Protein AF-A0AAW0YHQ9-F1 (afdb_monomer_lite)

Radius of gyration: 57.28 Å; chains: 1; bounding box: 150×60×197 Å

Organism: Cherax quadricarinatus (NCBI:txid27406)

Secondary structure (DSSP, 8-state):
--HHHHHHHHHHHHHHHHTTS------------------------PPPPPPPPTT-----S-S------S-SSS------------------S-GGG-----PPPGGG-----HHHHHHHHHHHHHHHHHHHHHHHHHH-HHHHHHHHHHHHHHHHHHHHHHHHHHHHHHHHHHHHHHHHHHHHHHHHHHHHHHHHHHHHHHHHHHHHHHHHGGG------HHHHHHHHHHHHHHHHHHHHHHHHHHHHHHHHHHHHHHHHHHHHHHHHHHHHHHHHHHHHHHHHHHHHHHHHHHHHHHHHHHHHHHHHHHHHHHHHHHHHHHHHHHHHHHHHHHHHHHHHHHHHHHHHHHHHHHHHHHHHHHHHHHHHHHHHS---------

Foldseek 3Di:
DVVVVVVVVVVVVVVVVPVPDDDDDDDDDDDDDDDDDDDDDDDDDDDDDDDDDPDDDDPDPDDPPPPPPDDPDDDDDDDDPPPPPDDDPPDDPDCPPDPPDPDPDPVRPDPQDPVRVVVVVVVVVVVVVVVVVVVVCVVPVVNVVVVVVVVVVVVVVVVVVVVVVVVVVVVVVVVVVVVVVVVVVVVVVVVVVVVVVVVVVVVVVVVVVVVVVVPDDDDDDVVVVVVVVVVVVVVVVVVVVVVVVVVVVVVVVVVVVVVVVVVVVVVVVVVVVVVVVVVVVVVVVVVVVVVVVVVVVVVVVVVVVVVVVVVVVVVVVVVVVVVVVVVVVVVVVVVVVVVVVVVVVVVVVVVVVVVVVVVVVVVVVVVVVVVVVDDDDDDDDDD

Structure (mmCIF, N/CA/C/O backbone):
data_AF-A0AAW0YHQ9-F1
#
_entry.id   AF-A0AAW0YHQ9-F1
#
loop_
_atom_site.group_PDB
_atom_site.id
_atom_site.type_symbol
_atom_site.label_atom_id
_atom_site.label_alt_id
_atom_site.label_comp_id
_atom_site.label_asym_id
_atom_site.label_entity_id
_atom_site.label_seq_id
_atom_site.pdbx_PDB_ins_code
_atom_site.Cartn_x
_atom_site.Cartn_y
_atom_site.Cartn_z
_atom_site.occupancy
_atom_site.B_iso_or_equiv
_atom_site.auth_seq_id
_atom_site.auth_comp_id
_atom_site.auth_asym_id
_atom_site.auth_atom_id
_atom_site.pdbx_PDB_model_num
ATOM 1 N N . SER A 1 1 ? 13.897 2.916 37.969 1.00 49.91 1 SER A N 1
ATOM 2 C CA . SER A 1 1 ? 14.987 2.341 37.162 1.00 49.91 1 SER A CA 1
ATOM 3 C C . SER A 1 1 ? 15.101 3.168 35.895 1.00 49.91 1 SER A C 1
ATOM 5 O O . SER A 1 1 ? 14.157 3.191 35.118 1.00 49.91 1 SER A O 1
ATOM 7 N N . PHE A 1 2 ? 16.191 3.925 35.755 1.00 44.53 2 PHE A N 1
ATOM 8 C CA . PHE A 1 2 ? 16.458 4.796 34.598 1.00 44.53 2 PHE A CA 1
ATOM 9 C C . PHE A 1 2 ? 16.907 3.987 33.361 1.00 44.53 2 PHE A C 1
ATOM 11 O O . PHE A 1 2 ? 16.878 4.473 32.238 1.00 44.53 2 PHE A O 1
ATOM 18 N N . GLU A 1 3 ? 17.253 2.717 33.573 1.00 50.56 3 GLU A N 1
ATOM 19 C CA . GLU A 1 3 ? 17.784 1.783 32.576 1.00 50.56 3 GLU A CA 1
ATOM 20 C C . GLU A 1 3 ? 16.686 1.196 31.669 1.00 50.56 3 GLU A C 1
ATOM 22 O O . GLU A 1 3 ? 16.917 0.927 30.496 1.00 50.56 3 GLU A O 1
ATOM 27 N N . ALA A 1 4 ? 15.445 1.103 32.162 1.00 52.09 4 ALA A N 1
ATOM 28 C CA . ALA A 1 4 ? 14.297 0.634 31.376 1.00 52.09 4 ALA A CA 1
ATOM 29 C C . ALA A 1 4 ? 13.762 1.678 30.369 1.00 52.09 4 ALA A C 1
ATOM 31 O O . ALA A 1 4 ? 12.959 1.342 29.499 1.00 52.09 4 ALA A O 1
ATOM 32 N N . GLY A 1 5 ? 14.182 2.944 30.491 1.00 49.62 5 GLY A N 1
ATOM 33 C CA . GLY A 1 5 ? 13.773 4.032 29.597 1.00 49.62 5 GLY A CA 1
ATOM 34 C C . GLY A 1 5 ? 14.612 4.138 28.321 1.00 49.62 5 GLY A C 1
ATOM 35 O O . GLY A 1 5 ? 14.091 4.568 27.298 1.00 49.62 5 GLY A O 1
ATOM 36 N N . LEU A 1 6 ? 15.878 3.706 28.357 1.00 51.66 6 LEU A N 1
ATOM 37 C CA . LEU A 1 6 ? 16.803 3.784 27.218 1.00 51.66 6 LEU A CA 1
ATOM 38 C C . LEU A 1 6 ? 16.528 2.698 26.165 1.00 51.66 6 LEU A C 1
ATOM 40 O O . LEU A 1 6 ? 16.447 3.010 24.980 1.00 51.66 6 LEU A O 1
ATOM 44 N N . TYR A 1 7 ? 16.216 1.472 26.594 1.00 49.38 7 TYR A N 1
ATOM 45 C CA . TYR A 1 7 ? 15.870 0.369 25.683 1.00 49.38 7 TYR A CA 1
ATOM 46 C C . TYR A 1 7 ? 14.581 0.598 24.876 1.00 49.38 7 TYR A C 1
ATOM 48 O O . TYR A 1 7 ? 14.402 0.016 23.810 1.00 49.38 7 TYR A O 1
ATOM 56 N N . ARG A 1 8 ? 13.671 1.459 25.351 1.00 51.75 8 ARG A N 1
ATOM 57 C CA . ARG A 1 8 ? 12.420 1.769 24.637 1.00 51.75 8 ARG A CA 1
ATOM 58 C C . ARG A 1 8 ? 12.613 2.809 23.527 1.00 51.75 8 ARG A C 1
ATOM 60 O O . ARG A 1 8 ? 11.781 2.892 22.632 1.00 51.75 8 ARG A O 1
ATOM 67 N N . VAL A 1 9 ? 13.687 3.598 23.584 1.00 53.53 9 VAL A N 1
ATOM 68 C CA . VAL A 1 9 ? 13.978 4.633 22.581 1.00 53.53 9 VAL A CA 1
ATOM 69 C C . VAL A 1 9 ? 14.836 4.074 21.443 1.00 53.53 9 VAL A C 1
ATOM 71 O O . VAL A 1 9 ? 14.620 4.460 20.299 1.00 53.53 9 VAL A O 1
ATOM 74 N N . GLU A 1 10 ? 15.723 3.110 21.715 1.00 54.78 10 GLU A N 1
ATOM 75 C CA . GLU A 1 10 ? 16.492 2.422 20.663 1.00 54.78 10 GLU A CA 1
ATOM 76 C C . GLU A 1 10 ? 15.602 1.546 19.763 1.00 54.78 10 GLU A C 1
ATOM 78 O O . GLU A 1 10 ? 15.719 1.628 18.542 1.00 54.78 10 GLU A O 1
ATOM 83 N N . GLY A 1 11 ? 14.613 0.833 20.321 1.00 52.78 11 GLY A N 1
ATOM 84 C CA . GLY A 1 11 ? 13.683 0.018 19.518 1.00 52.78 11 GLY A CA 1
ATOM 85 C C . GLY A 1 11 ? 12.805 0.820 18.544 1.00 52.78 11 GLY A C 1
ATOM 86 O O . GLY A 1 11 ? 12.454 0.332 17.477 1.00 52.78 11 GLY A O 1
ATOM 87 N N . LEU A 1 12 ? 12.498 2.086 18.853 1.00 50.72 12 LEU A N 1
ATOM 88 C CA . LEU A 1 12 ? 11.687 2.947 17.976 1.00 50.72 12 LEU A CA 1
ATOM 89 C C . LEU A 1 12 ? 12.493 3.612 16.847 1.00 50.72 12 LEU A C 1
ATOM 91 O O . LEU A 1 12 ? 11.905 4.177 15.921 1.00 50.72 12 LEU A O 1
ATOM 95 N N . LEU A 1 13 ? 13.826 3.574 16.920 1.00 47.91 13 LEU A N 1
ATOM 96 C CA . LEU A 1 13 ? 14.719 4.106 15.888 1.00 47.91 13 LEU A CA 1
ATOM 97 C C . LEU A 1 13 ? 15.140 3.035 14.870 1.00 47.91 13 LEU A C 1
ATOM 99 O O . LEU A 1 13 ? 15.397 3.384 13.718 1.00 47.91 13 LEU A O 1
ATOM 103 N N . GLU A 1 14 ? 15.137 1.753 15.244 1.00 50.72 14 GLU A N 1
ATOM 104 C CA . GLU A 1 14 ? 15.424 0.643 14.322 1.00 50.72 14 GLU A CA 1
ATOM 105 C C . GLU A 1 14 ? 14.228 0.306 13.408 1.00 50.72 14 GLU A C 1
ATOM 107 O O . GLU A 1 14 ? 14.418 0.094 12.207 1.00 50.72 14 GLU A O 1
ATOM 112 N N . ASP A 1 15 ? 12.989 0.408 13.905 1.00 46.53 15 ASP A N 1
ATOM 113 C CA . ASP A 1 15 ? 11.773 0.132 13.116 1.00 46.53 15 ASP A CA 1
ATOM 114 C C . ASP A 1 15 ? 11.540 1.127 11.961 1.00 46.53 15 ASP A C 1
ATOM 116 O O . ASP A 1 15 ? 10.892 0.803 10.963 1.00 46.53 15 ASP A O 1
ATOM 120 N N . LYS A 1 16 ? 12.116 2.335 12.033 1.00 45.81 16 LYS A N 1
ATOM 121 C CA . LYS A 1 16 ? 12.017 3.327 10.947 1.00 45.81 16 LYS A CA 1
ATOM 122 C C . LYS A 1 16 ? 12.956 3.062 9.770 1.00 45.81 16 LYS A C 1
ATOM 124 O O . LYS A 1 16 ? 12.694 3.575 8.684 1.00 45.81 16 LYS A O 1
ATOM 129 N N . ASN A 1 17 ? 14.006 2.258 9.943 1.00 41.09 17 ASN A N 1
ATOM 130 C CA . ASN A 1 17 ? 14.978 1.995 8.876 1.00 41.09 17 ASN A CA 1
ATOM 131 C C . ASN A 1 17 ? 14.622 0.781 8.004 1.00 41.09 17 ASN A C 1
ATOM 133 O O . ASN A 1 17 ? 15.124 0.674 6.885 1.00 41.09 17 ASN A O 1
ATOM 137 N N . HIS A 1 18 ? 13.715 -0.092 8.453 1.00 41.56 18 HIS A N 1
ATOM 138 C CA . HIS A 1 18 ? 13.293 -1.273 7.689 1.00 41.56 18 HIS A CA 1
ATOM 139 C C . HIS A 1 18 ? 12.049 -1.057 6.809 1.00 41.56 18 HIS A C 1
ATOM 141 O O . HIS A 1 18 ? 11.798 -1.855 5.907 1.00 41.56 18 HIS A O 1
ATOM 147 N N . ALA A 1 19 ? 11.311 0.044 6.985 1.00 40.44 19 ALA A N 1
ATOM 148 C CA . ALA A 1 19 ? 10.105 0.332 6.199 1.00 40.44 19 ALA A CA 1
ATOM 149 C C . ALA A 1 19 ? 10.375 0.856 4.768 1.00 40.44 19 ALA A C 1
ATOM 151 O O . ALA A 1 19 ? 9.453 0.920 3.958 1.00 40.44 19 ALA A O 1
ATOM 152 N N . SER A 1 20 ? 11.622 1.199 4.422 1.00 37.66 20 SER A N 1
ATOM 153 C CA . SER A 1 20 ? 11.960 1.818 3.124 1.00 37.66 20 SER A CA 1
ATOM 154 C C . SER A 1 20 ? 12.412 0.837 2.034 1.00 37.66 20 SER A C 1
ATOM 156 O O . SER A 1 20 ? 12.807 1.269 0.954 1.00 37.66 20 SER A O 1
ATOM 158 N N . ALA A 1 21 ? 12.370 -0.476 2.273 1.00 40.75 21 ALA A N 1
ATOM 159 C CA . ALA A 1 21 ? 12.918 -1.457 1.335 1.00 40.75 21 ALA A CA 1
ATOM 160 C C . ALA A 1 21 ? 12.021 -2.688 1.168 1.00 40.75 21 ALA A C 1
ATOM 162 O O . ALA A 1 21 ? 12.443 -3.797 1.469 1.00 40.75 21 ALA A O 1
ATOM 163 N N . SER A 1 22 ? 10.786 -2.514 0.686 1.00 34.09 22 SER A N 1
ATOM 164 C CA . SER A 1 22 ? 10.015 -3.591 0.039 1.00 34.09 22 SER A CA 1
ATOM 165 C C . SER A 1 22 ? 8.739 -3.057 -0.606 1.00 34.09 22 SER A C 1
ATOM 167 O O . SER A 1 22 ? 7.712 -2.916 0.048 1.00 34.09 22 SER A O 1
ATOM 169 N N . SER A 1 23 ? 8.782 -2.789 -1.911 1.00 33.38 23 SER A N 1
ATOM 170 C CA . SER A 1 23 ? 7.701 -3.184 -2.829 1.00 33.38 23 SER A CA 1
ATOM 171 C C . SER A 1 23 ? 8.048 -2.801 -4.268 1.00 33.38 23 SER A C 1
ATOM 173 O O . SER A 1 23 ? 7.899 -1.669 -4.720 1.00 33.38 23 SER A O 1
ATOM 175 N N . HI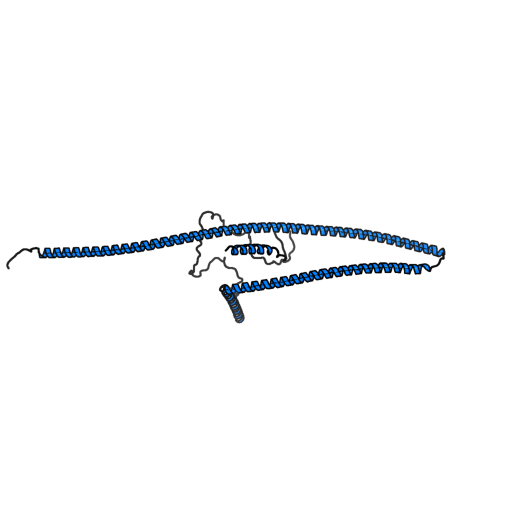S A 1 24 ? 8.495 -3.801 -5.020 1.00 33.66 24 HIS A N 1
ATOM 176 C CA . HIS A 1 24 ? 8.316 -3.854 -6.463 1.00 33.66 24 HIS A CA 1
ATOM 177 C C . HIS A 1 24 ? 7.698 -5.209 -6.816 1.00 33.66 24 HIS A C 1
ATOM 179 O O . HIS A 1 24 ? 8.011 -6.220 -6.193 1.00 33.66 24 HIS A O 1
ATOM 185 N N . LEU A 1 25 ? 6.857 -5.177 -7.853 1.00 31.20 25 LEU A N 1
ATOM 186 C CA . LEU A 1 25 ? 6.185 -6.271 -8.564 1.00 31.20 25 LEU A CA 1
ATOM 187 C C . LEU A 1 25 ? 4.916 -6.875 -7.938 1.00 31.20 25 LEU A C 1
ATOM 189 O O . LEU A 1 25 ? 4.969 -7.828 -7.166 1.00 31.20 25 LEU A O 1
ATOM 193 N N . ARG A 1 26 ? 3.767 -6.504 -8.528 1.00 31.25 26 ARG A N 1
ATOM 194 C CA . ARG A 1 26 ? 3.011 -7.454 -9.369 1.00 31.25 26 ARG A CA 1
ATOM 195 C C . ARG A 1 26 ? 2.046 -6.738 -10.323 1.00 31.25 26 ARG A C 1
ATOM 197 O O . ARG A 1 26 ? 1.032 -6.194 -9.908 1.00 31.25 26 ARG A O 1
ATOM 204 N N . GLN A 1 27 ? 2.350 -6.789 -11.619 1.00 33.03 27 GLN A N 1
ATOM 205 C CA . GLN A 1 27 ? 1.385 -6.548 -12.694 1.00 33.03 27 GLN A CA 1
ATOM 206 C C . GLN A 1 27 ? 0.426 -7.741 -12.811 1.00 33.03 27 GLN A C 1
ATOM 208 O O . GLN A 1 27 ? 0.877 -8.889 -12.798 1.00 33.03 27 GLN A O 1
ATOM 213 N N . LYS A 1 28 ? -0.868 -7.466 -13.015 1.00 31.62 28 LYS A N 1
ATOM 214 C CA . LYS A 1 28 ? -1.764 -8.250 -13.884 1.00 31.62 28 LYS A CA 1
ATOM 215 C C . LYS A 1 28 ? -3.012 -7.427 -14.260 1.00 31.62 28 LYS A C 1
ATOM 217 O O . LYS A 1 28 ? -3.862 -7.174 -13.422 1.00 31.62 28 LYS A O 1
ATOM 222 N N . THR A 1 29 ? -3.040 -7.022 -15.534 1.00 28.31 29 THR A N 1
ATOM 223 C CA . THR A 1 29 ? -4.176 -7.046 -16.489 1.00 28.31 29 THR A CA 1
ATOM 224 C C . THR A 1 29 ? -5.542 -6.442 -16.088 1.00 28.31 29 THR A C 1
ATOM 226 O O . THR A 1 29 ? -6.294 -7.096 -15.380 1.00 28.31 29 THR A O 1
ATOM 229 N N . SER A 1 30 ? -5.837 -5.237 -16.626 1.00 32.66 30 SER A N 1
ATOM 230 C CA . SER A 1 30 ? -6.997 -4.780 -17.467 1.00 32.66 30 SER A CA 1
ATOM 231 C C . SER A 1 30 ? -8.420 -5.382 -17.289 1.00 32.66 30 SER A C 1
ATOM 233 O O . SER A 1 30 ? -8.478 -6.557 -16.952 1.00 32.66 30 SER A O 1
ATOM 235 N N . PRO A 1 31 ? -9.560 -4.751 -17.715 1.00 36.06 31 PRO A N 1
ATOM 236 C CA . PRO A 1 31 ? -9.782 -3.446 -18.374 1.00 36.06 31 PRO A CA 1
ATOM 237 C C . PRO A 1 31 ? -11.002 -2.589 -17.887 1.00 36.06 31 PRO A C 1
ATOM 239 O O . PRO A 1 31 ? -11.853 -2.977 -17.100 1.00 36.06 31 PRO A O 1
ATOM 242 N N . THR A 1 32 ? -11.035 -1.398 -18.477 1.00 33.03 32 THR A N 1
ATOM 243 C CA . THR A 1 32 ? -11.902 -0.203 -18.544 1.00 33.03 32 THR A CA 1
ATOM 244 C C . THR A 1 32 ? -13.448 -0.321 -18.699 1.00 33.03 32 THR A C 1
ATOM 246 O O . THR A 1 32 ? -13.929 -0.960 -19.629 1.00 33.03 32 THR A O 1
ATOM 249 N N . SER A 1 33 ? -14.168 0.509 -17.910 1.00 36.41 33 SER A N 1
ATOM 250 C CA . SER A 1 33 ? -15.313 1.417 -18.237 1.00 36.41 33 SER A CA 1
ATOM 251 C C . SER A 1 33 ? -16.679 0.889 -18.721 1.00 36.41 33 SER A C 1
ATOM 253 O O . SER A 1 33 ? -16.755 0.015 -19.584 1.00 36.41 33 SER A O 1
ATOM 255 N N . LYS A 1 34 ? -17.763 1.581 -18.303 1.00 32.97 34 LYS A N 1
ATOM 256 C CA . LYS A 1 34 ? -18.678 2.275 -19.245 1.00 32.97 34 LYS A CA 1
ATOM 257 C C . LYS A 1 34 ? -19.687 3.229 -18.586 1.00 32.97 34 LYS A C 1
ATOM 259 O O . LYS A 1 34 ? -20.598 2.803 -17.891 1.00 32.97 34 LYS A O 1
ATOM 264 N N . GLN A 1 35 ? -19.604 4.502 -18.971 1.00 27.61 35 GLN A N 1
ATOM 265 C CA . GLN A 1 35 ? -20.773 5.318 -19.318 1.00 27.61 35 GLN A CA 1
ATOM 266 C C . GLN A 1 35 ? -20.954 5.267 -20.842 1.00 27.61 35 GLN A C 1
ATOM 268 O O . GLN A 1 35 ? -19.966 5.340 -21.570 1.00 27.61 35 GLN A O 1
ATOM 273 N N . LEU A 1 36 ? -22.197 5.162 -21.322 1.00 38.47 36 LEU A N 1
ATOM 274 C CA . LEU A 1 36 ? -22.644 5.545 -22.674 1.00 38.47 36 LEU A CA 1
ATOM 275 C C . LEU A 1 36 ? -24.183 5.498 -22.700 1.00 38.47 36 LEU A C 1
ATOM 277 O O . LEU A 1 36 ? -24.757 4.656 -22.008 1.00 38.47 36 LEU A O 1
ATOM 281 N N . PRO A 1 37 ? -24.866 6.353 -23.487 1.00 41.81 37 PRO A N 1
ATOM 282 C CA . PRO A 1 37 ? -25.124 5.923 -24.864 1.00 41.81 37 PRO A CA 1
ATOM 283 C C . PRO A 1 37 ? -25.233 7.045 -25.915 1.00 41.81 37 PRO A C 1
ATOM 285 O O . PRO A 1 37 ? -25.754 8.128 -25.670 1.00 41.81 37 PRO A O 1
ATOM 288 N N . SER A 1 38 ? -24.871 6.711 -27.153 1.00 29.38 38 SER A N 1
ATOM 289 C CA . SER A 1 38 ? -25.620 7.124 -28.344 1.00 29.38 38 SER A CA 1
ATOM 290 C C . SER A 1 38 ? -25.442 6.055 -29.431 1.00 29.38 38 SER A C 1
ATOM 292 O O . SER A 1 38 ? -24.422 5.368 -29.488 1.00 29.38 38 SER A O 1
ATOM 294 N N . GLY A 1 39 ? -26.516 5.801 -30.183 1.00 31.28 39 GLY A N 1
ATOM 295 C CA . GLY A 1 39 ? -26.687 4.606 -31.011 1.00 31.28 39 GLY A CA 1
ATOM 296 C C . GLY A 1 39 ? -25.932 4.615 -32.340 1.00 31.28 39 GLY A C 1
ATOM 297 O O . GLY A 1 39 ? -25.417 5.645 -32.753 1.00 31.28 39 GLY A O 1
ATOM 298 N N . HIS A 1 40 ? -25.877 3.442 -32.977 1.00 29.77 40 HIS A N 1
ATOM 299 C CA . HIS A 1 40 ? -26.246 3.118 -34.369 1.00 29.77 40 HIS A CA 1
ATOM 300 C C . HIS A 1 40 ? -26.029 1.597 -34.572 1.00 29.77 40 HIS A C 1
ATOM 302 O O . HIS A 1 40 ? -25.157 0.991 -33.953 1.00 29.77 40 HIS A O 1
ATOM 308 N N . ALA A 1 41 ? -26.891 0.961 -35.366 1.00 33.69 41 ALA A N 1
ATOM 309 C CA . ALA A 1 41 ? -27.044 -0.492 -35.481 1.00 33.69 41 ALA A CA 1
ATOM 310 C C . ALA A 1 41 ? -26.074 -1.157 -36.482 1.00 33.69 41 ALA A C 1
ATOM 312 O O . ALA A 1 41 ? -25.896 -0.622 -37.571 1.00 33.69 41 ALA A O 1
ATOM 313 N N . ALA A 1 42 ? -25.545 -2.351 -36.152 1.00 29.55 42 ALA A N 1
ATOM 314 C CA . ALA A 1 42 ? -25.625 -3.597 -36.949 1.00 29.55 42 ALA A CA 1
ATOM 315 C C . ALA A 1 42 ? -24.597 -4.681 -36.524 1.00 29.55 42 ALA A C 1
ATOM 317 O O . ALA A 1 42 ? -23.464 -4.374 -36.172 1.00 29.55 42 ALA A O 1
ATOM 318 N N . ALA A 1 43 ? -25.022 -5.945 -36.692 1.00 31.28 43 ALA A N 1
ATOM 319 C CA . ALA A 1 43 ? -24.292 -7.228 -36.707 1.00 31.28 43 ALA A CA 1
ATOM 320 C C . ALA A 1 43 ? -24.057 -7.984 -35.372 1.00 31.28 43 ALA A C 1
ATOM 322 O O . ALA A 1 43 ? -23.310 -7.572 -34.490 1.00 31.28 43 ALA A O 1
ATOM 323 N N . LEU A 1 44 ? -24.715 -9.152 -35.277 1.00 44.16 44 LEU A N 1
ATOM 324 C CA . LEU A 1 44 ? -24.699 -10.120 -34.176 1.00 44.16 44 LEU A CA 1
ATOM 325 C C . LEU A 1 44 ? -23.456 -11.030 -34.196 1.00 44.16 44 LEU A C 1
ATOM 327 O O . LEU A 1 44 ? -23.216 -11.709 -35.189 1.00 44.16 44 LEU A O 1
ATOM 331 N N . MET A 1 45 ? -22.776 -11.140 -33.050 1.00 31.69 45 MET A N 1
ATOM 332 C CA . MET A 1 45 ? -21.962 -12.292 -32.621 1.00 31.69 45 MET A CA 1
ATOM 333 C C . MET A 1 45 ? -22.099 -12.450 -31.088 1.00 31.69 45 MET A C 1
ATOM 335 O O . MET A 1 45 ? -22.265 -11.440 -30.393 1.00 31.69 45 MET A O 1
ATOM 339 N N . PRO A 1 46 ? -22.074 -13.679 -30.535 1.00 39.16 46 PRO A N 1
ATOM 340 C CA . PRO A 1 46 ? -22.414 -13.939 -29.137 1.00 39.16 46 PRO A CA 1
ATOM 341 C C . PRO A 1 46 ? -21.296 -13.471 -28.191 1.00 39.16 46 PRO A C 1
ATOM 343 O O . PRO A 1 46 ? -20.142 -13.869 -28.327 1.00 39.16 46 PRO A O 1
ATOM 346 N N . LYS A 1 47 ? -21.639 -12.617 -27.218 1.00 34.06 47 LYS A N 1
ATOM 347 C CA . LYS A 1 47 ? -20.722 -12.157 -26.163 1.00 34.06 47 LYS A CA 1
ATOM 348 C C . LYS A 1 47 ? -20.704 -13.150 -25.001 1.00 34.06 47 LYS A C 1
ATOM 350 O O . LYS A 1 47 ? -21.730 -13.361 -24.359 1.00 34.06 47 LYS A O 1
ATOM 355 N N . TYR A 1 48 ? -19.528 -13.691 -24.700 1.00 37.47 48 TYR A N 1
ATOM 356 C CA . TYR A 1 48 ? -19.234 -14.316 -23.411 1.00 37.47 48 TYR A CA 1
ATOM 357 C C . TYR A 1 48 ? -19.225 -13.237 -22.311 1.00 37.47 48 TYR A C 1
ATOM 359 O O . TYR A 1 48 ? -18.782 -12.113 -22.555 1.00 37.47 48 TYR A O 1
ATOM 367 N N . LYS A 1 49 ? -19.770 -13.556 -21.128 1.00 39.94 49 LYS A N 1
ATOM 368 C CA . LYS A 1 49 ? -19.768 -12.689 -19.937 1.00 39.94 49 LYS A CA 1
ATOM 369 C C . LYS A 1 49 ? -18.680 -13.166 -18.971 1.00 39.94 49 LYS A C 1
ATOM 371 O O . LYS A 1 49 ? -18.690 -14.339 -18.606 1.00 39.94 49 LYS A O 1
ATOM 376 N N . ASP A 1 50 ? -17.799 -12.262 -18.548 1.00 38.75 50 ASP A N 1
ATOM 377 C CA . ASP A 1 50 ? -16.855 -12.497 -17.449 1.00 38.75 50 ASP A CA 1
ATOM 378 C 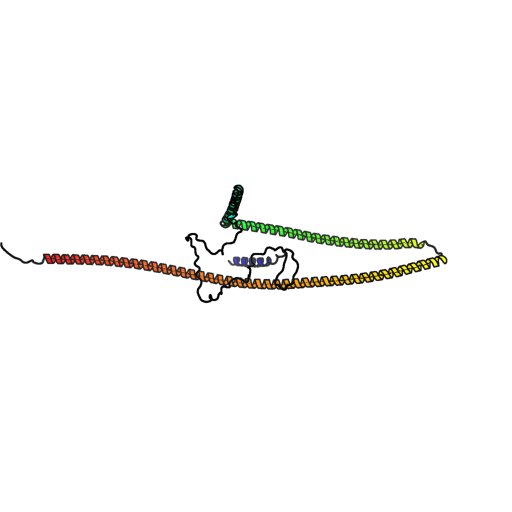C . ASP A 1 50 ? -17.563 -12.413 -16.086 1.00 38.75 50 ASP A C 1
ATOM 380 O O . ASP A 1 50 ? -18.532 -11.669 -15.911 1.00 38.75 50 ASP A O 1
ATOM 384 N N . ALA A 1 51 ? -17.094 -13.211 -15.124 1.00 42.84 51 ALA A N 1
ATOM 385 C CA . ALA A 1 51 ? -17.644 -13.316 -13.775 1.00 42.84 51 ALA A CA 1
ATOM 386 C C . ALA A 1 51 ? -17.301 -12.075 -12.925 1.00 42.84 51 ALA A C 1
ATOM 388 O O . ALA A 1 51 ? -16.132 -11.814 -12.649 1.00 42.84 51 ALA A O 1
ATOM 389 N N . GLY A 1 52 ? -18.324 -11.323 -12.508 1.00 40.06 52 GLY A N 1
ATOM 390 C CA . GLY A 1 52 ? -18.199 -10.144 -11.645 1.00 40.06 52 GLY A CA 1
ATOM 391 C C . GLY A 1 52 ? -18.132 -10.482 -10.150 1.00 40.06 52 GLY A C 1
ATOM 392 O O . GLY A 1 52 ? -18.723 -11.455 -9.684 1.00 40.06 52 GLY A O 1
ATOM 393 N N . THR A 1 53 ? -17.400 -9.658 -9.401 1.00 35.34 53 THR A N 1
ATOM 394 C CA . THR A 1 53 ? -17.268 -9.681 -7.936 1.00 35.34 53 THR A CA 1
ATOM 395 C C . THR A 1 53 ? -18.499 -9.093 -7.228 1.00 35.34 53 THR A C 1
ATOM 397 O O . THR A 1 53 ? -19.162 -8.196 -7.740 1.00 35.34 53 THR A O 1
ATOM 400 N N . LEU A 1 54 ? -18.791 -9.623 -6.037 1.00 37.47 54 LEU A N 1
ATOM 401 C CA . LEU A 1 54 ? -19.999 -9.454 -5.211 1.00 37.47 54 LEU A CA 1
ATOM 402 C C . LEU A 1 54 ? -20.219 -8.030 -4.636 1.00 37.47 54 LEU A C 1
ATOM 404 O O . LEU A 1 54 ? -20.237 -7.872 -3.419 1.00 37.47 54 LEU A O 1
ATOM 408 N N . THR A 1 55 ? -20.403 -6.998 -5.467 1.00 42.47 55 THR A N 1
ATOM 409 C CA . THR A 1 55 ? -20.831 -5.655 -4.994 1.00 42.47 55 THR A CA 1
ATOM 410 C C . THR A 1 55 ? -21.735 -4.853 -5.943 1.00 42.47 55 THR A C 1
ATOM 412 O O . THR A 1 55 ? -22.143 -3.756 -5.574 1.00 42.47 55 THR A O 1
ATOM 415 N N . ASP A 1 56 ? -22.134 -5.374 -7.106 1.00 38.31 56 ASP A N 1
ATOM 416 C CA . ASP A 1 56 ? -23.081 -4.668 -7.988 1.00 38.31 56 ASP A CA 1
ATOM 417 C C . ASP A 1 56 ? -24.536 -5.004 -7.624 1.00 38.31 56 ASP A C 1
ATOM 419 O O . ASP A 1 56 ? -25.172 -5.891 -8.198 1.00 38.31 56 ASP A O 1
ATOM 423 N N . VAL A 1 57 ? -25.075 -4.291 -6.631 1.00 44.38 57 VAL A N 1
ATOM 424 C CA . VAL A 1 57 ? -26.517 -4.277 -6.354 1.00 44.38 57 VAL A CA 1
ATOM 425 C C . VAL A 1 57 ? -27.203 -3.487 -7.467 1.00 44.38 57 VAL A C 1
ATOM 427 O O . VAL A 1 57 ? -26.880 -2.331 -7.725 1.00 44.38 57 VAL A O 1
ATOM 430 N N . CYS A 1 58 ? -28.138 -4.141 -8.149 1.00 37.56 58 CYS A N 1
ATOM 431 C CA . CYS A 1 58 ? -28.889 -3.603 -9.274 1.00 37.56 58 CYS A CA 1
ATOM 432 C C . CYS A 1 58 ? -29.676 -2.340 -8.879 1.00 37.56 58 CYS A C 1
ATOM 434 O O . CYS A 1 58 ? -30.689 -2.437 -8.190 1.00 37.56 58 CYS A O 1
ATOM 436 N N . THR A 1 59 ? -29.280 -1.170 -9.382 1.00 42.41 59 THR A N 1
ATOM 437 C CA . THR A 1 59 ? -30.154 0.007 -9.515 1.00 42.41 59 THR A CA 1
ATOM 438 C C . THR A 1 59 ? -31.141 -0.245 -10.655 1.00 42.41 59 THR A C 1
ATOM 440 O O . THR A 1 59 ? -30.969 0.211 -11.781 1.00 42.41 59 THR A O 1
ATOM 443 N N . GLY A 1 60 ? -32.147 -1.078 -10.392 1.00 38.50 60 GLY A N 1
ATOM 444 C CA . GLY A 1 60 ? -33.328 -1.177 -11.242 1.00 38.50 60 GLY A CA 1
ATOM 445 C C . GLY A 1 60 ? -34.342 -0.123 -10.811 1.00 38.50 60 GLY A C 1
ATOM 446 O O . GLY A 1 60 ? -34.751 -0.133 -9.654 1.00 38.50 60 GLY A O 1
ATOM 447 N N . ASP A 1 61 ? -34.759 0.740 -11.740 1.00 39.34 61 ASP A N 1
ATOM 448 C CA . ASP A 1 61 ? -35.708 1.862 -11.576 1.00 39.34 61 ASP A CA 1
ATOM 449 C C . ASP A 1 61 ? -37.154 1.443 -11.206 1.00 39.34 61 ASP A C 1
ATOM 451 O O . ASP A 1 61 ? -38.125 2.070 -11.622 1.00 39.34 61 ASP A O 1
ATOM 455 N N . ASN A 1 62 ? -37.346 0.343 -10.473 1.00 43.00 62 ASN A N 1
ATOM 456 C CA . ASN A 1 62 ? -38.672 -0.168 -10.133 1.00 43.00 62 ASN A CA 1
ATOM 457 C C . ASN A 1 62 ? -38.706 -0.818 -8.744 1.00 43.00 62 ASN A C 1
ATOM 459 O O . ASN A 1 62 ? -39.086 -1.979 -8.586 1.00 43.00 62 ASN A O 1
ATOM 463 N N . VAL A 1 63 ? -38.284 -0.064 -7.731 1.00 42.62 63 VAL A N 1
ATOM 464 C CA . VAL A 1 63 ? -38.560 -0.369 -6.323 1.00 42.62 63 VAL A CA 1
ATOM 465 C C . VAL A 1 63 ? -39.524 0.702 -5.828 1.00 42.62 63 VAL A C 1
ATOM 467 O O . VAL A 1 63 ? -39.285 1.884 -6.049 1.00 42.62 63 VAL A O 1
ATOM 470 N N . ALA A 1 64 ? -40.633 0.300 -5.204 1.00 41.12 64 ALA A N 1
ATOM 471 C CA . ALA A 1 64 ? -41.566 1.239 -4.593 1.00 41.12 64 ALA A CA 1
ATOM 472 C C . ALA A 1 64 ? -40.823 2.054 -3.525 1.00 41.12 64 ALA A C 1
ATOM 474 O O . ALA A 1 64 ? -40.448 1.520 -2.481 1.00 41.12 64 ALA A O 1
ATOM 475 N N . GLU A 1 65 ? -40.574 3.330 -3.809 1.00 39.25 65 GLU A N 1
ATOM 476 C CA . GLU A 1 65 ? -40.005 4.270 -2.851 1.00 39.25 65 GLU A CA 1
ATOM 477 C C . GLU A 1 65 ? -40.995 4.421 -1.691 1.00 39.25 65 GLU A C 1
ATOM 479 O O . GLU A 1 65 ? -42.032 5.073 -1.806 1.00 39.25 65 GLU A O 1
ATOM 484 N N . VAL A 1 66 ? -40.711 3.766 -0.565 1.00 42.56 66 VAL A N 1
ATOM 485 C CA . VAL A 1 66 ? -41.405 4.055 0.689 1.00 42.56 66 VAL A CA 1
ATOM 486 C C . VAL A 1 66 ? -40.849 5.385 1.181 1.00 42.56 66 VAL A C 1
ATOM 488 O O . VAL A 1 66 ? -39.689 5.469 1.584 1.00 42.56 66 VAL A O 1
ATOM 491 N N . GLU A 1 67 ? -41.666 6.433 1.099 1.00 38.31 67 GLU A N 1
ATOM 492 C CA . GLU A 1 67 ? -41.352 7.771 1.592 1.00 38.31 67 GLU A CA 1
ATOM 493 C C . GLU A 1 67 ? -40.833 7.697 3.040 1.00 38.31 67 GLU A C 1
ATOM 495 O O . GLU A 1 67 ? -41.584 7.451 3.983 1.00 38.31 67 GLU A O 1
ATOM 500 N N . LEU A 1 68 ? -39.536 7.957 3.242 1.00 42.66 68 LEU A N 1
ATOM 501 C CA . LEU A 1 68 ? -38.911 8.132 4.562 1.00 42.66 68 LEU A CA 1
ATOM 502 C C . LEU A 1 68 ? -39.299 9.484 5.197 1.00 42.66 68 LEU A C 1
ATOM 504 O O . LEU A 1 68 ? -38.503 10.127 5.882 1.00 42.66 68 LEU A O 1
ATOM 508 N N . ILE A 1 69 ? -40.525 9.953 4.975 1.00 38.03 69 ILE A N 1
ATOM 509 C CA . ILE A 1 69 ? -41.052 11.160 5.602 1.00 38.03 69 ILE A CA 1
ATOM 510 C C . ILE A 1 69 ? -41.751 10.722 6.887 1.00 38.03 69 ILE A C 1
ATOM 512 O O . ILE A 1 69 ? -42.960 10.543 6.885 1.00 38.03 69 ILE A O 1
ATOM 516 N N . SER A 1 70 ? -40.982 10.487 7.960 1.00 44.97 70 SER A N 1
ATOM 517 C CA . SER A 1 70 ? -41.396 10.688 9.371 1.00 44.97 70 SER A CA 1
ATOM 518 C C . SER A 1 70 ? -40.454 9.998 10.382 1.00 44.97 70 SER A C 1
ATOM 520 O O . SER A 1 70 ? -40.909 9.261 11.255 1.00 44.97 70 SER A O 1
ATOM 522 N N . LEU A 1 71 ? -39.136 10.224 10.321 1.00 44.19 71 LEU A N 1
ATOM 523 C CA . LEU A 1 71 ? -38.209 9.752 11.375 1.00 44.19 71 LEU A CA 1
ATOM 524 C C . LEU A 1 71 ? -37.303 10.858 11.946 1.00 44.19 71 LEU A C 1
ATOM 526 O O . LEU A 1 71 ? -36.212 10.590 12.435 1.00 44.19 71 LEU A O 1
ATOM 530 N N . VAL A 1 72 ? -37.772 12.113 11.928 1.00 43.91 72 VAL A N 1
ATOM 531 C CA . VAL A 1 72 ? -37.091 13.260 12.574 1.00 43.91 72 VAL A CA 1
ATOM 532 C C . VAL A 1 72 ? -37.740 13.647 13.920 1.00 43.91 72 VAL A C 1
ATOM 534 O O . VAL A 1 72 ? -37.323 14.604 14.560 1.00 43.91 72 VAL A O 1
ATOM 537 N N . GLN A 1 73 ? -38.715 12.884 14.427 1.00 43.81 73 GLN A N 1
ATOM 538 C CA . GLN A 1 73 ? -39.260 13.081 15.778 1.00 43.81 73 GLN A CA 1
ATOM 539 C C . GLN A 1 73 ? -39.120 11.813 16.632 1.00 43.81 73 GLN A C 1
ATOM 541 O O . GLN A 1 73 ? -39.820 10.829 16.438 1.00 43.81 73 GLN A O 1
ATOM 546 N N . GLU A 1 74 ? -38.160 11.877 17.559 1.00 49.50 74 GLU A N 1
ATOM 547 C CA . GLU A 1 74 ? -38.166 11.298 18.910 1.00 49.50 74 GLU A CA 1
ATOM 548 C C . GLU A 1 74 ? -38.793 9.903 19.130 1.00 49.50 74 GLU A C 1
ATOM 550 O O . GLU A 1 74 ? -39.941 9.783 19.544 1.00 49.50 74 GLU A O 1
ATOM 555 N N . GLN A 1 75 ? -37.978 8.848 19.023 1.00 42.28 75 GLN A N 1
ATOM 556 C CA . GLN A 1 75 ? -37.774 7.832 20.077 1.00 42.28 75 GLN A CA 1
ATOM 557 C C . GLN A 1 75 ? -36.762 6.788 19.594 1.00 42.28 75 GLN A C 1
ATOM 559 O O . GLN A 1 75 ? -36.884 6.240 18.503 1.00 42.28 75 GLN A O 1
ATOM 564 N N . ILE A 1 76 ? -35.745 6.510 20.413 1.00 44.22 76 ILE A N 1
ATOM 565 C CA . ILE A 1 76 ? -34.761 5.452 20.147 1.00 44.22 76 ILE A CA 1
ATOM 566 C C . ILE A 1 76 ? -35.522 4.117 20.044 1.00 44.22 76 ILE A C 1
ATOM 568 O O . ILE A 1 76 ? -36.212 3.758 21.006 1.00 44.22 76 ILE A O 1
ATOM 572 N N . PRO A 1 77 ? -35.421 3.359 18.935 1.00 44.41 77 PRO A N 1
ATOM 573 C CA . PRO A 1 77 ? -36.089 2.070 18.840 1.00 44.41 77 PRO A CA 1
ATOM 574 C C . PRO A 1 77 ? -35.478 1.110 19.867 1.00 44.41 77 PRO A C 1
ATOM 576 O O . PRO A 1 77 ? -34.294 0.774 19.817 1.00 44.41 77 PRO A O 1
ATOM 579 N N . ARG A 1 78 ? -36.292 0.672 20.836 1.00 43.44 78 ARG A N 1
ATOM 580 C CA . ARG A 1 78 ? -35.934 -0.401 21.772 1.00 43.44 78 ARG A CA 1
ATOM 581 C C . ARG A 1 78 ? -35.973 -1.719 21.007 1.00 43.44 78 ARG A C 1
ATOM 583 O O . ARG A 1 78 ? -37.035 -2.317 20.854 1.00 43.44 78 ARG A O 1
ATOM 590 N N . TYR A 1 79 ? -34.823 -2.175 20.531 1.00 43.22 79 TYR A N 1
ATOM 591 C CA . TYR A 1 79 ? -34.696 -3.526 20.001 1.00 43.22 79 TYR A CA 1
ATOM 592 C C . TYR A 1 79 ? -34.841 -4.524 21.153 1.00 43.22 79 TYR A C 1
ATOM 594 O O . TYR A 1 79 ? -33.992 -4.601 22.039 1.00 43.22 79 TYR A O 1
ATOM 602 N N . ILE A 1 80 ? -35.938 -5.276 21.158 1.00 47.44 80 ILE A N 1
ATOM 603 C CA . ILE A 1 80 ? -36.067 -6.479 21.978 1.00 47.44 80 ILE A CA 1
ATOM 604 C C . ILE A 1 80 ? -35.568 -7.626 21.106 1.00 47.44 80 ILE A C 1
ATOM 606 O O . ILE A 1 80 ? -36.178 -7.949 20.088 1.00 47.44 80 ILE A O 1
ATOM 610 N N . LEU A 1 81 ? -34.442 -8.220 21.497 1.00 42.09 81 LEU A N 1
ATOM 611 C CA . LEU A 1 81 ? -33.975 -9.489 20.947 1.00 42.09 81 LEU A CA 1
ATOM 612 C C . LEU A 1 81 ? -35.077 -10.525 21.205 1.00 42.09 81 LEU A C 1
ATOM 614 O O . LEU A 1 81 ? -35.287 -10.933 22.347 1.00 42.09 81 LEU A O 1
ATOM 618 N N . ARG A 1 82 ? -35.820 -10.919 20.165 1.00 45.50 82 ARG A N 1
ATOM 619 C CA . ARG A 1 82 ? -36.770 -12.032 20.258 1.00 45.50 82 ARG A CA 1
ATOM 620 C C . ARG A 1 82 ? -35.984 -13.335 20.311 1.00 45.50 82 ARG A C 1
ATOM 622 O O . ARG A 1 82 ? -35.828 -14.024 19.311 1.00 45.50 82 ARG A O 1
ATOM 629 N N . ALA A 1 83 ? -35.476 -13.662 21.489 1.00 42.03 83 ALA A N 1
ATOM 630 C CA . ALA A 1 83 ? -35.177 -15.039 21.835 1.00 42.03 83 ALA A CA 1
ATOM 631 C C . ALA A 1 83 ? -36.500 -15.726 22.214 1.00 42.03 83 ALA A C 1
ATOM 633 O O . ALA A 1 83 ? -36.744 -16.014 23.382 1.00 42.03 83 ALA A O 1
ATOM 634 N N . ASP A 1 84 ? -37.381 -15.935 21.232 1.00 39.91 84 ASP A N 1
ATOM 635 C CA . ASP A 1 84 ? -38.503 -16.860 21.388 1.00 39.91 84 ASP A CA 1
ATOM 636 C C . ASP A 1 84 ? -37.936 -18.275 21.244 1.00 39.91 84 ASP A C 1
ATOM 638 O O . ASP A 1 84 ? -37.721 -18.774 20.144 1.00 39.91 84 ASP A O 1
ATOM 642 N N . THR A 1 85 ? -37.637 -18.922 22.368 1.00 50.25 85 THR A N 1
ATOM 643 C CA . THR A 1 85 ? -37.252 -20.342 22.401 1.00 50.25 85 THR A CA 1
ATOM 644 C C . THR A 1 85 ? -38.464 -21.278 22.464 1.00 50.25 85 THR A C 1
ATOM 646 O O . THR A 1 85 ? -38.279 -22.488 22.585 1.00 50.25 85 THR A O 1
ATOM 649 N N . VAL A 1 86 ? -39.700 -20.754 22.410 1.00 45.03 86 VAL A N 1
ATOM 650 C CA . VAL A 1 86 ? -40.921 -21.531 22.712 1.00 45.03 86 VAL A CA 1
ATOM 651 C C . VAL A 1 86 ? -42.148 -21.144 21.863 1.00 45.03 86 VAL A C 1
ATOM 653 O O . VAL A 1 86 ? -43.274 -21.187 22.351 1.00 45.03 86 VAL A O 1
ATOM 656 N N . THR A 1 87 ? -41.990 -20.793 20.587 1.00 44.03 87 THR A N 1
ATOM 657 C CA . THR A 1 87 ? -43.142 -20.737 19.667 1.00 44.03 87 THR A CA 1
ATOM 658 C C . THR A 1 87 ? -43.076 -21.892 18.678 1.00 44.03 87 THR A C 1
ATOM 660 O O . THR A 1 87 ? -42.088 -22.094 17.974 1.00 44.03 87 THR A O 1
ATOM 663 N N . GLU A 1 88 ? -44.128 -22.712 18.705 1.00 44.31 88 GLU A N 1
ATOM 664 C CA . GLU A 1 88 ? -44.371 -23.794 17.760 1.00 44.31 88 GLU A CA 1
ATOM 665 C C . GLU A 1 88 ? -44.148 -23.296 16.331 1.00 44.31 88 GLU A C 1
ATOM 667 O O . GLU A 1 88 ? -44.611 -22.223 15.945 1.00 44.31 88 GLU A O 1
ATOM 672 N N . PHE A 1 89 ? -43.397 -24.102 15.587 1.00 39.62 89 PHE A N 1
ATOM 673 C CA . PHE A 1 89 ? -42.898 -23.904 14.233 1.00 39.62 89 PHE A CA 1
ATOM 674 C C . PHE A 1 89 ? -44.028 -23.591 13.231 1.00 39.62 89 PHE A C 1
ATOM 676 O O . PHE A 1 89 ? -44.436 -24.434 12.440 1.00 39.62 89 PHE A O 1
ATOM 683 N N . SER A 1 90 ? -44.546 -22.368 13.257 1.00 49.91 90 SER A N 1
ATOM 684 C CA . SER A 1 90 ? -45.230 -21.747 12.127 1.00 49.91 90 SER A CA 1
ATOM 685 C C . SER A 1 90 ? -44.267 -20.698 11.595 1.00 49.91 90 SER A C 1
ATOM 687 O O . SER A 1 90 ? -43.964 -19.703 12.250 1.00 49.91 90 SER A O 1
ATOM 689 N N . GLY A 1 91 ? -43.633 -21.063 10.483 1.00 44.19 91 GLY A N 1
ATOM 690 C CA . GLY A 1 91 ? -42.486 -20.372 9.923 1.00 44.19 91 GLY A CA 1
ATOM 691 C C . GLY A 1 91 ? -42.743 -18.896 9.639 1.00 44.19 91 GLY A C 1
ATOM 692 O O . GLY A 1 91 ? -43.863 -18.443 9.434 1.00 44.19 91 GLY A O 1
ATOM 693 N N . TYR A 1 92 ? -41.643 -18.160 9.625 1.00 47.16 92 TYR A N 1
ATOM 694 C CA . TYR A 1 92 ? -41.550 -16.795 9.139 1.00 47.16 92 TYR A CA 1
ATOM 695 C C . TYR A 1 92 ? -42.036 -16.730 7.677 1.00 47.16 92 TYR A C 1
ATOM 697 O O . TYR A 1 92 ? -41.413 -17.330 6.804 1.00 47.16 92 TYR A O 1
ATOM 705 N N . ASP A 1 93 ? -43.140 -16.024 7.417 1.00 51.97 93 ASP A N 1
ATOM 706 C CA . ASP A 1 93 ? -43.798 -15.963 6.094 1.00 51.97 93 ASP A CA 1
ATOM 707 C C . ASP A 1 93 ? -43.006 -15.181 5.028 1.00 51.97 93 ASP A C 1
ATOM 709 O O . ASP A 1 93 ? -43.317 -15.251 3.838 1.00 51.97 93 ASP A O 1
ATOM 713 N N . ASN A 1 94 ? -41.976 -14.430 5.426 1.00 55.69 94 ASN A N 1
ATOM 714 C CA . ASN A 1 94 ? -41.215 -13.595 4.501 1.00 55.69 94 ASN A CA 1
ATOM 715 C C . ASN A 1 94 ? -39.978 -14.342 3.990 1.00 55.69 94 ASN A C 1
ATOM 717 O O . ASN A 1 94 ? -39.085 -14.712 4.755 1.00 55.69 94 ASN A O 1
ATOM 721 N N . ALA A 1 95 ? -39.903 -14.526 2.672 1.00 51.62 95 ALA A N 1
ATOM 722 C CA . ALA A 1 95 ? -38.845 -15.261 1.974 1.00 51.62 95 ALA A CA 1
ATOM 723 C C . ALA A 1 95 ? -37.480 -14.532 1.924 1.00 51.62 95 ALA A C 1
ATOM 725 O O . ALA A 1 95 ? -36.596 -14.918 1.163 1.00 51.62 95 ALA A O 1
ATOM 726 N N . ASP A 1 96 ? -37.283 -13.498 2.741 1.00 56.72 96 ASP A N 1
ATOM 727 C CA . ASP A 1 96 ? -36.157 -12.563 2.632 1.00 56.72 96 ASP A CA 1
ATOM 728 C C . ASP A 1 96 ? -34.827 -13.147 3.142 1.00 56.72 96 ASP A C 1
ATOM 730 O O . ASP A 1 96 ? -33.753 -12.670 2.782 1.00 56.72 96 ASP A O 1
ATOM 734 N N . TRP A 1 97 ? -34.878 -14.207 3.958 1.00 50.28 97 TRP A N 1
ATOM 735 C CA . TRP A 1 97 ? -33.689 -14.893 4.490 1.00 50.28 97 TRP A CA 1
ATOM 736 C C . TRP A 1 97 ? -33.346 -16.199 3.746 1.00 50.28 97 TRP A C 1
ATOM 738 O O . TRP A 1 97 ? -32.357 -16.870 4.046 1.00 50.28 97 TRP A O 1
ATOM 748 N N . GLY A 1 98 ? -34.149 -16.582 2.751 1.00 45.94 98 GLY A N 1
ATOM 749 C CA . GLY A 1 98 ? -33.909 -17.771 1.943 1.00 45.94 98 GLY A CA 1
ATOM 750 C C . GLY A 1 98 ? -32.911 -17.487 0.828 1.00 45.94 98 GLY A C 1
ATOM 751 O O . GLY A 1 98 ? -33.308 -17.151 -0.284 1.00 45.94 98 GLY A O 1
ATOM 752 N N . VAL A 1 99 ? -31.612 -17.668 1.081 1.00 42.94 99 VAL A N 1
ATOM 753 C CA . VAL A 1 99 ? -30.661 -17.861 -0.025 1.00 42.94 99 VAL A CA 1
ATOM 754 C C . VAL A 1 99 ? -31.171 -19.056 -0.826 1.00 42.94 99 VAL A C 1
ATOM 756 O O . VAL A 1 99 ? -31.232 -20.170 -0.303 1.00 42.94 99 VAL A O 1
ATOM 759 N N . SER A 1 100 ? -31.562 -18.834 -2.082 1.00 44.84 100 SER A N 1
ATOM 760 C CA . SER A 1 100 ? -31.885 -19.909 -3.016 1.00 44.84 100 SER A CA 1
ATOM 761 C C . SER A 1 100 ? -30.594 -20.650 -3.352 1.00 44.84 100 SER A C 1
ATOM 763 O O . SER A 1 100 ? -29.930 -20.415 -4.359 1.00 44.84 100 SER A O 1
ATOM 765 N N . PHE A 1 101 ? -30.199 -21.556 -2.460 1.00 44.06 101 PHE A N 1
ATOM 766 C CA . PHE A 1 101 ? -29.286 -22.622 -2.826 1.00 44.06 101 PHE A CA 1
ATOM 767 C C . PHE A 1 101 ? -29.889 -23.330 -4.047 1.00 44.06 101 PHE A C 1
ATOM 769 O O . PHE A 1 101 ? -31.112 -23.493 -4.095 1.00 44.06 101 PHE A O 1
ATOM 776 N N . PRO A 1 102 ? -29.089 -23.782 -5.027 1.00 50.00 102 PRO A N 1
ATOM 777 C CA . PRO A 1 102 ? -29.558 -24.750 -6.007 1.00 50.00 102 PRO A CA 1
ATOM 778 C C . PRO A 1 102 ? -29.765 -26.088 -5.280 1.00 50.00 102 PRO A C 1
ATOM 780 O O . PRO A 1 102 ? -28.995 -27.032 -5.427 1.00 50.00 102 PRO A O 1
ATOM 783 N N . ALA A 1 103 ? -30.762 -26.132 -4.402 1.00 53.97 103 ALA A N 1
ATOM 784 C CA . ALA A 1 103 ? -31.319 -27.348 -3.868 1.00 53.97 103 ALA A CA 1
ATOM 785 C C . ALA A 1 103 ? -32.221 -27.904 -4.967 1.00 53.97 103 ALA A C 1
ATOM 787 O O . ALA A 1 103 ? -33.067 -27.187 -5.510 1.00 53.97 103 ALA A O 1
ATOM 788 N N . LEU A 1 104 ? -31.994 -29.167 -5.322 1.00 53.06 104 LEU A N 1
ATOM 789 C CA . LEU A 1 104 ? -32.926 -29.927 -6.146 1.00 53.06 104 LEU A CA 1
ATOM 790 C C . LEU A 1 104 ? -34.318 -29.772 -5.525 1.00 53.06 104 LEU A C 1
ATOM 792 O O . LEU A 1 104 ? -34.466 -29.882 -4.305 1.00 53.06 104 LEU A O 1
ATOM 796 N N . LYS A 1 105 ? -35.324 -29.469 -6.347 1.00 58.53 105 LYS A N 1
ATOM 797 C CA . LYS A 1 105 ? -36.715 -29.488 -5.881 1.00 58.53 105 LYS A CA 1
ATOM 798 C C . LYS A 1 105 ? -36.982 -30.887 -5.319 1.00 58.53 105 LYS A C 1
ATOM 800 O O . LYS A 1 105 ? -36.466 -31.852 -5.873 1.00 58.53 105 LYS A O 1
ATOM 805 N N . GLU A 1 106 ? -37.766 -31.021 -4.248 1.00 58.38 106 GLU A N 1
ATOM 806 C CA . GLU A 1 106 ? -38.056 -32.337 -3.635 1.00 58.38 106 GLU A CA 1
ATOM 807 C C . GLU A 1 106 ? -38.584 -33.370 -4.650 1.00 58.38 106 GLU A C 1
ATOM 809 O O . GLU A 1 106 ? -38.385 -34.568 -4.475 1.00 58.38 106 GLU A O 1
ATOM 814 N N . GLU A 1 107 ? -39.177 -32.907 -5.753 1.00 55.41 107 GLU A N 1
ATOM 815 C CA . GLU A 1 107 ? -39.655 -33.730 -6.870 1.00 55.41 107 GLU A CA 1
ATOM 816 C C . GLU A 1 107 ? -38.537 -34.298 -7.780 1.00 55.41 107 GLU A C 1
ATOM 818 O O . GLU A 1 107 ? -38.789 -35.230 -8.538 1.00 55.41 107 GLU A O 1
ATOM 823 N N . GLU A 1 108 ? -37.304 -33.786 -7.696 1.00 55.56 108 GLU A N 1
ATOM 824 C CA . GLU A 1 108 ? -36.117 -34.202 -8.473 1.00 55.56 108 GLU A CA 1
ATOM 825 C C . GLU A 1 108 ? -35.068 -34.944 -7.617 1.00 55.56 108 GLU A C 1
ATOM 827 O O . GLU A 1 108 ? -33.992 -35.301 -8.103 1.00 55.56 108 GLU A O 1
ATOM 832 N N . ALA A 1 109 ? -35.357 -35.181 -6.334 1.00 58.34 109 ALA A N 1
ATOM 833 C CA . ALA A 1 109 ? -34.481 -35.926 -5.437 1.00 58.34 109 ALA A CA 1
ATOM 834 C C . ALA A 1 109 ? -34.583 -37.435 -5.719 1.00 58.34 109 ALA A C 1
ATOM 836 O O . ALA A 1 109 ? -35.270 -38.179 -5.016 1.00 58.34 109 ALA A O 1
ATOM 837 N N . GLU A 1 110 ? -33.901 -37.906 -6.764 1.00 66.69 110 GLU A N 1
ATOM 838 C CA . GLU A 1 110 ? -33.678 -39.340 -6.952 1.00 66.69 110 GLU A CA 1
ATOM 839 C C . GLU A 1 110 ? -33.017 -39.930 -5.697 1.00 66.69 110 GLU A C 1
ATOM 841 O O . GLU A 1 110 ? -32.077 -39.363 -5.131 1.00 66.69 110 GLU A O 1
ATOM 846 N N . ALA A 1 111 ? -33.527 -41.077 -5.238 1.00 71.12 111 ALA A N 1
ATOM 847 C CA . ALA A 1 111 ? -32.973 -41.768 -4.085 1.00 71.12 111 ALA A CA 1
ATOM 848 C C . ALA A 1 111 ? -31.505 -42.127 -4.363 1.00 71.12 111 ALA A C 1
ATOM 850 O O . ALA A 1 111 ? -31.214 -42.915 -5.264 1.00 71.12 111 ALA A O 1
ATOM 851 N N . LEU A 1 112 ? -30.591 -41.538 -3.582 1.00 71.31 112 LEU A N 1
ATOM 852 C CA . LEU A 1 112 ? -29.157 -41.823 -3.645 1.00 71.31 112 LEU A CA 1
ATOM 853 C C . LEU A 1 112 ? -28.934 -43.337 -3.598 1.00 71.31 112 LEU A C 1
ATOM 855 O O . LEU A 1 112 ? -29.489 -44.028 -2.737 1.00 71.31 112 LEU A O 1
ATOM 859 N N . SER A 1 113 ? -28.105 -43.854 -4.507 1.00 81.00 113 SER A N 1
ATOM 860 C CA . SER A 1 113 ? -27.707 -45.259 -4.443 1.00 81.00 113 SER A CA 1
ATOM 861 C C . SER A 1 113 ? -27.002 -45.530 -3.102 1.00 81.00 113 SER A C 1
ATOM 863 O O . SER A 1 113 ? -26.398 -44.615 -2.534 1.00 81.00 113 SER A O 1
ATOM 865 N N . PRO A 1 114 ? -27.035 -46.762 -2.567 1.00 80.69 114 PRO A N 1
ATOM 866 C CA . PRO A 1 114 ? -26.401 -47.066 -1.281 1.00 80.69 114 PRO A CA 1
ATOM 867 C C . PRO A 1 114 ? -24.903 -46.707 -1.256 1.00 80.69 114 PRO A C 1
ATOM 869 O O . PRO A 1 114 ? -24.405 -46.239 -0.238 1.00 80.69 114 PRO A O 1
ATOM 872 N N . GLU A 1 115 ? -24.211 -46.822 -2.391 1.00 80.19 115 GLU A N 1
ATOM 873 C CA . GLU A 1 115 ? -22.799 -46.446 -2.546 1.00 80.19 115 GLU A CA 1
ATOM 874 C C . GLU A 1 115 ? -22.593 -44.919 -2.567 1.00 80.19 115 GLU A C 1
ATOM 876 O O . GLU A 1 115 ? -21.649 -44.397 -1.974 1.00 80.19 115 GLU A O 1
ATOM 881 N N . GLN A 1 116 ? -23.511 -44.169 -3.188 1.00 81.75 116 GLN A N 1
ATOM 882 C CA . GLN A 1 116 ? -23.496 -42.703 -3.159 1.00 81.75 116 GLN A CA 1
ATOM 883 C C . GLN A 1 116 ? -23.843 -42.156 -1.771 1.00 81.75 116 GLN A C 1
ATOM 885 O O . GLN A 1 116 ? -23.246 -41.173 -1.334 1.00 81.75 116 GLN A O 1
ATOM 890 N N . ALA A 1 117 ? -24.776 -42.797 -1.067 1.00 82.50 117 ALA A N 1
ATOM 891 C CA . ALA A 1 117 ? -25.119 -42.461 0.307 1.00 82.50 117 ALA A CA 1
ATOM 892 C C . ALA A 1 117 ? -23.929 -42.708 1.247 1.00 82.50 117 ALA A C 1
ATOM 894 O O . ALA A 1 117 ? -23.616 -41.850 2.071 1.00 82.50 117 ALA A O 1
ATOM 895 N N . GLU A 1 118 ? -23.214 -43.824 1.083 1.00 84.75 118 GLU A N 1
ATOM 896 C CA . GLU A 1 118 ? -22.000 -44.125 1.845 1.00 84.75 118 GLU A CA 1
ATOM 897 C C . GLU A 1 118 ? -20.868 -43.130 1.536 1.00 84.75 118 GLU A C 1
ATOM 899 O O . GLU A 1 118 ? -20.248 -42.592 2.456 1.00 84.75 118 GLU A O 1
ATOM 904 N N . GLY A 1 119 ? -20.658 -42.789 0.259 1.00 83.25 119 GLY A N 1
ATOM 905 C CA . GLY A 1 119 ? -19.689 -41.771 -0.158 1.00 83.25 119 GLY A CA 1
ATOM 906 C C . GLY A 1 119 ? -20.013 -40.369 0.372 1.00 83.25 119 GLY A C 1
ATOM 907 O O . GLY A 1 119 ? -19.124 -39.658 0.849 1.00 83.25 119 GLY A O 1
ATOM 908 N N . ALA A 1 120 ? -21.290 -39.977 0.356 1.00 82.44 120 ALA A N 1
ATOM 909 C CA . ALA A 1 120 ? -21.749 -38.716 0.930 1.00 82.44 120 ALA A CA 1
ATOM 910 C C . ALA A 1 120 ? -21.546 -38.691 2.451 1.00 82.44 120 ALA A C 1
ATOM 912 O O . ALA A 1 120 ? -21.029 -37.713 2.990 1.00 82.44 120 ALA A O 1
ATOM 913 N N . LEU A 1 121 ? -21.879 -39.781 3.147 1.00 84.75 121 LEU A N 1
ATOM 914 C CA . LEU A 1 121 ? -21.716 -39.898 4.595 1.00 84.75 121 LEU A CA 1
ATOM 915 C C . LEU A 1 121 ? -20.232 -39.866 4.991 1.00 84.75 121 LEU A C 1
ATOM 917 O O . LEU A 1 121 ? -19.861 -39.132 5.907 1.00 84.75 121 LEU A O 1
ATOM 921 N N . ALA A 1 122 ? -19.360 -40.551 4.248 1.00 84.50 122 ALA A N 1
ATOM 922 C CA . ALA A 1 122 ? -17.911 -40.475 4.426 1.00 84.50 122 ALA A CA 1
ATOM 923 C C . ALA A 1 122 ? -17.380 -39.043 4.233 1.00 84.50 122 ALA A C 1
ATOM 925 O O . ALA A 1 122 ? -16.571 -38.561 5.031 1.00 84.50 122 ALA A O 1
ATOM 926 N N . TYR A 1 123 ? -17.873 -38.327 3.218 1.00 86.19 123 TYR A N 1
ATOM 927 C CA . TYR A 1 123 ? -17.522 -36.926 2.990 1.00 86.19 123 TYR A CA 1
ATOM 928 C C . TYR A 1 123 ? -17.993 -36.013 4.133 1.00 86.19 123 TYR A C 1
ATOM 930 O O . TYR A 1 123 ? -17.212 -35.188 4.618 1.00 86.19 123 TYR A O 1
ATOM 938 N N . PHE A 1 124 ? -19.229 -36.177 4.616 1.00 84.69 124 PHE A N 1
ATOM 939 C CA . PHE A 1 124 ? -19.754 -35.406 5.746 1.00 84.69 124 PHE A CA 1
ATOM 940 C C . PHE A 1 124 ? -18.997 -35.688 7.045 1.00 84.69 124 PHE A C 1
ATOM 942 O O . PHE A 1 124 ? -18.661 -34.746 7.761 1.00 84.69 124 PHE A O 1
ATOM 949 N N . VAL A 1 125 ? -18.639 -36.944 7.324 1.00 85.50 125 VAL A N 1
ATOM 950 C CA . VAL A 1 125 ? -17.819 -37.318 8.488 1.00 85.50 125 VAL A CA 1
ATOM 951 C C . VAL A 1 125 ? -16.413 -36.725 8.387 1.00 85.50 125 VAL A C 1
ATOM 953 O O . VAL A 1 125 ? -15.905 -36.177 9.365 1.00 85.50 125 VAL A O 1
ATOM 956 N N . LEU A 1 126 ? -15.784 -36.757 7.210 1.00 86.00 126 LEU A N 1
ATOM 957 C CA . LEU A 1 126 ? -14.463 -36.160 6.996 1.00 86.00 126 LEU A CA 1
ATOM 958 C C . LEU A 1 126 ? -14.488 -34.636 7.186 1.00 86.00 126 LEU A C 1
ATOM 960 O O . LEU A 1 126 ? -13.611 -34.067 7.842 1.00 86.00 126 LEU A O 1
ATOM 964 N N . ARG A 1 127 ? -15.506 -33.963 6.639 1.00 83.06 127 ARG A N 1
ATOM 965 C CA . ARG A 1 127 ? -15.714 -32.522 6.834 1.00 83.06 127 ARG A CA 1
ATOM 966 C C . ARG A 1 127 ? -16.017 -32.193 8.295 1.00 83.06 127 ARG A C 1
ATOM 968 O O . ARG A 1 127 ? -15.438 -31.240 8.809 1.00 83.06 127 ARG A O 1
ATOM 975 N N . GLY A 1 128 ? -16.835 -33.000 8.966 1.00 81.69 128 GLY A N 1
ATOM 976 C CA . GLY A 1 128 ? -17.136 -32.882 10.391 1.00 81.69 128 GLY A CA 1
ATOM 977 C C . GLY A 1 128 ? -15.894 -33.046 11.267 1.00 81.69 128 GLY A C 1
ATOM 978 O O . GLY A 1 128 ? -15.661 -32.229 12.151 1.00 81.69 128 GLY A O 1
ATOM 979 N N . ASN A 1 129 ? -15.030 -34.017 10.964 1.00 76.62 129 ASN A N 1
ATOM 980 C CA . ASN A 1 129 ? -13.749 -34.201 11.649 1.00 76.62 129 ASN A CA 1
ATOM 981 C C . ASN A 1 129 ? -12.801 -33.018 11.434 1.00 76.62 129 ASN A C 1
ATOM 983 O O . ASN A 1 129 ? -12.159 -32.579 12.385 1.00 76.62 129 ASN A O 1
ATOM 987 N N . ARG A 1 130 ? -12.739 -32.455 10.220 1.00 76.44 130 ARG A N 1
ATOM 988 C CA . ARG A 1 130 ? -11.922 -31.267 9.932 1.00 76.44 130 ARG A CA 1
ATOM 989 C C . ARG A 1 130 ? -12.437 -30.031 10.668 1.00 76.44 130 ARG A C 1
ATOM 991 O O . ARG A 1 130 ? -11.641 -29.301 11.245 1.00 76.44 130 ARG A O 1
ATOM 998 N N . VAL A 1 131 ? -13.753 -29.818 10.679 1.00 75.00 131 VAL A N 1
ATOM 999 C CA . VAL A 1 131 ? -14.382 -28.725 11.435 1.00 75.00 131 VAL A CA 1
ATOM 1000 C C . VAL A 1 131 ? -14.150 -28.920 12.930 1.00 75.00 131 VAL A C 1
ATOM 1002 O O . VAL A 1 131 ? -13.696 -27.994 13.579 1.00 75.00 131 VAL A O 1
ATOM 1005 N N . SER A 1 132 ? -14.340 -30.128 13.466 1.00 73.44 132 SER A N 1
ATOM 1006 C CA . SER A 1 132 ? -14.106 -30.435 14.883 1.00 73.44 132 SER A CA 1
ATOM 1007 C C . SER A 1 132 ? -12.633 -30.293 15.287 1.00 73.44 132 SER A C 1
ATOM 1009 O O . SER A 1 132 ? -12.344 -29.792 16.372 1.00 73.44 132 SER A O 1
ATOM 1011 N N . GLN A 1 133 ? -11.688 -30.666 14.416 1.00 68.62 133 GLN A N 1
ATOM 1012 C CA . GLN A 1 133 ? -10.263 -30.382 14.614 1.00 68.62 133 GLN A CA 1
ATOM 1013 C C . GLN A 1 133 ? -9.988 -28.883 14.608 1.00 68.62 133 GLN A C 1
ATOM 1015 O O . GLN A 1 133 ? -9.317 -28.415 15.519 1.00 68.62 133 GLN A O 1
ATOM 1020 N N . MET A 1 134 ? -10.555 -28.131 13.660 1.00 60.69 134 MET A N 1
ATOM 1021 C CA . MET A 1 134 ? -10.449 -26.673 13.656 1.00 60.69 134 MET A CA 1
ATOM 1022 C C . MET A 1 134 ? -11.002 -26.075 14.956 1.00 60.69 134 MET A C 1
ATOM 1024 O O . MET A 1 134 ? -10.311 -25.305 15.616 1.00 60.69 134 MET A O 1
ATOM 1028 N N . THR A 1 135 ? -12.197 -26.480 15.395 1.00 61.88 135 THR A N 1
ATOM 1029 C CA . THR A 1 135 ? -12.799 -26.010 16.651 1.00 61.88 135 THR A CA 1
ATOM 1030 C C . THR A 1 135 ? -11.948 -26.387 17.871 1.00 61.88 135 THR A C 1
ATOM 1032 O O . THR A 1 135 ? -11.807 -25.581 18.784 1.00 61.88 135 THR A O 1
ATOM 1035 N N . LYS A 1 136 ? -11.318 -27.571 17.887 1.00 61.81 136 LYS A N 1
ATOM 1036 C CA . LYS A 1 136 ? -10.391 -27.986 18.957 1.00 61.81 136 LYS A CA 1
ATOM 1037 C C . LYS A 1 136 ? -9.083 -27.200 18.952 1.00 61.81 136 LYS A C 1
ATOM 1039 O O . LYS A 1 136 ? -8.615 -26.849 20.026 1.00 61.81 136 LYS A O 1
ATOM 1044 N N . THR A 1 137 ? -8.523 -26.886 17.786 1.00 58.91 137 THR A N 1
ATOM 1045 C CA . THR A 1 137 ? -7.324 -26.045 17.693 1.00 58.91 137 THR A CA 1
ATOM 1046 C C . THR A 1 137 ? -7.603 -24.606 18.112 1.00 58.91 137 THR A C 1
ATOM 1048 O O . THR A 1 137 ? -6.754 -24.017 18.753 1.00 58.91 137 THR A O 1
ATOM 1051 N N . TYR A 1 138 ? -8.793 -24.051 17.852 1.00 55.06 138 TYR A N 1
ATOM 1052 C CA . TYR A 1 138 ? -9.151 -22.706 18.331 1.00 55.06 138 TYR A CA 1
ATOM 1053 C C . TYR A 1 138 ? -9.377 -22.632 19.851 1.00 55.06 138 TYR A C 1
ATOM 1055 O O . TYR A 1 138 ? -9.175 -21.574 20.440 1.00 55.06 138 TYR A O 1
ATOM 1063 N N . ASN A 1 139 ? -9.763 -23.740 20.489 1.00 65.81 139 ASN A N 1
ATOM 1064 C CA . ASN A 1 139 ? -9.940 -23.807 21.944 1.00 65.81 139 ASN A CA 1
ATOM 1065 C C . ASN A 1 139 ? -8.617 -24.020 22.708 1.00 65.81 139 ASN A C 1
ATOM 1067 O O . ASN A 1 139 ? -8.580 -23.798 23.916 1.00 65.81 139 ASN A O 1
ATOM 1071 N N . ASP A 1 140 ? -7.545 -24.437 22.025 1.00 81.69 140 ASP A N 1
ATOM 1072 C CA . ASP A 1 140 ? -6.204 -24.610 22.590 1.00 81.69 140 ASP A CA 1
ATOM 1073 C C . ASP A 1 140 ? -5.278 -23.487 22.095 1.00 81.69 140 ASP A C 1
ATOM 1075 O O . ASP A 1 140 ? -4.590 -23.592 21.075 1.00 81.69 140 ASP A O 1
ATOM 1079 N N . ILE A 1 141 ? -5.292 -22.377 22.835 1.00 77.19 141 ILE A N 1
ATOM 1080 C CA . ILE A 1 141 ? -4.514 -21.165 22.542 1.00 77.19 141 ILE A CA 1
ATOM 1081 C C . ILE A 1 141 ? -3.009 -21.475 22.442 1.00 77.19 141 ILE A C 1
ATOM 1083 O O . ILE A 1 141 ? -2.308 -20.871 21.624 1.00 77.19 141 ILE A O 1
ATOM 1087 N N . ASP A 1 142 ? -2.507 -22.456 23.196 1.00 82.00 142 ASP A N 1
ATOM 1088 C CA . ASP A 1 142 ? -1.097 -22.851 23.155 1.00 82.00 142 ASP A CA 1
ATOM 1089 C C . ASP A 1 142 ? -0.750 -23.580 21.851 1.00 82.00 142 ASP A C 1
ATOM 1091 O O . ASP A 1 142 ? 0.341 -23.394 21.304 1.00 82.00 142 ASP A O 1
ATOM 1095 N N . ALA A 1 143 ? -1.671 -24.381 21.307 1.00 83.19 143 ALA A N 1
ATOM 1096 C CA . ALA A 1 143 ? -1.492 -25.023 20.006 1.00 83.19 143 ALA A CA 1
ATOM 1097 C C . ALA A 1 143 ? -1.467 -23.998 18.858 1.00 83.19 143 ALA A C 1
ATOM 1099 O O . ALA A 1 143 ? -0.605 -24.087 17.981 1.00 83.19 143 ALA A O 1
ATOM 1100 N N . VAL A 1 144 ? -2.350 -22.992 18.889 1.00 83.81 144 VAL A N 1
ATOM 1101 C CA . VAL A 1 144 ? -2.351 -21.891 17.904 1.00 83.81 144 VAL A CA 1
ATOM 1102 C C . VAL A 1 144 ? -1.060 -21.083 17.990 1.00 83.81 144 VAL A C 1
ATOM 1104 O O . VAL A 1 144 ? -0.446 -20.790 16.966 1.00 83.81 144 VAL A O 1
ATOM 1107 N N . THR A 1 145 ? -0.603 -20.775 19.204 1.00 83.19 145 THR A N 1
ATOM 1108 C CA . THR A 1 145 ? 0.624 -19.998 19.423 1.00 83.19 145 THR A CA 1
ATOM 1109 C C . THR A 1 145 ? 1.861 -20.737 18.907 1.00 83.19 145 THR A C 1
ATOM 1111 O O . THR A 1 145 ? 2.702 -20.134 18.243 1.00 83.19 145 THR A O 1
ATOM 1114 N N . ARG A 1 146 ? 1.965 -22.057 19.126 1.00 88.62 146 ARG A N 1
ATOM 1115 C CA . ARG A 1 146 ? 3.069 -22.866 18.575 1.00 88.62 146 ARG A CA 1
ATOM 1116 C C . ARG A 1 146 ? 3.047 -22.925 17.048 1.00 88.62 146 ARG A C 1
ATOM 1118 O O . ARG A 1 146 ? 4.103 -22.804 16.437 1.00 88.62 146 ARG A O 1
ATOM 1125 N N . LEU A 1 147 ? 1.869 -23.069 16.435 1.00 88.81 147 LEU A N 1
ATOM 1126 C CA . LEU A 1 147 ? 1.729 -23.059 14.974 1.00 88.81 147 LEU A CA 1
ATOM 1127 C C . LEU A 1 147 ? 2.127 -21.709 14.369 1.00 88.81 147 LEU A C 1
ATOM 1129 O O . LEU A 1 147 ? 2.779 -21.674 13.328 1.00 88.81 147 LEU A O 1
ATOM 1133 N N . LEU A 1 148 ? 1.772 -20.601 15.025 1.00 90.00 148 LEU A N 1
ATOM 1134 C CA . LEU A 1 148 ? 2.193 -19.264 14.604 1.00 90.00 148 LEU A CA 1
ATOM 1135 C C . LEU A 1 148 ? 3.712 -19.095 14.702 1.00 90.00 148 LEU A C 1
ATOM 1137 O O . LEU A 1 148 ? 4.324 -18.644 13.741 1.00 90.00 148 LEU A O 1
ATOM 1141 N N . GLN A 1 149 ? 4.329 -19.539 15.800 1.00 92.38 149 GLN A N 1
ATOM 1142 C CA . GLN A 1 149 ? 5.788 -19.506 15.961 1.00 92.38 149 GLN A CA 1
ATOM 1143 C C . GLN A 1 149 ? 6.520 -20.393 14.943 1.00 92.38 149 GLN A C 1
ATOM 1145 O O . GLN A 1 149 ? 7.611 -20.056 14.490 1.00 92.38 149 GLN A O 1
ATOM 1150 N N . GLU A 1 150 ? 5.958 -21.547 14.586 1.00 93.75 150 GLU A N 1
ATOM 1151 C CA . GLU A 1 150 ? 6.519 -22.411 13.544 1.00 93.75 150 GLU A CA 1
ATOM 1152 C C . GLU A 1 150 ? 6.423 -21.744 12.166 1.00 93.75 150 GLU A C 1
ATOM 1154 O O . GLU A 1 150 ? 7.395 -21.737 11.414 1.00 93.75 150 GLU A O 1
ATOM 1159 N N . LYS A 1 151 ? 5.294 -21.091 11.865 1.00 94.56 151 LYS A N 1
ATOM 1160 C CA . LYS A 1 151 ? 5.124 -20.332 10.619 1.00 94.56 151 LYS A CA 1
ATOM 1161 C C . LYS A 1 151 ? 6.022 -19.104 10.539 1.00 94.56 151 LYS A C 1
ATOM 1163 O O . LYS A 1 151 ? 6.530 -18.810 9.463 1.00 94.56 151 LYS A O 1
ATOM 1168 N N . GLU A 1 152 ? 6.251 -18.419 11.652 1.00 92.81 152 GLU A N 1
ATOM 1169 C CA . GLU A 1 152 ? 7.211 -17.318 11.739 1.00 92.81 152 GLU A CA 1
ATOM 1170 C C . GLU A 1 152 ? 8.631 -17.803 11.410 1.00 92.81 152 GLU A C 1
ATOM 1172 O O . GLU A 1 152 ? 9.293 -17.232 10.545 1.00 92.81 152 GLU A O 1
ATOM 1177 N N . LYS A 1 153 ? 9.058 -18.942 11.974 1.00 96.50 153 LYS A N 1
ATOM 1178 C CA . LYS A 1 153 ? 10.356 -19.561 11.651 1.00 96.50 153 LYS A CA 1
ATOM 1179 C C . LYS A 1 153 ? 10.471 -19.998 10.189 1.00 96.50 153 LYS A C 1
ATOM 1181 O O . LYS A 1 153 ? 11.529 -19.811 9.589 1.00 96.50 153 LYS A O 1
ATOM 1186 N N . ASP A 1 154 ? 9.411 -20.562 9.608 1.00 97.44 154 ASP A N 1
ATOM 1187 C CA . ASP A 1 154 ? 9.374 -20.916 8.181 1.00 97.44 154 ASP A CA 1
ATOM 1188 C C . ASP A 1 154 ? 9.584 -19.671 7.298 1.00 97.44 154 ASP A C 1
ATOM 1190 O O . ASP A 1 154 ? 10.350 -19.707 6.331 1.00 97.44 154 ASP A O 1
ATOM 1194 N N . LEU A 1 155 ? 8.923 -18.558 7.640 1.00 96.50 155 LEU A N 1
ATOM 1195 C CA . LEU A 1 155 ? 9.046 -17.288 6.921 1.00 96.50 155 LEU A CA 1
ATOM 1196 C C . LEU A 1 155 ? 10.445 -16.683 7.067 1.00 96.50 155 LEU A C 1
ATOM 1198 O O . LEU A 1 155 ? 11.024 -16.247 6.071 1.00 96.50 155 LEU A O 1
ATOM 1202 N N . GLU A 1 156 ? 11.026 -16.714 8.267 1.00 96.50 156 GLU A N 1
ATOM 1203 C CA . GLU A 1 156 ? 12.407 -16.279 8.493 1.00 96.50 156 GLU A CA 1
ATOM 1204 C C . GLU A 1 156 ? 13.413 -17.100 7.676 1.00 96.50 156 GLU A C 1
ATOM 1206 O O . GLU A 1 156 ? 14.342 -16.548 7.081 1.00 96.50 156 GLU A O 1
ATOM 1211 N N . LEU A 1 157 ? 13.246 -18.426 7.627 1.00 97.31 157 LEU A N 1
ATOM 1212 C CA . LEU A 1 157 ? 14.103 -19.305 6.832 1.00 97.31 157 LEU A CA 1
ATOM 1213 C C . LEU A 1 157 ? 13.959 -19.019 5.335 1.00 97.31 157 LEU A C 1
ATOM 1215 O O . LEU A 1 157 ? 14.971 -18.922 4.637 1.00 97.31 157 LEU A O 1
ATOM 1219 N N . ALA A 1 158 ? 12.733 -18.830 4.844 1.00 97.38 158 ALA A N 1
ATOM 1220 C CA . ALA A 1 158 ? 12.485 -18.459 3.454 1.00 97.38 158 ALA A CA 1
ATOM 1221 C C . ALA A 1 158 ? 13.131 -17.109 3.102 1.00 97.38 158 ALA A C 1
ATOM 1223 O O . ALA A 1 158 ? 13.758 -16.990 2.048 1.00 97.38 158 ALA A O 1
ATOM 1224 N N . ALA A 1 159 ? 13.053 -16.122 4.000 1.00 96.44 159 ALA A N 1
ATOM 1225 C CA . ALA A 1 159 ? 13.703 -14.826 3.829 1.00 96.44 159 ALA A CA 1
ATOM 1226 C C . ALA A 1 159 ? 15.235 -14.956 3.787 1.00 96.44 159 ALA A C 1
ATOM 1228 O O . ALA A 1 159 ? 15.869 -14.398 2.893 1.00 96.44 159 ALA A O 1
ATOM 1229 N N . LYS A 1 160 ? 15.836 -15.754 4.681 1.00 97.56 160 LYS A N 1
ATOM 1230 C CA . LYS A 1 160 ? 17.288 -16.015 4.689 1.00 97.56 160 LYS A CA 1
ATOM 1231 C C . LYS A 1 160 ? 17.766 -16.712 3.417 1.00 97.56 160 LYS A C 1
ATOM 1233 O O . LYS A 1 160 ? 18.782 -16.315 2.848 1.00 97.56 160 LYS A O 1
ATOM 1238 N N . ILE A 1 161 ? 17.037 -17.725 2.948 1.00 97.44 161 ILE A N 1
ATOM 1239 C CA . ILE A 1 161 ? 17.346 -18.409 1.683 1.00 97.44 161 ILE A CA 1
ATOM 1240 C C . ILE A 1 161 ? 17.198 -17.433 0.510 1.00 97.44 161 ILE A C 1
ATOM 1242 O O . ILE A 1 161 ? 18.066 -17.388 -0.361 1.00 97.44 161 ILE A O 1
ATOM 1246 N N . GLY A 1 162 ? 16.143 -16.614 0.509 1.00 98.19 162 GLY A N 1
ATOM 1247 C CA . GLY A 1 162 ? 15.934 -15.563 -0.485 1.00 98.19 162 GLY A CA 1
ATOM 1248 C C . GLY A 1 162 ? 17.089 -14.562 -0.525 1.00 98.19 162 GLY A C 1
ATOM 1249 O O . GLY A 1 162 ? 17.596 -14.259 -1.602 1.00 98.19 162 GLY A O 1
ATOM 1250 N N . GLN A 1 163 ? 17.568 -14.117 0.638 1.00 96.94 163 GLN A N 1
ATOM 1251 C CA . GLN A 1 163 ? 18.706 -13.207 0.752 1.00 96.94 163 GLN A CA 1
ATOM 1252 C C . GLN A 1 163 ? 20.002 -13.840 0.228 1.00 96.94 163 GLN A C 1
ATOM 1254 O O . GLN A 1 163 ? 20.699 -13.214 -0.568 1.00 96.94 163 GLN A O 1
ATOM 1259 N N . GLN A 1 164 ? 20.297 -15.091 0.596 1.00 97.94 164 GLN A N 1
ATOM 1260 C CA . GLN A 1 164 ? 21.472 -15.807 0.083 1.00 97.94 164 GLN A CA 1
ATOM 1261 C C . GLN A 1 164 ? 21.422 -16.007 -1.437 1.00 97.94 164 GLN A C 1
ATOM 1263 O O . GLN A 1 164 ? 22.439 -15.864 -2.116 1.00 97.94 164 GLN A O 1
ATOM 1268 N N . LEU A 1 165 ? 20.250 -16.330 -1.991 1.00 98.00 165 LEU A N 1
ATOM 1269 C CA . LEU A 1 165 ? 20.068 -16.450 -3.439 1.00 98.00 165 LEU A CA 1
ATOM 1270 C C . LEU A 1 165 ? 20.263 -15.107 -4.145 1.00 98.00 165 LEU A C 1
ATOM 1272 O O . LEU A 1 165 ? 20.886 -15.065 -5.204 1.00 98.00 165 LEU A O 1
ATOM 1276 N N . LEU A 1 166 ? 19.766 -14.020 -3.556 1.00 98.00 166 LEU A N 1
ATOM 1277 C CA . LEU A 1 166 ? 19.906 -12.674 -4.100 1.00 98.00 166 LEU A CA 1
ATOM 1278 C C . LEU A 1 166 ? 21.369 -12.215 -4.085 1.00 98.00 166 LEU A C 1
ATOM 1280 O O . LEU A 1 166 ? 21.860 -11.705 -5.088 1.00 98.00 166 LEU A O 1
ATOM 1284 N N . GLU A 1 167 ? 22.099 -12.474 -3.000 1.00 97.94 167 GLU A N 1
ATOM 1285 C CA . GLU A 1 167 ? 23.535 -12.195 -2.906 1.00 97.94 167 GLU A CA 1
ATOM 1286 C C . GLU A 1 167 ? 24.344 -13.032 -3.911 1.00 97.94 167 GLU A C 1
ATOM 1288 O O . GLU A 1 167 ? 25.213 -12.516 -4.620 1.00 97.94 167 GLU A O 1
ATOM 1293 N N . ARG A 1 168 ? 23.999 -14.316 -4.069 1.00 98.06 168 ARG A N 1
ATOM 1294 C CA . ARG A 1 168 ? 24.603 -15.173 -5.096 1.00 98.06 168 ARG A CA 1
ATOM 1295 C C . ARG A 1 168 ? 24.312 -14.662 -6.511 1.00 98.06 168 ARG A C 1
ATOM 1297 O O . ARG A 1 168 ? 25.217 -14.667 -7.337 1.00 98.06 168 ARG A O 1
ATOM 1304 N N . ASN A 1 169 ? 23.095 -14.206 -6.801 1.00 97.06 169 ASN A N 1
ATOM 1305 C CA . ASN A 1 169 ? 22.777 -13.613 -8.102 1.00 97.06 169 ASN A CA 1
ATOM 1306 C C . ASN A 1 169 ? 23.560 -12.327 -8.342 1.00 97.06 169 ASN A C 1
ATOM 1308 O O . ASN A 1 169 ? 24.152 -12.189 -9.404 1.00 97.06 169 ASN A O 1
ATOM 1312 N N . LYS A 1 170 ? 23.667 -11.450 -7.342 1.00 97.88 170 LYS A N 1
ATOM 1313 C CA . LYS A 1 170 ? 24.454 -10.221 -7.456 1.00 97.88 170 LYS A CA 1
ATOM 1314 C C . LYS A 1 170 ? 25.924 -10.506 -7.788 1.00 97.88 170 LYS A C 1
ATOM 1316 O O . LYS A 1 170 ? 26.477 -9.904 -8.700 1.00 97.88 170 LYS A O 1
ATOM 1321 N N . THR A 1 171 ? 26.545 -11.476 -7.114 1.00 97.88 171 THR A N 1
ATOM 1322 C CA . THR A 1 171 ? 27.938 -11.865 -7.419 1.00 97.88 171 THR A CA 1
ATOM 1323 C C . THR A 1 171 ? 28.089 -12.494 -8.811 1.00 97.88 171 THR A C 1
ATOM 1325 O O . THR A 1 171 ? 29.116 -12.310 -9.467 1.00 97.88 171 THR A O 1
ATOM 1328 N N . LEU A 1 172 ? 27.077 -13.225 -9.293 1.00 97.75 172 LEU A N 1
ATOM 1329 C CA . LEU A 1 172 ? 27.048 -13.752 -10.661 1.00 97.75 172 LEU A CA 1
ATOM 1330 C C . LEU A 1 172 ? 26.865 -12.645 -11.705 1.00 97.75 172 LEU A C 1
ATOM 1332 O O . LEU A 1 172 ? 27.537 -12.683 -12.732 1.00 97.75 172 LEU A O 1
ATOM 1336 N N . GLU A 1 173 ? 26.008 -11.660 -11.445 1.00 97.62 173 GLU A N 1
ATOM 1337 C CA . GLU A 1 173 ? 25.821 -10.480 -12.297 1.00 97.62 173 GLU A CA 1
ATOM 1338 C C . GLU A 1 173 ? 27.108 -9.658 -12.395 1.00 97.62 173 GLU A C 1
ATOM 1340 O O . GLU A 1 173 ? 27.536 -9.331 -13.499 1.00 97.62 173 GLU A O 1
ATOM 1345 N N . GLU A 1 174 ? 27.784 -9.404 -11.270 1.00 97.94 174 GLU A N 1
ATOM 1346 C CA . GLU A 1 174 ? 29.088 -8.731 -11.248 1.00 97.94 174 GLU A CA 1
ATOM 1347 C C . GLU A 1 174 ? 30.131 -9.506 -12.068 1.00 97.94 174 GLU A C 1
ATOM 1349 O O . GLU A 1 174 ? 30.874 -8.923 -12.859 1.00 97.94 174 GLU A O 1
ATOM 1354 N N . ARG A 1 175 ? 30.162 -10.839 -11.941 1.00 98.06 175 ARG A N 1
ATOM 1355 C CA . ARG A 1 175 ? 31.062 -11.688 -12.733 1.00 98.06 175 ARG A CA 1
ATOM 1356 C C . ARG A 1 175 ? 30.729 -11.654 -14.227 1.00 98.06 175 ARG A C 1
ATOM 1358 O O . ARG A 1 175 ? 31.654 -11.613 -15.033 1.00 98.06 175 ARG A O 1
ATOM 1365 N N . ASN A 1 176 ? 29.450 -11.679 -14.596 1.00 97.12 176 ASN A N 1
ATOM 1366 C CA . ASN A 1 176 ? 29.028 -11.568 -15.992 1.00 97.12 176 ASN A CA 1
ATOM 1367 C C . ASN A 1 176 ? 29.413 -10.206 -16.572 1.00 97.12 176 ASN A C 1
ATOM 1369 O O . ASN A 1 176 ? 30.006 -10.168 -17.641 1.00 97.12 176 ASN A O 1
ATOM 1373 N N . ALA A 1 177 ? 29.198 -9.115 -15.833 1.00 97.25 177 ALA A N 1
ATOM 1374 C CA . ALA A 1 177 ? 29.594 -7.778 -16.267 1.00 97.25 177 ALA A CA 1
ATOM 1375 C C . ALA A 1 177 ? 31.109 -7.672 -16.528 1.00 97.25 177 ALA A C 1
ATOM 1377 O O . ALA A 1 177 ? 31.529 -7.054 -17.507 1.00 97.25 177 ALA A O 1
ATOM 1378 N N . LEU A 1 178 ? 31.939 -8.307 -15.691 1.00 98.00 178 LEU A N 1
ATOM 1379 C CA . LEU A 1 178 ? 33.386 -8.383 -15.921 1.00 98.00 178 LEU A CA 1
ATOM 1380 C C . LEU A 1 178 ? 33.732 -9.193 -17.178 1.00 98.00 178 LEU A C 1
ATOM 1382 O O . LEU A 1 178 ? 34.563 -8.756 -17.972 1.00 98.00 178 LEU A O 1
ATOM 1386 N N . LEU A 1 179 ? 33.090 -10.348 -17.377 1.00 97.88 179 LEU A N 1
ATOM 1387 C CA . LEU A 1 179 ? 33.306 -11.179 -18.565 1.00 97.88 179 LEU A CA 1
ATOM 1388 C C . LEU A 1 179 ? 32.865 -10.472 -19.853 1.00 97.88 179 LEU A C 1
ATOM 1390 O O . LEU A 1 179 ? 33.574 -10.546 -20.854 1.00 97.88 179 LEU A O 1
ATOM 1394 N N . ASP A 1 180 ? 31.748 -9.748 -19.826 1.00 97.56 180 ASP A N 1
ATOM 1395 C CA . ASP A 1 180 ? 31.266 -8.959 -20.961 1.00 97.56 180 ASP A CA 1
ATOM 1396 C C . ASP A 1 180 ? 32.238 -7.816 -21.295 1.00 97.56 180 ASP A C 1
ATOM 1398 O O . ASP A 1 180 ? 32.541 -7.576 -22.467 1.00 97.56 180 ASP A O 1
ATOM 1402 N N . ALA A 1 181 ? 32.805 -7.155 -20.279 1.00 97.31 181 ALA A N 1
ATOM 1403 C CA . ALA A 1 181 ? 33.834 -6.134 -20.473 1.00 97.31 181 ALA A CA 1
ATOM 1404 C C . ALA A 1 181 ? 35.129 -6.716 -21.075 1.00 97.31 181 ALA A C 1
ATOM 1406 O O . ALA A 1 181 ? 35.712 -6.127 -21.992 1.00 97.31 181 ALA A O 1
ATOM 1407 N N . GLU A 1 182 ? 35.571 -7.887 -20.607 1.00 98.06 182 GLU A N 1
ATOM 1408 C CA . GLU A 1 182 ? 36.718 -8.599 -21.184 1.00 98.06 182 GLU A CA 1
ATOM 1409 C C . GLU A 1 182 ? 36.460 -9.010 -22.640 1.00 98.06 182 GLU A C 1
ATOM 1411 O O . GLU A 1 182 ? 37.338 -8.840 -23.492 1.00 98.06 182 GLU A O 1
ATOM 1416 N N . LEU A 1 183 ? 35.253 -9.498 -22.946 1.00 97.56 183 LEU A N 1
ATOM 1417 C CA . LEU A 1 183 ? 34.848 -9.887 -24.295 1.00 97.56 183 LEU A CA 1
ATOM 1418 C C . LEU A 1 183 ? 34.802 -8.677 -25.232 1.00 97.56 183 LEU A C 1
ATOM 1420 O O . LEU A 1 183 ? 35.326 -8.759 -26.344 1.00 97.56 183 LEU A O 1
ATOM 1424 N N . SER A 1 184 ? 34.267 -7.541 -24.774 1.00 97.69 184 SER A N 1
ATOM 1425 C CA . SER A 1 184 ? 34.305 -6.278 -25.519 1.00 97.69 184 SER A CA 1
ATOM 1426 C C . SER A 1 184 ? 35.746 -5.865 -25.825 1.00 97.69 184 SER A C 1
ATOM 1428 O O . SER A 1 184 ? 36.085 -5.634 -26.982 1.00 97.69 184 SER A O 1
ATOM 1430 N N . SER A 1 185 ? 36.636 -5.875 -24.825 1.00 97.88 185 SER A N 1
ATOM 1431 C CA . SER A 1 185 ? 38.052 -5.531 -25.026 1.00 97.88 185 SER A CA 1
ATOM 1432 C C . SER A 1 185 ? 38.763 -6.487 -25.992 1.00 97.88 185 SER A C 1
ATOM 1434 O O . SER A 1 185 ? 39.600 -6.066 -26.794 1.00 97.88 185 SER A O 1
ATOM 1436 N N . ALA A 1 186 ? 38.460 -7.785 -25.928 1.00 97.06 186 ALA A N 1
ATOM 1437 C CA . ALA A 1 18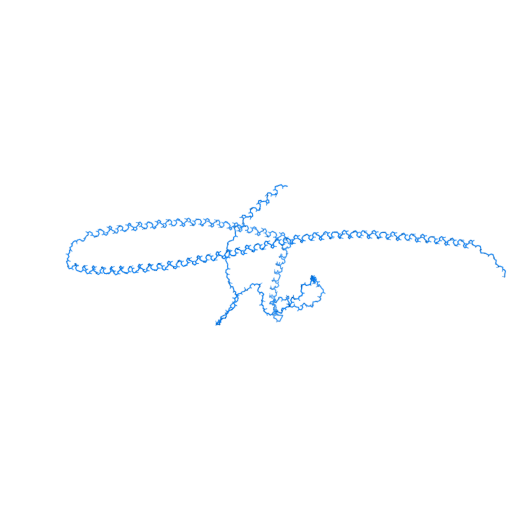6 ? 38.997 -8.769 -26.862 1.00 97.06 186 ALA A CA 1
ATOM 1438 C C . ALA A 1 186 ? 38.470 -8.544 -28.288 1.00 97.06 186 ALA A C 1
ATOM 1440 O O . ALA A 1 186 ? 39.244 -8.622 -29.242 1.00 97.06 186 ALA A O 1
ATOM 1441 N N . SER A 1 187 ? 37.183 -8.220 -28.430 1.00 97.88 187 SER A N 1
ATOM 1442 C CA . SER A 1 187 ? 36.564 -7.868 -29.708 1.00 97.88 187 SER A CA 1
ATOM 1443 C C . SER A 1 187 ? 37.225 -6.633 -30.328 1.00 97.88 187 SER A C 1
ATOM 1445 O O . SER A 1 187 ? 37.619 -6.685 -31.493 1.00 97.88 187 SER A O 1
ATOM 1447 N N . ASP A 1 188 ? 37.462 -5.579 -29.544 1.00 97.94 188 ASP A N 1
ATOM 1448 C CA . ASP A 1 188 ? 38.147 -4.360 -29.998 1.00 97.94 188 ASP A CA 1
ATOM 1449 C C . ASP A 1 188 ? 39.586 -4.639 -30.462 1.00 97.94 188 ASP A C 1
ATOM 1451 O O . ASP A 1 188 ? 40.055 -4.117 -31.474 1.00 97.94 188 ASP A O 1
ATOM 1455 N N . LYS A 1 189 ? 40.305 -5.533 -29.773 1.00 97.94 189 LYS A N 1
ATOM 1456 C CA . LYS A 1 189 ? 41.638 -5.972 -30.221 1.00 97.94 189 LYS A CA 1
ATOM 1457 C C . LYS A 1 189 ? 41.567 -6.737 -31.540 1.00 97.94 189 LYS A C 1
ATOM 1459 O O . LYS A 1 189 ? 42.437 -6.570 -32.391 1.00 97.94 189 LYS A O 1
ATOM 1464 N N . ILE A 1 190 ? 40.550 -7.578 -31.727 1.00 97.94 190 ILE A N 1
ATOM 1465 C CA . ILE A 1 190 ? 40.351 -8.315 -32.980 1.00 97.94 190 ILE A CA 1
ATOM 1466 C C . ILE A 1 190 ? 40.047 -7.349 -34.127 1.00 97.94 190 ILE A C 1
ATOM 1468 O O . ILE A 1 190 ? 40.616 -7.513 -35.206 1.00 97.94 190 ILE A O 1
ATOM 1472 N N . THR A 1 191 ? 39.176 -6.358 -33.927 1.00 96.94 191 THR A N 1
ATOM 1473 C CA . THR A 1 191 ? 38.863 -5.365 -34.968 1.00 96.94 191 THR A CA 1
ATOM 1474 C C . THR A 1 191 ? 40.097 -4.543 -35.329 1.00 96.94 191 THR A C 1
ATOM 1476 O O . THR A 1 191 ? 40.381 -4.379 -36.517 1.00 96.94 191 THR A O 1
ATOM 1479 N N . GLN A 1 192 ? 40.898 -4.139 -34.339 1.00 97.50 192 GLN A N 1
ATOM 1480 C CA . GLN A 1 192 ? 42.160 -3.436 -34.563 1.00 97.50 192 GLN A CA 1
ATOM 1481 C C . GLN A 1 192 ? 43.166 -4.281 -35.361 1.00 97.50 192 GLN A C 1
ATOM 1483 O O . GLN A 1 192 ? 43.678 -3.834 -36.385 1.00 97.50 192 GLN A O 1
ATOM 1488 N N . LEU A 1 193 ? 43.407 -5.532 -34.954 1.00 97.56 193 LEU A N 1
ATOM 1489 C CA . LEU A 1 193 ? 44.332 -6.425 -35.662 1.00 97.56 193 LEU A CA 1
ATOM 1490 C C . LEU A 1 193 ? 43.858 -6.756 -37.083 1.00 97.56 193 LEU A C 1
ATOM 1492 O O . LEU A 1 193 ? 44.684 -6.883 -37.988 1.00 97.56 193 LEU A O 1
ATOM 1496 N N . LYS A 1 194 ? 42.543 -6.887 -37.299 1.00 97.44 194 LYS A N 1
ATOM 1497 C CA . LYS A 1 194 ? 41.965 -7.066 -38.639 1.00 97.44 194 LYS A CA 1
ATOM 1498 C C . LYS A 1 194 ? 42.225 -5.853 -39.527 1.00 97.44 194 LYS A C 1
ATOM 1500 O O . LYS A 1 194 ? 42.634 -6.038 -40.669 1.00 97.44 194 LYS A O 1
ATOM 1505 N N . HIS A 1 195 ? 42.028 -4.640 -39.010 1.00 97.31 195 HIS A N 1
ATOM 1506 C CA . HIS A 1 195 ? 42.337 -3.412 -39.741 1.00 97.31 195 HIS A CA 1
ATOM 1507 C C . HIS A 1 195 ? 43.831 -3.329 -40.095 1.00 97.31 195 HIS A C 1
ATOM 1509 O O . HIS A 1 195 ? 44.179 -3.097 -41.251 1.00 97.31 195 HIS A O 1
ATOM 1515 N N . ASP A 1 196 ? 44.725 -3.607 -39.142 1.00 97.19 196 ASP A N 1
ATOM 1516 C CA . ASP A 1 196 ? 46.174 -3.610 -39.385 1.00 97.19 196 ASP A CA 1
ATOM 1517 C C . ASP A 1 196 ? 46.596 -4.656 -40.429 1.00 97.19 196 ASP A C 1
ATOM 1519 O O . ASP A 1 196 ? 47.481 -4.402 -41.252 1.00 97.19 196 ASP A O 1
ATOM 1523 N N . LEU A 1 197 ? 45.974 -5.841 -40.414 1.00 96.56 197 LEU A N 1
ATOM 1524 C CA . LEU A 1 197 ? 46.188 -6.868 -41.436 1.00 96.56 197 LEU A CA 1
ATOM 1525 C C . LEU A 1 197 ? 45.693 -6.421 -42.812 1.00 96.56 197 LEU A C 1
ATOM 1527 O O . LEU A 1 197 ? 46.392 -6.662 -43.796 1.00 96.56 197 LEU A O 1
ATOM 1531 N N . GLN A 1 198 ? 44.537 -5.759 -42.890 1.00 96.56 198 GLN A N 1
ATOM 1532 C CA . GLN A 1 198 ? 44.024 -5.215 -44.146 1.00 96.56 198 GLN A CA 1
ATOM 1533 C C . GLN A 1 198 ? 45.000 -4.191 -44.731 1.00 96.56 198 GLN A C 1
ATOM 1535 O O . GLN A 1 198 ? 45.429 -4.351 -45.866 1.00 96.56 198 GLN A O 1
ATOM 1540 N N . MET A 1 199 ? 45.460 -3.228 -43.927 1.00 96.25 199 MET A N 1
ATOM 1541 C CA . MET A 1 199 ? 46.437 -2.221 -44.362 1.00 96.25 199 MET A CA 1
ATOM 1542 C C . MET A 1 199 ? 47.738 -2.846 -44.880 1.00 96.25 199 MET A C 1
ATOM 1544 O O . MET A 1 199 ? 48.287 -2.419 -45.896 1.00 96.25 199 MET A O 1
ATOM 1548 N N . LYS A 1 200 ? 48.238 -3.891 -44.207 1.00 95.69 200 LYS A N 1
ATOM 1549 C CA . LYS A 1 200 ? 49.413 -4.645 -44.675 1.00 95.69 200 LYS A CA 1
ATOM 1550 C C . LYS A 1 200 ? 49.143 -5.391 -45.982 1.00 95.69 200 LYS A C 1
ATOM 1552 O O . LYS A 1 200 ? 50.039 -5.476 -46.817 1.00 95.69 200 LYS A O 1
ATOM 1557 N N . THR A 1 201 ? 47.937 -5.926 -46.154 1.00 95.94 201 THR A N 1
ATOM 1558 C CA . THR A 1 201 ? 47.516 -6.624 -47.378 1.00 95.94 201 THR A CA 1
ATOM 1559 C C . THR A 1 201 ? 47.422 -5.652 -48.553 1.00 95.94 201 THR A C 1
ATOM 1561 O O . THR A 1 201 ? 47.982 -5.935 -49.609 1.00 95.94 201 THR A O 1
ATOM 1564 N N . ASP A 1 202 ? 46.822 -4.478 -48.349 1.00 93.88 202 ASP A N 1
ATOM 1565 C CA . ASP A 1 202 ? 46.712 -3.423 -49.363 1.00 93.88 202 ASP A CA 1
ATOM 1566 C C . ASP A 1 202 ? 48.104 -2.946 -49.816 1.00 93.88 202 ASP A C 1
ATOM 1568 O O . ASP A 1 202 ? 48.375 -2.816 -51.009 1.00 93.88 202 ASP A O 1
ATOM 1572 N N . LEU A 1 203 ? 49.037 -2.763 -48.874 1.00 92.50 203 LEU A N 1
ATOM 1573 C CA . LEU A 1 203 ? 50.423 -2.395 -49.180 1.00 92.50 203 LEU A CA 1
ATOM 1574 C C . LEU A 1 203 ? 51.139 -3.473 -50.012 1.00 92.50 203 LEU A C 1
ATOM 1576 O O . LEU A 1 203 ? 51.847 -3.158 -50.967 1.00 92.50 203 LEU A O 1
ATOM 1580 N N . LEU A 1 204 ? 50.958 -4.751 -49.664 1.00 89.12 204 LEU A N 1
ATOM 1581 C CA . LEU A 1 204 ? 51.523 -5.865 -50.431 1.00 89.12 204 LEU A CA 1
ATOM 1582 C C . LEU A 1 204 ? 50.941 -5.936 -51.844 1.00 89.12 204 LEU A C 1
ATOM 1584 O O . LEU A 1 204 ? 51.676 -6.243 -52.781 1.00 89.12 204 LEU A O 1
ATOM 1588 N N . GLN A 1 205 ? 49.653 -5.635 -52.008 1.00 89.38 205 GLN A N 1
ATOM 1589 C CA . GLN A 1 205 ? 49.011 -5.583 -53.317 1.00 89.38 205 GLN A CA 1
ATOM 1590 C C . GLN A 1 205 ? 49.631 -4.490 -54.197 1.00 89.38 205 GLN A C 1
ATOM 1592 O O . GLN A 1 205 ? 49.916 -4.754 -55.362 1.00 89.38 205 GLN A O 1
ATOM 1597 N N . ILE A 1 206 ? 49.912 -3.308 -53.637 1.00 87.44 206 ILE A N 1
ATOM 1598 C CA . ILE A 1 206 ? 50.614 -2.226 -54.348 1.00 87.44 206 ILE A CA 1
ATOM 1599 C C . ILE A 1 206 ? 51.995 -2.701 -54.815 1.00 87.44 206 ILE A C 1
ATOM 1601 O O . ILE A 1 206 ? 52.302 -2.610 -55.998 1.00 87.44 206 ILE A O 1
ATOM 1605 N N . TYR A 1 207 ? 52.796 -3.294 -53.923 1.00 83.25 207 TYR A N 1
ATOM 1606 C CA . TYR A 1 207 ? 54.129 -3.788 -54.290 1.00 83.25 207 TYR A CA 1
ATOM 1607 C C . TYR A 1 207 ? 54.109 -4.936 -55.302 1.00 83.25 207 TYR A C 1
ATOM 1609 O O . TYR A 1 207 ? 55.040 -5.071 -56.092 1.00 83.25 207 TYR A O 1
ATOM 1617 N N . THR A 1 208 ? 53.075 -5.777 -55.275 1.00 82.56 208 THR A N 1
ATOM 1618 C CA . THR A 1 208 ? 52.917 -6.870 -56.244 1.00 82.56 208 THR A CA 1
ATOM 1619 C C . THR A 1 208 ? 52.560 -6.310 -57.622 1.00 82.56 208 THR A C 1
ATOM 1621 O O . THR A 1 208 ? 53.170 -6.703 -58.611 1.00 82.56 208 THR A O 1
ATOM 1624 N N . ASN A 1 209 ? 51.649 -5.333 -57.678 1.00 71.50 209 ASN A N 1
ATOM 1625 C CA . ASN A 1 209 ? 51.266 -4.666 -58.923 1.00 71.50 209 ASN A CA 1
ATOM 1626 C C . ASN A 1 209 ? 52.420 -3.843 -59.534 1.00 71.50 209 ASN A C 1
ATOM 1628 O O . ASN A 1 209 ? 52.630 -3.905 -60.742 1.00 71.50 209 ASN A O 1
ATOM 1632 N N . ASP A 1 210 ? 53.218 -3.140 -58.721 1.00 66.69 210 ASP A N 1
ATOM 1633 C CA . ASP A 1 210 ? 54.380 -2.366 -59.197 1.00 66.69 210 ASP A CA 1
ATOM 1634 C C . ASP A 1 210 ? 55.463 -3.255 -59.848 1.00 66.69 210 ASP A C 1
ATOM 1636 O O . ASP A 1 210 ? 56.215 -2.805 -60.717 1.00 66.69 210 ASP A O 1
ATOM 1640 N N . VAL A 1 211 ? 55.559 -4.530 -59.452 1.00 59.09 211 VAL A N 1
ATOM 1641 C CA . VAL A 1 211 ? 56.472 -5.506 -60.073 1.00 59.09 211 VAL A CA 1
ATOM 1642 C C . VAL A 1 211 ? 55.971 -5.946 -61.454 1.00 59.09 211 VAL A C 1
ATOM 1644 O O . VAL A 1 211 ? 56.794 -6.136 -62.353 1.00 59.09 211 VAL A O 1
ATOM 1647 N N . ASP A 1 212 ? 54.657 -6.032 -61.665 1.00 56.03 212 ASP A N 1
ATOM 1648 C CA . ASP A 1 212 ? 54.068 -6.440 -62.947 1.00 56.03 212 ASP A CA 1
ATOM 1649 C C . ASP A 1 212 ? 54.094 -5.311 -64.006 1.00 56.03 212 ASP A C 1
ATOM 1651 O O . ASP A 1 212 ? 54.326 -5.577 -65.194 1.00 56.03 212 ASP A O 1
ATOM 1655 N N . ASP A 1 213 ? 53.981 -4.042 -63.589 1.00 54.34 213 ASP A N 1
ATOM 1656 C CA . ASP A 1 213 ? 53.935 -2.868 -64.483 1.00 54.34 213 ASP A CA 1
ATOM 1657 C C . ASP A 1 213 ? 55.301 -2.443 -65.071 1.00 54.34 213 ASP A C 1
ATOM 1659 O O . ASP A 1 213 ? 55.363 -1.668 -66.029 1.00 54.34 213 ASP A O 1
ATOM 1663 N N . THR A 1 214 ? 56.423 -2.988 -64.585 1.00 47.84 214 THR A N 1
ATOM 1664 C CA . THR A 1 214 ? 57.763 -2.693 -65.146 1.00 47.84 214 THR A CA 1
ATOM 1665 C C . THR A 1 214 ? 58.111 -3.493 -66.412 1.00 47.84 214 THR A C 1
ATOM 1667 O O . THR A 1 214 ? 59.183 -3.300 -66.990 1.00 47.84 214 THR A O 1
ATOM 1670 N N . SER A 1 215 ? 57.218 -4.374 -66.885 1.00 45.25 215 SER A N 1
ATOM 1671 C CA . SER A 1 215 ? 57.531 -5.378 -67.916 1.00 45.25 215 SER A CA 1
ATOM 1672 C C . SER A 1 215 ? 57.025 -5.099 -69.339 1.00 45.25 215 SER A C 1
ATOM 1674 O O . SER A 1 215 ? 57.368 -5.854 -70.249 1.00 45.25 215 SER A O 1
ATOM 1676 N N . SER A 1 216 ? 56.262 -4.032 -69.600 1.00 44.44 216 SER A N 1
ATOM 1677 C CA . SER A 1 216 ? 55.651 -3.828 -70.930 1.00 44.44 216 SER A CA 1
ATOM 1678 C C . SER A 1 216 ? 56.041 -2.515 -71.607 1.00 44.44 216 SER A C 1
ATOM 1680 O O . SER A 1 216 ? 55.274 -1.565 -71.711 1.00 44.44 216 SER A O 1
ATOM 1682 N N . CYS A 1 217 ? 57.286 -2.531 -72.087 1.00 36.94 217 CYS A N 1
ATOM 1683 C CA . CYS A 1 217 ? 57.700 -2.202 -73.453 1.00 36.94 217 CYS A CA 1
ATOM 1684 C C . CYS A 1 217 ? 56.851 -1.178 -74.233 1.00 36.94 217 CYS A C 1
ATOM 1686 O O . CYS A 1 217 ? 55.761 -1.452 -74.738 1.00 36.94 217 CYS A O 1
ATOM 1688 N N . GLU A 1 218 ? 57.481 -0.022 -74.425 1.00 46.38 218 GLU A N 1
ATOM 1689 C CA . GLU A 1 218 ? 57.349 0.890 -75.553 1.00 46.38 218 GLU A CA 1
ATOM 1690 C C . GLU A 1 218 ? 56.968 0.186 -76.869 1.00 46.38 218 GLU A C 1
ATOM 1692 O O . GLU A 1 218 ? 57.692 -0.670 -77.364 1.00 46.38 218 GLU A O 1
ATOM 1697 N N . THR A 1 219 ? 55.862 0.588 -77.494 1.00 39.66 219 THR A N 1
ATOM 1698 C CA . THR A 1 219 ? 55.760 0.820 -78.950 1.00 39.66 219 THR A CA 1
ATOM 1699 C C . THR A 1 219 ? 54.337 1.238 -79.302 1.00 39.66 219 THR A C 1
ATOM 1701 O O . THR A 1 219 ? 53.354 0.534 -79.102 1.00 39.66 219 THR A O 1
ATOM 1704 N N . THR A 1 220 ? 54.219 2.440 -79.852 1.00 42.09 220 THR A N 1
ATOM 1705 C CA . THR A 1 220 ? 52.987 2.949 -80.451 1.00 42.09 220 THR A CA 1
ATOM 1706 C C . THR A 1 220 ? 52.763 2.319 -81.831 1.00 42.09 220 THR A C 1
ATOM 1708 O O . THR A 1 220 ? 53.643 2.464 -82.680 1.00 42.09 220 THR A O 1
ATOM 1711 N N . PRO A 1 221 ? 51.544 1.835 -82.147 1.00 48.53 221 PRO A N 1
ATOM 1712 C CA . PRO A 1 221 ? 51.054 1.851 -83.520 1.00 48.53 221 PRO A CA 1
ATOM 1713 C C . PRO A 1 221 ? 49.731 2.629 -83.616 1.00 48.53 221 PRO A C 1
ATOM 1715 O O . PRO A 1 221 ? 48.770 2.421 -82.876 1.00 48.53 221 PRO A O 1
ATOM 1718 N N . THR A 1 222 ? 49.670 3.562 -84.557 1.00 54.25 222 THR A N 1
ATOM 1719 C CA . THR A 1 222 ? 48.585 4.548 -84.697 1.00 54.25 222 THR A CA 1
ATOM 1720 C C . THR A 1 222 ? 47.218 3.933 -85.064 1.00 54.25 222 THR A C 1
ATOM 1722 O O . THR A 1 222 ? 46.195 4.566 -84.836 1.00 54.25 222 THR A O 1
ATOM 1725 N N . GLY A 1 223 ? 47.165 2.680 -85.540 1.00 53.31 223 GLY A N 1
ATOM 1726 C CA . GLY A 1 223 ? 45.914 1.920 -85.726 1.00 53.31 223 GLY A CA 1
ATOM 1727 C C . GLY A 1 223 ? 45.352 1.309 -84.433 1.00 53.31 223 GLY A C 1
ATOM 1728 O O . GLY A 1 223 ? 44.139 1.293 -84.247 1.00 53.31 223 GLY A O 1
ATOM 1729 N N . LEU A 1 224 ? 46.221 0.902 -83.495 1.00 55.50 224 LEU A N 1
ATOM 1730 C CA . LEU A 1 224 ? 45.796 0.556 -82.133 1.00 55.50 224 LEU A CA 1
ATOM 1731 C C . LEU A 1 224 ? 45.412 1.811 -81.350 1.00 55.50 224 LEU A C 1
ATOM 1733 O O . LEU A 1 224 ? 44.547 1.725 -80.499 1.00 55.50 224 LEU A O 1
ATOM 1737 N N . ARG A 1 225 ? 45.980 2.990 -81.654 1.00 58.56 225 ARG A N 1
ATOM 1738 C CA . ARG A 1 225 ? 45.573 4.250 -81.002 1.00 58.56 225 ARG A CA 1
ATOM 1739 C C . ARG A 1 225 ? 44.101 4.593 -81.226 1.00 58.56 225 ARG A C 1
ATOM 1741 O O . ARG A 1 225 ? 43.485 5.053 -80.282 1.00 58.56 225 ARG A O 1
ATOM 1748 N N . LEU A 1 226 ? 43.535 4.379 -82.416 1.00 58.66 226 LEU A N 1
ATOM 1749 C CA . LEU A 1 226 ? 42.126 4.711 -82.667 1.00 58.66 226 LEU A CA 1
ATOM 1750 C C . LEU A 1 226 ? 41.177 3.720 -81.976 1.00 58.66 226 LEU A C 1
ATOM 1752 O O . LEU A 1 226 ? 40.274 4.148 -81.272 1.00 58.66 226 LEU A O 1
ATOM 1756 N N . ILE A 1 227 ? 41.468 2.415 -82.059 1.00 63.28 227 ILE A N 1
ATOM 1757 C CA . ILE A 1 227 ? 40.732 1.372 -81.321 1.00 63.28 227 ILE A CA 1
ATOM 1758 C C . ILE A 1 227 ? 40.868 1.588 -79.804 1.00 63.28 227 ILE A C 1
ATOM 1760 O O . ILE A 1 227 ? 39.888 1.496 -79.072 1.00 63.28 227 ILE A O 1
ATOM 1764 N N . ASN A 1 228 ? 42.059 1.951 -79.323 1.00 74.31 228 ASN A N 1
ATOM 1765 C CA . ASN A 1 228 ? 42.286 2.301 -77.923 1.00 74.31 228 ASN A CA 1
ATOM 1766 C C . ASN A 1 228 ? 41.536 3.578 -77.532 1.00 74.31 228 ASN A C 1
ATOM 1768 O O . ASN A 1 228 ? 41.036 3.648 -76.419 1.00 74.31 228 ASN A O 1
ATOM 1772 N N . VAL A 1 229 ? 41.422 4.575 -78.414 1.00 81.69 229 VAL A N 1
ATOM 1773 C CA . VAL A 1 229 ? 40.636 5.792 -78.159 1.00 81.69 229 VAL A CA 1
ATOM 1774 C C . VAL A 1 229 ? 39.142 5.478 -78.096 1.00 81.69 229 VAL A C 1
ATOM 1776 O O . VAL A 1 229 ? 38.490 5.969 -77.183 1.00 81.69 229 VAL A O 1
ATOM 1779 N N . ASP A 1 230 ? 38.609 4.626 -78.972 1.00 85.38 230 ASP A N 1
ATOM 1780 C CA . ASP A 1 230 ? 37.198 4.213 -78.938 1.00 85.38 230 ASP A CA 1
ATOM 1781 C C . ASP A 1 230 ? 36.881 3.385 -77.677 1.00 85.38 230 ASP A C 1
ATOM 1783 O O . ASP A 1 230 ? 35.865 3.609 -77.016 1.00 85.38 230 ASP A O 1
ATOM 1787 N N . ILE A 1 231 ? 37.782 2.477 -77.281 1.00 88.69 231 ILE A N 1
ATOM 1788 C CA . ILE A 1 231 ? 37.675 1.711 -76.027 1.00 88.69 231 ILE A CA 1
ATOM 1789 C C . ILE A 1 231 ? 37.747 2.644 -74.813 1.00 88.69 231 ILE A C 1
ATOM 1791 O O . ILE A 1 231 ? 36.951 2.507 -73.884 1.00 88.69 231 ILE A O 1
ATOM 1795 N N . LEU A 1 232 ? 38.664 3.617 -74.816 1.00 87.75 232 LEU A N 1
ATOM 1796 C CA . LEU A 1 232 ? 38.773 4.615 -73.753 1.00 87.75 232 LEU A CA 1
ATOM 1797 C C . LEU A 1 232 ? 37.532 5.511 -73.697 1.00 87.75 232 LEU A C 1
ATOM 1799 O O . LEU A 1 232 ? 37.035 5.760 -72.606 1.00 87.75 232 LEU A O 1
ATOM 1803 N N . GLN A 1 233 ? 36.981 5.945 -74.832 1.00 88.81 233 GLN A N 1
ATOM 1804 C CA . GLN A 1 233 ? 35.738 6.723 -74.882 1.00 88.81 233 GLN A CA 1
ATOM 1805 C C . GLN A 1 233 ? 34.547 5.926 -74.349 1.00 88.81 233 GLN A C 1
ATOM 1807 O O . GLN A 1 233 ? 33.771 6.446 -73.549 1.00 88.81 233 GLN A O 1
ATOM 1812 N N . HIS A 1 234 ? 34.419 4.654 -74.731 1.00 92.19 234 HIS A N 1
ATOM 1813 C CA . HIS A 1 234 ? 33.384 3.777 -74.190 1.00 92.19 234 HIS A CA 1
ATOM 1814 C C . HIS A 1 234 ? 33.573 3.546 -72.684 1.00 92.19 234 HIS A C 1
ATOM 1816 O O . HIS A 1 234 ? 32.602 3.547 -71.930 1.00 92.19 234 HIS A O 1
ATOM 1822 N N . ARG A 1 235 ? 34.816 3.381 -72.210 1.00 94.00 235 ARG A N 1
ATOM 1823 C CA . ARG A 1 235 ? 35.107 3.236 -70.778 1.00 94.00 235 ARG A CA 1
ATOM 1824 C C . ARG A 1 235 ? 34.799 4.516 -70.007 1.00 94.00 235 ARG A C 1
ATOM 1826 O O . ARG A 1 235 ? 34.210 4.418 -68.939 1.00 94.00 235 ARG A O 1
ATOM 1833 N N . VAL A 1 236 ? 35.147 5.684 -70.545 1.00 94.06 236 VAL A N 1
ATOM 1834 C CA . VAL A 1 236 ? 34.808 6.992 -69.964 1.00 94.06 236 VAL A CA 1
ATOM 1835 C C . VAL A 1 236 ? 33.296 7.146 -69.876 1.00 94.06 236 VAL A C 1
ATOM 1837 O O . VAL A 1 236 ? 32.801 7.441 -68.798 1.00 94.06 236 VAL A O 1
ATOM 1840 N N . LYS A 1 237 ? 32.551 6.842 -70.944 1.00 95.88 237 LYS A N 1
ATOM 1841 C CA . LYS A 1 237 ? 31.085 6.897 -70.928 1.00 95.88 237 LYS A CA 1
ATOM 1842 C C . LYS A 1 237 ? 30.473 5.944 -69.894 1.00 95.88 237 LYS A C 1
ATOM 1844 O O . LYS A 1 237 ? 29.613 6.356 -69.126 1.00 95.88 237 LYS A O 1
ATOM 1849 N N . ASN A 1 238 ? 30.953 4.701 -69.820 1.00 96.25 238 ASN A N 1
ATOM 1850 C CA . ASN A 1 238 ? 30.503 3.753 -68.796 1.00 96.25 238 ASN A CA 1
ATOM 1851 C C . ASN A 1 238 ? 30.799 4.268 -67.382 1.00 96.25 238 ASN A C 1
ATOM 1853 O O . ASN A 1 238 ? 29.942 4.183 -66.514 1.00 96.25 238 ASN A O 1
ATOM 1857 N N . LEU A 1 239 ? 31.990 4.830 -67.153 1.00 95.31 239 LEU A N 1
ATOM 1858 C CA . LEU A 1 239 ? 32.357 5.421 -65.866 1.00 95.31 239 LEU A CA 1
ATOM 1859 C C . LEU A 1 239 ? 31.517 6.667 -65.545 1.00 95.31 239 LEU A C 1
ATOM 1861 O O . LEU A 1 239 ? 31.186 6.886 -64.385 1.00 95.31 239 LEU A O 1
ATOM 1865 N N . GLU A 1 240 ? 31.152 7.478 -66.538 1.00 96.25 240 GLU A N 1
ATOM 1866 C CA . GLU A 1 240 ? 30.248 8.623 -66.375 1.00 96.25 240 GLU A CA 1
ATOM 1867 C C . GLU A 1 240 ? 28.830 8.178 -65.993 1.00 96.25 240 GLU A C 1
ATOM 1869 O O . GLU A 1 240 ? 28.220 8.774 -65.100 1.00 96.25 240 GLU A O 1
ATOM 1874 N N . ASP A 1 241 ? 28.320 7.122 -66.628 1.00 96.62 241 ASP A N 1
ATOM 1875 C CA . ASP A 1 241 ? 27.013 6.533 -66.328 1.00 96.62 241 ASP A CA 1
ATOM 1876 C C . ASP A 1 241 ? 27.010 5.857 -64.944 1.00 96.62 241 ASP A C 1
ATOM 1878 O O . ASP A 1 241 ? 26.097 6.087 -64.149 1.00 96.62 241 ASP A O 1
ATOM 1882 N N . GLU A 1 242 ? 28.067 5.114 -64.596 1.00 96.88 242 GLU A N 1
ATOM 1883 C CA . GLU A 1 242 ? 28.282 4.543 -63.258 1.00 96.88 242 GLU A CA 1
ATOM 1884 C C . GLU A 1 242 ? 28.366 5.648 -62.193 1.00 96.88 242 GLU A C 1
ATOM 1886 O O . GLU A 1 242 ? 27.701 5.562 -61.164 1.00 96.88 242 GLU A O 1
ATOM 1891 N N . ASN A 1 243 ? 29.108 6.734 -62.438 1.00 95.94 243 ASN A N 1
ATOM 1892 C CA . ASN A 1 243 ? 29.199 7.855 -61.498 1.00 95.94 243 ASN A CA 1
ATOM 1893 C C . ASN A 1 243 ? 27.841 8.544 -61.311 1.00 95.94 243 ASN A C 1
ATOM 1895 O O . ASN A 1 243 ? 27.484 8.926 -60.196 1.00 95.94 243 ASN A O 1
ATOM 1899 N N . ARG A 1 244 ? 27.061 8.681 -62.391 1.00 97.50 244 ARG A N 1
ATOM 1900 C CA . ARG A 1 244 ? 25.696 9.212 -62.329 1.00 97.50 244 ARG A CA 1
ATOM 1901 C C . ARG A 1 244 ? 24.783 8.301 -61.508 1.00 97.50 244 ARG A C 1
ATOM 1903 O O . ARG A 1 244 ? 24.052 8.812 -60.663 1.00 97.50 244 ARG A O 1
ATOM 1910 N N . SER A 1 245 ? 24.872 6.987 -61.712 1.00 97.88 245 SER A N 1
ATOM 1911 C CA . SER A 1 245 ? 24.126 5.988 -60.940 1.00 97.88 245 SER A CA 1
ATOM 1912 C C . SER A 1 245 ? 24.500 6.026 -59.458 1.00 97.88 245 SER A C 1
ATOM 1914 O O . SER A 1 245 ? 23.619 6.126 -58.613 1.00 97.88 245 SER A O 1
ATOM 1916 N N . LEU A 1 246 ? 25.796 6.044 -59.133 1.00 97.62 246 LEU A N 1
ATOM 1917 C CA . LEU A 1 246 ? 26.287 6.111 -57.752 1.00 97.62 246 LEU A CA 1
ATOM 1918 C C . LEU A 1 246 ? 25.856 7.401 -57.047 1.00 97.62 246 LEU A C 1
ATOM 1920 O O . LEU A 1 246 ? 25.519 7.377 -55.869 1.00 97.62 246 LEU A O 1
ATOM 1924 N N . ARG A 1 247 ? 25.826 8.540 -57.752 1.00 97.94 247 ARG A N 1
ATOM 1925 C CA . ARG A 1 247 ? 25.300 9.797 -57.192 1.00 97.94 247 ARG A CA 1
ATOM 1926 C C . ARG A 1 247 ? 23.802 9.727 -56.921 1.00 97.94 247 ARG A C 1
ATOM 1928 O O . ARG A 1 247 ? 23.351 10.273 -55.918 1.00 97.94 247 ARG A O 1
ATOM 1935 N N . GLN A 1 248 ? 23.041 9.084 -57.804 1.00 97.88 248 GLN A N 1
ATOM 1936 C CA . GLN A 1 248 ? 21.613 8.874 -57.592 1.00 97.88 248 GLN A CA 1
ATOM 1937 C C . GLN A 1 248 ? 21.369 7.952 -56.392 1.00 97.88 248 GLN A C 1
ATOM 1939 O O . GLN A 1 248 ? 20.542 8.277 -55.548 1.00 97.88 248 GLN A O 1
ATOM 1944 N N . GLU A 1 249 ? 22.125 6.861 -56.277 1.00 97.81 249 GLU A N 1
ATOM 1945 C CA . GLU A 1 249 ? 22.064 5.941 -55.140 1.00 97.81 249 GLU A CA 1
ATOM 1946 C C . GLU A 1 249 ? 22.463 6.629 -53.829 1.00 97.81 249 GLU A C 1
ATOM 1948 O O . GLU A 1 249 ? 21.727 6.548 -52.852 1.00 97.81 249 GLU A O 1
ATOM 1953 N N . ALA A 1 250 ? 23.558 7.396 -53.812 1.00 97.44 250 ALA A N 1
ATOM 1954 C CA . ALA A 1 250 ? 23.972 8.169 -52.642 1.00 97.44 250 ALA A CA 1
ATOM 1955 C C . ALA A 1 250 ? 22.913 9.204 -52.223 1.00 97.44 250 ALA A C 1
ATOM 1957 O O . ALA A 1 250 ? 22.659 9.380 -51.033 1.00 97.44 250 ALA A O 1
ATOM 1958 N N . SER A 1 251 ? 22.265 9.867 -53.189 1.00 97.25 251 SER A N 1
ATOM 1959 C CA . SER A 1 251 ? 21.157 10.785 -52.906 1.00 97.25 251 SER A CA 1
ATOM 1960 C C . SER A 1 251 ? 19.924 10.057 -52.372 1.00 97.25 251 SER A C 1
ATOM 1962 O O . SER A 1 251 ? 19.249 10.597 -51.501 1.00 97.25 251 SER A O 1
ATOM 1964 N N . GLN A 1 252 ? 19.617 8.863 -52.884 1.00 98.12 252 GLN A N 1
ATOM 1965 C CA . GLN A 1 252 ? 18.497 8.059 -52.402 1.00 98.12 252 GLN A CA 1
ATOM 1966 C C . GLN A 1 252 ? 18.752 7.581 -50.973 1.00 98.12 252 GLN A C 1
ATOM 1968 O O . GLN A 1 252 ? 17.909 7.794 -50.112 1.00 98.12 252 GLN A O 1
ATOM 1973 N N . LEU A 1 253 ? 19.942 7.038 -50.698 1.00 98.06 253 LEU A N 1
ATOM 1974 C CA . LEU A 1 253 ? 20.342 6.628 -49.353 1.00 98.06 253 LEU A CA 1
ATOM 1975 C C . LEU A 1 253 ? 20.295 7.802 -48.369 1.00 98.06 253 LEU A C 1
ATOM 1977 O O . LEU A 1 253 ? 19.845 7.620 -47.242 1.00 98.06 253 LEU A O 1
ATOM 1981 N N . ALA A 1 254 ? 20.707 9.008 -48.776 1.00 98.19 254 ALA A N 1
ATOM 1982 C CA . ALA A 1 254 ? 20.617 10.195 -47.924 1.00 98.19 254 ALA A CA 1
ATOM 1983 C C . ALA A 1 254 ? 19.160 10.557 -47.576 1.00 98.19 254 ALA A C 1
ATOM 1985 O O . ALA A 1 254 ? 18.869 10.867 -46.421 1.00 98.19 254 ALA A O 1
ATOM 1986 N N . ASN A 1 255 ? 18.246 10.473 -48.548 1.00 97.94 255 ASN A N 1
ATOM 1987 C CA . ASN A 1 255 ? 16.819 10.710 -48.321 1.00 97.94 255 ASN A CA 1
ATOM 1988 C C . ASN A 1 255 ? 16.213 9.637 -47.406 1.00 97.94 255 ASN A C 1
ATOM 1990 O O . ASN A 1 255 ? 15.581 9.982 -46.413 1.00 97.94 255 ASN A O 1
ATOM 1994 N N . ASP A 1 256 ? 16.466 8.356 -47.689 1.00 97.81 256 ASP A N 1
ATOM 1995 C CA . ASP A 1 256 ? 15.985 7.233 -46.875 1.00 97.81 256 ASP A CA 1
ATOM 1996 C C . ASP A 1 256 ? 16.513 7.330 -45.433 1.00 97.81 256 ASP A C 1
ATOM 1998 O O . ASP A 1 256 ? 15.772 7.100 -44.478 1.00 97.81 256 ASP A O 1
ATOM 2002 N N . THR A 1 257 ? 17.780 7.729 -45.257 1.00 97.19 257 THR A N 1
ATOM 2003 C CA . THR A 1 257 ? 18.366 7.975 -43.929 1.00 97.19 257 THR A CA 1
ATOM 2004 C C . THR A 1 257 ? 17.629 9.102 -43.206 1.00 97.19 257 THR A C 1
ATOM 2006 O O . THR A 1 257 ? 17.219 8.915 -42.063 1.00 97.19 257 THR A O 1
ATOM 2009 N N . SER A 1 258 ? 17.382 10.235 -43.874 1.00 97.88 258 SER A N 1
ATOM 2010 C CA . SER A 1 258 ? 16.643 11.362 -43.287 1.00 97.88 258 SER A CA 1
ATOM 2011 C C . SER A 1 258 ? 15.216 10.977 -42.885 1.00 97.88 258 SER A C 1
ATOM 2013 O O . SER A 1 258 ? 14.751 11.363 -41.816 1.00 97.88 258 SER A O 1
ATOM 2015 N N . GLU A 1 259 ? 14.514 10.199 -43.713 1.00 98.19 259 GLU A N 1
ATOM 2016 C CA . GLU A 1 259 ? 13.164 9.727 -43.395 1.00 98.19 259 GLU A CA 1
ATOM 2017 C C . GLU A 1 259 ? 13.145 8.773 -42.195 1.00 98.19 259 GLU A C 1
ATOM 2019 O O . GLU A 1 259 ? 12.214 8.809 -41.387 1.00 98.19 259 GLU A O 1
ATOM 2024 N N . CYS A 1 260 ? 14.143 7.894 -42.082 1.00 97.69 260 CYS A N 1
ATOM 2025 C CA . CYS A 1 260 ? 14.297 7.017 -40.925 1.00 97.69 260 CYS A CA 1
ATOM 2026 C C . CYS A 1 260 ? 14.577 7.823 -39.652 1.00 97.69 260 CYS A C 1
ATOM 2028 O O . CYS A 1 260 ? 13.904 7.602 -38.647 1.00 97.69 260 CYS A O 1
ATOM 2030 N N . GLU A 1 261 ? 15.483 8.801 -39.707 1.00 97.50 261 GLU A N 1
ATOM 2031 C CA . GLU A 1 261 ? 15.772 9.687 -38.573 1.00 97.50 261 GLU A CA 1
ATOM 2032 C C . GLU A 1 261 ? 14.527 10.445 -38.092 1.00 97.50 261 GLU A C 1
ATOM 2034 O O . GLU A 1 261 ? 14.318 10.602 -36.889 1.00 97.50 261 GLU A O 1
ATOM 2039 N N . ASP A 1 262 ? 13.680 10.919 -39.006 1.00 98.00 262 ASP A N 1
ATOM 2040 C CA . ASP A 1 262 ? 12.462 11.643 -38.636 1.00 98.00 262 ASP A CA 1
ATOM 2041 C C . ASP A 1 262 ? 11.421 10.730 -37.973 1.00 98.00 262 ASP A C 1
ATOM 2043 O O . ASP A 1 262 ? 10.817 11.118 -36.968 1.00 98.00 262 ASP A O 1
ATOM 2047 N N . LYS A 1 263 ? 11.278 9.486 -38.449 1.00 97.88 263 LYS A N 1
ATOM 2048 C CA . LYS A 1 263 ? 10.436 8.466 -37.796 1.00 97.88 263 LYS A CA 1
ATOM 2049 C C . LYS A 1 263 ? 10.961 8.114 -36.403 1.00 97.88 263 LYS A C 1
ATOM 2051 O O . LYS A 1 263 ? 10.177 7.987 -35.465 1.00 97.88 263 LYS A O 1
ATOM 2056 N N . GLU A 1 264 ? 12.276 7.983 -36.238 1.00 96.75 264 GLU A N 1
ATOM 2057 C CA . GLU A 1 264 ? 12.892 7.729 -34.930 1.00 96.75 264 GLU A CA 1
ATOM 2058 C C . GLU A 1 264 ? 12.649 8.884 -33.950 1.00 96.75 264 GLU A C 1
ATOM 2060 O O . GLU A 1 264 ? 12.280 8.644 -32.798 1.00 96.75 264 GLU A O 1
ATOM 2065 N N . LYS A 1 265 ? 12.777 10.141 -34.398 1.00 97.44 265 LYS A N 1
ATOM 2066 C CA . LYS A 1 265 ? 12.466 11.322 -33.572 1.00 97.44 265 LYS A CA 1
ATOM 2067 C C . LYS A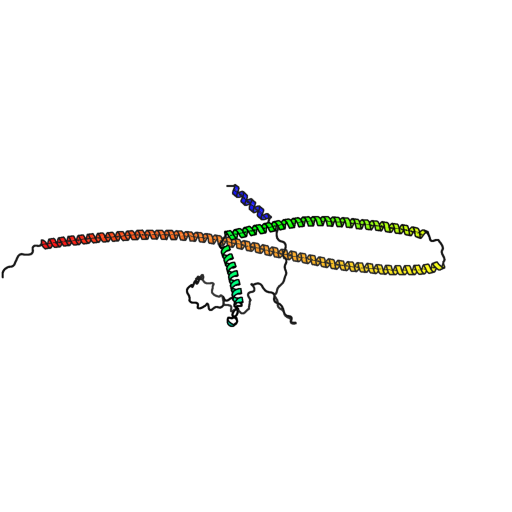 1 265 ? 11.009 11.333 -33.116 1.00 97.44 265 LYS A C 1
ATOM 2069 O O . LYS A 1 265 ? 10.744 11.662 -31.959 1.00 97.44 265 LYS A O 1
ATOM 2074 N N . GLU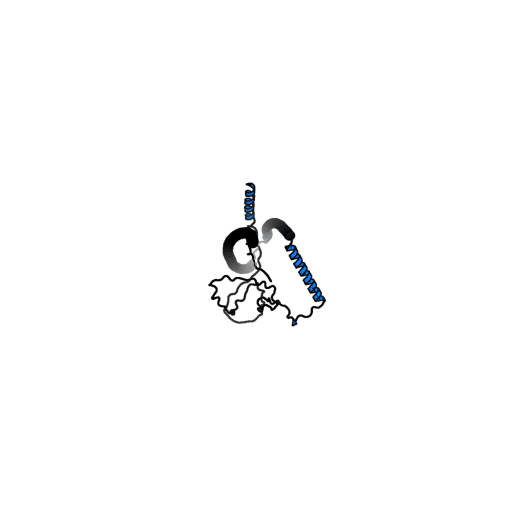 A 1 266 ? 10.073 10.980 -33.997 1.00 97.94 266 GLU A N 1
ATOM 2075 C CA . GLU A 1 266 ? 8.649 10.900 -33.658 1.00 97.94 266 GLU A CA 1
ATOM 2076 C C . GLU A 1 266 ? 8.389 9.825 -32.594 1.00 97.94 266 GLU A C 1
ATOM 2078 O O . GLU A 1 266 ? 7.785 10.118 -31.561 1.00 97.94 266 GLU A O 1
ATOM 2083 N N . LEU A 1 267 ? 8.946 8.622 -32.769 1.00 98.19 267 LEU A N 1
ATOM 2084 C CA . LEU A 1 267 ? 8.830 7.541 -31.785 1.00 98.19 267 LEU A CA 1
ATOM 2085 C C . LEU A 1 267 ? 9.420 7.930 -30.424 1.00 98.19 267 LEU A C 1
ATOM 2087 O O . LEU A 1 267 ? 8.798 7.689 -29.389 1.00 98.19 267 LEU A O 1
ATOM 2091 N N . VAL A 1 268 ? 10.595 8.566 -30.405 1.00 98.38 268 VAL A N 1
ATOM 2092 C CA . VAL A 1 268 ? 11.202 9.067 -29.164 1.00 98.38 268 VAL A CA 1
ATOM 2093 C C . VAL A 1 268 ? 10.312 10.129 -28.515 1.00 98.38 268 VAL A C 1
ATOM 2095 O O . VAL A 1 268 ? 10.118 10.097 -27.299 1.00 98.38 268 VAL A O 1
ATOM 2098 N N . SER A 1 269 ? 9.726 11.040 -29.300 1.00 98.25 269 SER A N 1
ATOM 2099 C CA . SER A 1 269 ? 8.782 12.041 -28.791 1.00 98.25 269 SER A CA 1
ATOM 2100 C C . SER A 1 269 ? 7.572 11.391 -28.120 1.00 98.25 269 SER A C 1
ATOM 2102 O O . SER A 1 269 ? 7.182 11.802 -27.026 1.00 98.25 269 SER A O 1
ATOM 2104 N N . ASP A 1 270 ? 7.008 10.352 -28.728 1.00 98.50 270 ASP A N 1
ATOM 2105 C CA . ASP A 1 270 ? 5.850 9.652 -28.180 1.00 98.50 270 ASP A CA 1
ATOM 2106 C C . ASP A 1 270 ? 6.189 8.842 -26.928 1.00 98.50 270 ASP A C 1
ATOM 2108 O O . ASP A 1 270 ? 5.410 8.850 -25.974 1.00 98.50 270 ASP A O 1
ATOM 2112 N N . VAL A 1 271 ? 7.373 8.226 -26.865 1.00 98.12 271 VAL A N 1
ATOM 2113 C CA . VAL A 1 271 ? 7.868 7.587 -25.635 1.00 98.12 271 VAL A CA 1
ATOM 2114 C C . VAL A 1 271 ? 8.030 8.621 -24.518 1.00 98.12 271 VAL A C 1
ATOM 2116 O O . VAL A 1 271 ? 7.591 8.380 -23.395 1.00 98.12 271 VAL A O 1
ATOM 2119 N N . ILE A 1 272 ? 8.592 9.798 -24.812 1.00 98.50 272 ILE A N 1
ATOM 2120 C CA . ILE A 1 272 ? 8.728 10.882 -23.827 1.00 98.50 272 ILE A CA 1
ATOM 2121 C C . ILE A 1 272 ? 7.353 11.336 -23.320 1.00 98.50 272 ILE A C 1
ATOM 2123 O O . ILE A 1 272 ? 7.183 11.501 -22.111 1.00 98.50 272 ILE A O 1
ATOM 2127 N N . LYS A 1 273 ? 6.363 11.505 -24.207 1.00 98.44 273 LYS A N 1
ATOM 2128 C CA . LYS A 1 273 ? 4.989 11.859 -23.811 1.00 98.44 273 LYS A CA 1
ATOM 2129 C C . LYS A 1 273 ? 4.371 10.786 -22.920 1.00 98.44 273 LYS A C 1
ATOM 2131 O O . LYS A 1 273 ? 3.883 11.115 -21.848 1.00 98.44 273 LYS A O 1
ATOM 2136 N N . GLN A 1 274 ? 4.462 9.513 -23.304 1.00 98.44 274 GLN A N 1
ATOM 2137 C CA . GLN A 1 274 ? 3.934 8.406 -22.501 1.00 98.44 274 GLN A CA 1
ATOM 2138 C C . GLN A 1 274 ? 4.584 8.339 -21.114 1.00 98.44 274 GLN A C 1
ATOM 2140 O O . GLN A 1 274 ? 3.892 8.119 -20.122 1.00 98.44 274 GLN A O 1
ATOM 2145 N N . ILE A 1 275 ? 5.897 8.573 -21.021 1.00 98.12 275 ILE A N 1
ATOM 2146 C CA . ILE A 1 275 ? 6.607 8.648 -19.737 1.00 98.12 275 ILE A CA 1
ATOM 2147 C C . ILE A 1 275 ? 6.115 9.850 -18.925 1.00 98.12 275 ILE A C 1
ATOM 2149 O O . ILE A 1 275 ? 5.881 9.723 -17.725 1.00 98.12 275 ILE A O 1
ATOM 2153 N N . SER A 1 276 ? 5.930 11.009 -19.560 1.00 98.44 276 SER A N 1
ATOM 2154 C CA . SER A 1 276 ? 5.387 12.205 -18.910 1.00 98.44 276 SER A CA 1
ATOM 2155 C C . SER A 1 276 ? 3.975 11.974 -18.361 1.00 98.44 276 SER A C 1
ATOM 2157 O O . SER A 1 276 ? 3.705 12.319 -17.212 1.00 98.44 276 SER A O 1
ATOM 2159 N N . ASP A 1 277 ? 3.092 11.356 -19.144 1.00 98.50 277 ASP A N 1
ATOM 2160 C CA . ASP A 1 277 ? 1.713 11.054 -18.755 1.00 98.50 277 ASP A CA 1
ATOM 2161 C C . ASP A 1 277 ? 1.662 10.013 -17.629 1.00 98.50 277 ASP A C 1
ATOM 2163 O O . ASP A 1 277 ? 0.929 10.187 -16.655 1.00 98.50 277 ASP A O 1
ATOM 2167 N N . ALA A 1 278 ? 2.493 8.967 -17.705 1.00 98.25 278 ALA A N 1
ATOM 2168 C CA . ALA A 1 278 ? 2.631 7.982 -16.635 1.00 98.25 278 ALA A CA 1
ATOM 2169 C C . ALA A 1 278 ? 3.147 8.624 -15.338 1.00 98.25 278 ALA A C 1
ATOM 2171 O O . ALA A 1 278 ? 2.614 8.353 -14.263 1.00 98.25 278 ALA A O 1
ATOM 2172 N N . ASN A 1 279 ? 4.136 9.518 -15.424 1.00 98.12 279 ASN A N 1
ATOM 2173 C CA . ASN A 1 279 ? 4.645 10.254 -14.266 1.00 98.12 279 ASN A CA 1
ATOM 2174 C C . ASN A 1 279 ? 3.578 11.171 -13.655 1.00 98.12 279 ASN A C 1
ATOM 2176 O O . ASN A 1 279 ? 3.458 11.235 -12.432 1.00 98.12 279 ASN A O 1
ATOM 2180 N N . LEU A 1 280 ? 2.775 11.844 -14.485 1.00 98.44 280 LEU A N 1
ATOM 2181 C CA . LEU A 1 280 ? 1.653 12.655 -14.015 1.00 98.44 280 LEU A CA 1
ATOM 2182 C C . LEU A 1 280 ? 0.607 11.792 -13.298 1.00 98.44 280 LEU A C 1
ATOM 2184 O O . LEU A 1 280 ? 0.156 12.155 -12.213 1.00 98.44 280 LEU A O 1
ATOM 2188 N N . GLN A 1 281 ? 0.262 10.635 -13.864 1.00 98.56 281 GLN A N 1
ATOM 2189 C CA . GLN A 1 281 ? -0.675 9.695 -13.253 1.00 98.56 281 GLN A CA 1
ATOM 2190 C C . GLN A 1 281 ? -0.146 9.148 -11.920 1.00 98.56 281 GLN A C 1
ATOM 2192 O O . GLN A 1 281 ? -0.899 9.061 -10.952 1.00 98.56 281 GLN A O 1
ATOM 2197 N N . ILE A 1 282 ? 1.148 8.818 -11.837 1.00 98.44 282 ILE A N 1
ATOM 2198 C CA . ILE A 1 282 ? 1.795 8.408 -10.582 1.00 98.44 282 ILE A CA 1
ATOM 2199 C C . ILE A 1 282 ? 1.704 9.532 -9.544 1.00 98.44 282 ILE A C 1
ATOM 2201 O O . ILE A 1 282 ? 1.369 9.262 -8.391 1.00 98.44 282 ILE A O 1
ATOM 2205 N N . GLY A 1 283 ? 1.945 10.783 -9.947 1.00 98.38 283 GLY A N 1
ATOM 2206 C CA . GLY A 1 283 ? 1.786 11.950 -9.078 1.00 98.38 283 GLY A CA 1
ATOM 2207 C C . GLY A 1 283 ? 0.366 12.072 -8.521 1.00 98.38 283 GLY A C 1
ATOM 2208 O O . GLY A 1 283 ? 0.187 12.157 -7.309 1.00 98.38 283 GLY A O 1
ATOM 2209 N N . GLN A 1 284 ? -0.647 11.980 -9.385 1.00 98.50 284 GLN A N 1
ATOM 2210 C CA . GLN A 1 284 ? -2.060 12.031 -8.986 1.00 98.50 284 GLN A CA 1
ATOM 2211 C C . GLN A 1 284 ? -2.432 10.899 -8.021 1.00 98.50 284 GLN A C 1
ATOM 2213 O O . GLN A 1 284 ? -3.010 11.153 -6.966 1.00 98.50 284 GLN A O 1
ATOM 2218 N N . LEU A 1 285 ? -2.046 9.656 -8.330 1.00 98.31 285 LEU A N 1
ATOM 2219 C CA . LEU A 1 285 ? -2.296 8.507 -7.455 1.00 98.31 285 LEU A CA 1
ATOM 2220 C C . LEU A 1 285 ? -1.577 8.644 -6.106 1.00 98.31 285 LEU A C 1
ATOM 2222 O O . LEU A 1 285 ? -2.122 8.255 -5.076 1.00 98.31 285 LEU A O 1
ATOM 2226 N N . SER A 1 286 ? -0.373 9.221 -6.090 1.00 98.38 286 SER A N 1
ATOM 2227 C CA . SER A 1 286 ? 0.357 9.508 -4.853 1.00 98.38 286 SER A CA 1
ATOM 2228 C C . SER A 1 286 ? -0.355 10.559 -3.998 1.00 98.38 286 SER A C 1
ATOM 2230 O O . SER A 1 286 ? -0.404 10.415 -2.777 1.00 98.38 286 SER A O 1
ATOM 2232 N N . GLU A 1 287 ? -0.911 11.609 -4.607 1.00 98.44 287 GLU A N 1
ATOM 2233 C CA . GLU A 1 287 ? -1.697 12.624 -3.895 1.00 98.44 287 GLU A CA 1
ATOM 2234 C C . GLU A 1 287 ? -3.008 12.050 -3.344 1.00 98.44 287 GLU A C 1
ATOM 2236 O O . GLU A 1 287 ? -3.388 12.340 -2.208 1.00 98.44 287 GLU A O 1
ATOM 2241 N N . GLU A 1 288 ? -3.697 11.213 -4.119 1.00 98.50 288 GLU A N 1
ATOM 2242 C CA . GLU A 1 288 ? -4.902 10.511 -3.669 1.00 98.50 288 GLU A CA 1
ATOM 2243 C C . GLU A 1 288 ? -4.601 9.554 -2.514 1.00 98.50 288 GLU A C 1
ATOM 2245 O O . GLU A 1 288 ? -5.336 9.532 -1.524 1.00 98.50 288 GLU A O 1
ATOM 2250 N N . LEU A 1 289 ? -3.493 8.810 -2.595 1.00 98.31 289 LEU A N 1
ATOM 2251 C CA . LEU A 1 289 ? -3.031 7.948 -1.513 1.00 98.31 289 LEU A CA 1
ATOM 2252 C C . LEU A 1 289 ? -2.723 8.763 -0.252 1.00 98.31 289 LEU A C 1
ATOM 2254 O O . LEU A 1 289 ? -3.160 8.385 0.833 1.00 98.31 289 LEU A O 1
ATOM 2258 N N . ALA A 1 290 ? -2.033 9.900 -0.384 1.00 98.25 290 ALA A N 1
ATOM 2259 C CA . ALA A 1 290 ? -1.737 10.783 0.742 1.00 98.25 290 ALA A CA 1
ATOM 2260 C C . ALA A 1 290 ? -3.019 11.301 1.416 1.00 98.25 290 ALA A C 1
ATOM 2262 O O . ALA A 1 290 ? -3.135 11.234 2.639 1.00 98.25 290 ALA A O 1
ATOM 2263 N N . LYS A 1 291 ? -4.017 11.727 0.628 1.00 98.56 291 LYS A N 1
ATOM 2264 C CA . LYS A 1 291 ? -5.335 12.132 1.150 1.00 98.56 291 LYS A CA 1
ATOM 2265 C C . LYS A 1 291 ? -6.031 10.989 1.887 1.00 98.56 291 LYS A C 1
ATOM 2267 O O . LYS A 1 291 ? -6.543 11.193 2.980 1.00 98.56 291 LYS A O 1
ATOM 2272 N N . LYS A 1 292 ? -6.008 9.771 1.334 1.00 98.12 292 LYS A N 1
ATOM 2273 C CA . LYS A 1 292 ? -6.598 8.593 1.992 1.00 98.12 292 LYS A CA 1
ATOM 2274 C C . LYS A 1 292 ? -5.910 8.236 3.306 1.00 98.12 292 LYS A C 1
ATOM 2276 O O . LYS A 1 292 ? -6.591 7.834 4.245 1.00 98.12 292 LYS A O 1
ATOM 2281 N N . VAL A 1 293 ? -4.591 8.396 3.387 1.00 98.50 293 VAL A N 1
ATOM 2282 C CA . VAL A 1 293 ? -3.842 8.202 4.634 1.00 98.50 293 VAL A CA 1
ATOM 2283 C C . VAL A 1 293 ? -4.231 9.257 5.673 1.00 98.50 293 VAL A C 1
ATOM 2285 O O . VAL A 1 293 ? -4.458 8.901 6.827 1.00 98.50 293 VAL A O 1
ATOM 2288 N N . GLU A 1 294 ? -4.368 10.526 5.280 1.00 98.50 294 GLU A N 1
ATOM 2289 C CA . GLU A 1 294 ? -4.802 11.596 6.188 1.00 98.50 294 GLU A CA 1
ATOM 2290 C C . GLU A 1 294 ? -6.236 11.374 6.701 1.00 98.50 294 GLU A C 1
ATOM 2292 O O . GLU A 1 294 ? -6.476 11.460 7.906 1.00 98.50 294 GLU A O 1
ATOM 2297 N N . ASP A 1 295 ? -7.173 11.012 5.819 1.00 98.38 295 ASP A N 1
ATOM 2298 C CA . ASP A 1 295 ? -8.553 10.681 6.199 1.00 98.38 295 ASP A CA 1
ATOM 2299 C C . ASP A 1 295 ? -8.598 9.488 7.167 1.00 98.38 295 ASP A C 1
ATOM 2301 O O . ASP A 1 295 ? -9.315 9.519 8.169 1.00 98.38 295 ASP A O 1
ATOM 2305 N N . SER A 1 296 ? -7.798 8.448 6.905 1.00 97.75 296 SER A N 1
ATOM 2306 C CA . SER A 1 296 ? -7.688 7.287 7.792 1.00 97.75 296 SER A CA 1
ATOM 2307 C C . SER A 1 296 ? -7.114 7.659 9.158 1.00 97.75 296 SER A C 1
ATOM 2309 O O . SER A 1 296 ? -7.546 7.100 10.166 1.00 97.75 296 SER A O 1
ATOM 2311 N N . LEU A 1 297 ? -6.153 8.586 9.214 1.00 98.00 297 LEU A N 1
ATOM 2312 C CA . LEU A 1 297 ? -5.582 9.057 10.474 1.00 98.00 297 LEU A CA 1
ATOM 2313 C C . LEU A 1 297 ? -6.628 9.825 11.292 1.00 98.00 297 LEU A C 1
ATOM 2315 O O . LEU A 1 297 ? -6.791 9.548 12.477 1.00 98.00 297 LEU A O 1
ATOM 2319 N N . ARG A 1 298 ? -7.401 10.713 10.652 1.00 98.56 298 ARG A N 1
ATOM 2320 C CA . ARG A 1 298 ? -8.508 11.434 11.307 1.00 98.56 298 ARG A CA 1
ATOM 2321 C C . ARG A 1 298 ? -9.560 10.473 11.861 1.00 98.56 298 ARG A C 1
ATOM 2323 O O . ARG A 1 298 ? -9.960 10.598 13.013 1.00 98.56 298 ARG A O 1
ATOM 2330 N N . GLN A 1 299 ? -9.951 9.464 11.082 1.00 98.38 299 GLN A N 1
ATOM 2331 C CA . GLN A 1 299 ? -10.872 8.422 11.551 1.00 98.38 299 GLN A CA 1
ATOM 2332 C C . GLN A 1 299 ? -10.298 7.641 12.741 1.00 98.38 299 GLN A C 1
ATOM 2334 O O . GLN A 1 299 ? -11.015 7.349 13.697 1.00 98.38 299 GLN A O 1
ATOM 2339 N N . GLN A 1 300 ? -9.001 7.321 12.723 1.00 98.44 300 GLN A N 1
ATOM 2340 C CA . GLN A 1 300 ? -8.338 6.651 13.841 1.00 98.44 300 GLN A CA 1
ATOM 2341 C C . GLN A 1 300 ? -8.325 7.518 15.112 1.00 98.44 300 GLN A C 1
ATOM 2343 O O . GLN A 1 300 ? -8.528 6.997 16.213 1.00 98.44 300 GLN A O 1
ATOM 2348 N N . GLU A 1 301 ? -8.130 8.830 14.982 1.00 98.50 301 GLU A N 1
ATOM 2349 C CA . GLU A 1 301 ? -8.220 9.780 16.096 1.00 98.50 301 GLU A CA 1
ATOM 2350 C C . GLU A 1 301 ? -9.642 9.847 16.672 1.00 98.50 301 GLU A C 1
ATOM 2352 O O . GLU A 1 301 ? -9.805 9.757 17.890 1.00 98.50 301 GLU A O 1
ATOM 2357 N N . GLU A 1 302 ? -10.670 9.925 15.823 1.00 98.62 302 GLU A N 1
ATOM 2358 C CA . GLU A 1 302 ? -12.079 9.912 16.244 1.00 98.62 302 GLU A CA 1
ATOM 2359 C C . GLU A 1 302 ? -12.445 8.617 16.979 1.00 98.62 302 GLU A C 1
ATOM 2361 O O . GLU A 1 302 ? -13.022 8.660 18.067 1.00 98.62 302 GLU A O 1
ATOM 2366 N N . ILE A 1 303 ? -12.051 7.459 16.438 1.00 98.38 303 ILE A N 1
ATOM 2367 C CA . ILE A 1 303 ? -12.252 6.159 17.095 1.00 98.38 303 ILE A CA 1
ATOM 2368 C C . ILE A 1 303 ? -11.571 6.152 18.465 1.00 98.38 303 ILE A C 1
ATOM 2370 O O . ILE A 1 303 ? -12.164 5.710 19.447 1.00 98.38 303 ILE A O 1
ATOM 2374 N N . THR A 1 304 ? -10.347 6.673 18.559 1.00 98.50 304 THR A N 1
ATOM 2375 C CA . THR A 1 304 ? -9.605 6.729 19.824 1.00 98.50 304 THR A CA 1
ATOM 2376 C C . THR A 1 304 ? -10.311 7.618 20.855 1.00 98.50 304 THR A C 1
ATOM 2378 O O . THR A 1 304 ? -10.419 7.235 22.021 1.00 98.50 304 THR A O 1
ATOM 2381 N N . GLN A 1 305 ? -10.846 8.769 20.438 1.00 98.69 305 GLN A N 1
ATOM 2382 C CA . GLN A 1 305 ? -11.617 9.666 21.308 1.00 98.69 305 GLN A CA 1
ATOM 2383 C C . GLN A 1 305 ? -12.927 9.022 21.783 1.00 98.69 305 GLN A C 1
ATOM 2385 O O . GLN A 1 305 ? -13.243 9.071 22.973 1.00 98.69 305 GLN A O 1
ATOM 2390 N N . LEU A 1 306 ? -13.665 8.365 20.883 1.00 98.69 306 LEU A N 1
ATOM 2391 C CA . LEU A 1 306 ? -14.896 7.648 21.226 1.00 98.69 306 LEU A CA 1
ATOM 2392 C C . LEU A 1 306 ? -14.624 6.480 22.182 1.00 98.69 306 LEU A C 1
ATOM 2394 O O . LEU A 1 306 ? -15.369 6.283 23.141 1.00 98.69 306 LEU A O 1
ATOM 2398 N N . LEU A 1 307 ? -13.536 5.734 21.978 1.00 98.56 307 LEU A N 1
ATOM 2399 C CA . LEU A 1 307 ? -13.122 4.670 22.895 1.00 98.56 307 LEU A CA 1
ATOM 2400 C C . LEU A 1 307 ? -12.795 5.218 24.289 1.00 98.56 307 LEU A C 1
ATOM 2402 O O . LEU A 1 307 ? -13.225 4.627 25.280 1.00 98.56 307 LEU A O 1
ATOM 2406 N N . ALA A 1 308 ? -12.096 6.354 24.381 1.00 98.44 308 ALA A N 1
ATOM 2407 C CA . ALA A 1 308 ? -11.837 7.013 25.660 1.00 98.44 308 ALA A CA 1
ATOM 2408 C C . ALA A 1 308 ? -13.149 7.401 26.368 1.00 98.44 308 ALA A C 1
ATOM 2410 O O . ALA A 1 308 ? -13.333 7.084 27.543 1.00 98.44 308 ALA A O 1
ATOM 2411 N N . GLN A 1 309 ? -14.107 7.974 25.633 1.00 98.69 309 GLN A N 1
ATOM 2412 C CA . GLN A 1 309 ? -15.423 8.324 26.173 1.00 98.69 309 GLN A CA 1
ATOM 2413 C C . GLN A 1 309 ? -16.197 7.095 26.678 1.00 98.69 309 GLN A C 1
ATOM 2415 O O . GLN A 1 309 ? -16.817 7.147 27.741 1.00 98.69 309 GLN A O 1
ATOM 2420 N N . VAL A 1 310 ? -16.155 5.976 25.949 1.00 98.44 310 VAL A N 1
ATOM 2421 C CA . VAL A 1 310 ? -16.784 4.717 26.378 1.00 98.44 310 VAL A CA 1
ATOM 2422 C C . VAL A 1 310 ? -16.150 4.207 27.671 1.00 98.44 310 VAL A C 1
ATOM 2424 O O . VAL A 1 310 ? -16.873 3.812 28.585 1.00 98.44 310 VAL A O 1
ATOM 2427 N N . VAL A 1 311 ? -14.821 4.244 27.787 1.00 98.75 311 VAL A N 1
ATOM 2428 C CA . VAL A 1 311 ? -14.115 3.831 29.011 1.00 98.75 311 VAL A CA 1
ATOM 2429 C C . VAL A 1 311 ? -14.508 4.709 30.203 1.00 98.75 311 VAL A C 1
ATOM 2431 O O . VAL A 1 311 ? -14.789 4.178 31.282 1.00 98.75 311 VAL A O 1
ATOM 2434 N N . ASP A 1 312 ? -14.601 6.025 30.014 1.00 98.62 312 ASP A N 1
ATOM 2435 C CA . ASP A 1 312 ? -15.029 6.955 31.064 1.00 98.62 312 ASP A CA 1
ATOM 2436 C C . ASP A 1 312 ? -16.476 6.694 31.508 1.00 98.62 312 ASP A C 1
ATOM 2438 O O . ASP A 1 312 ? -16.759 6.632 32.710 1.00 98.62 312 ASP A O 1
ATOM 2442 N N . LEU A 1 313 ? -17.389 6.464 30.558 1.00 98.50 313 LEU A N 1
ATOM 2443 C CA . LEU A 1 313 ? -18.783 6.114 30.848 1.00 98.50 313 LEU A CA 1
ATOM 2444 C C . LEU A 1 313 ? -18.903 4.770 31.574 1.00 98.50 313 LEU A C 1
ATOM 2446 O O . LEU A 1 313 ? -19.675 4.658 32.527 1.00 98.50 313 LEU A O 1
ATOM 2450 N N . LEU A 1 314 ? -18.119 3.764 31.184 1.00 98.44 314 LEU A N 1
ATOM 2451 C CA . LEU A 1 314 ? -18.072 2.473 31.874 1.00 98.44 314 LEU A CA 1
ATOM 2452 C C . LEU A 1 314 ? -17.551 2.621 33.310 1.00 98.44 314 LEU A C 1
ATOM 2454 O O . LEU A 1 314 ? -18.121 2.043 34.237 1.00 98.44 314 LEU A O 1
ATOM 2458 N N . SER A 1 315 ? -16.509 3.431 33.518 1.00 98.38 315 SER A N 1
ATOM 2459 C CA . SER A 1 315 ? -15.981 3.756 34.849 1.00 98.38 315 SER A CA 1
ATOM 2460 C C . SER A 1 315 ? -17.026 4.464 35.717 1.00 98.38 315 SER A C 1
ATOM 2462 O O . SER A 1 315 ? -17.213 4.116 36.887 1.00 98.38 315 SER A O 1
ATOM 2464 N N . HIS A 1 316 ? -17.764 5.415 35.140 1.00 98.69 316 HIS A N 1
ATOM 2465 C CA . HIS A 1 316 ? -18.846 6.110 35.830 1.00 98.69 316 HIS A CA 1
ATOM 2466 C C . HIS A 1 316 ? -20.004 5.171 36.188 1.00 98.69 316 HIS A C 1
ATOM 2468 O O . HIS A 1 316 ? -20.436 5.145 37.339 1.00 98.69 316 HIS A O 1
ATOM 2474 N N . SER A 1 317 ? -20.451 4.338 35.244 1.00 98.31 317 SER A N 1
ATOM 2475 C CA . SER A 1 317 ? -21.499 3.340 35.480 1.00 98.31 317 SER A CA 1
ATOM 2476 C C . SER A 1 317 ? -21.107 2.353 36.576 1.00 98.31 317 SER A C 1
ATOM 2478 O O . SER A 1 317 ? -21.942 2.002 37.405 1.00 98.31 317 SER A O 1
ATOM 2480 N N . LYS A 1 318 ? -19.842 1.917 36.610 1.00 98.56 318 LYS A N 1
ATOM 2481 C CA . LYS A 1 318 ? -19.333 1.038 37.668 1.00 98.56 318 LYS A CA 1
ATOM 2482 C C . LYS A 1 318 ? -19.389 1.716 39.037 1.00 98.56 318 LYS A C 1
ATOM 2484 O O . LYS A 1 318 ? -19.758 1.070 40.010 1.00 98.56 318 LYS A O 1
ATOM 2489 N N . ARG A 1 319 ? -19.055 3.007 39.115 1.00 98.56 319 ARG A N 1
ATOM 2490 C CA . ARG A 1 319 ? -19.128 3.780 40.363 1.00 98.56 319 ARG A CA 1
ATOM 2491 C C . ARG A 1 319 ? -20.562 3.887 40.878 1.00 98.56 319 ARG A C 1
ATOM 2493 O O . ARG A 1 319 ? -20.797 3.586 42.039 1.00 98.56 319 ARG A O 1
ATOM 2500 N N . LEU A 1 320 ? -21.511 4.219 40.003 1.00 98.50 320 LEU A N 1
ATOM 2501 C CA . LEU A 1 320 ? -22.932 4.271 40.361 1.00 98.50 320 LEU A CA 1
ATOM 2502 C C . LEU A 1 320 ? -23.475 2.904 40.796 1.00 98.50 320 LEU A C 1
ATOM 2504 O O . LEU A 1 320 ? -24.281 2.833 41.718 1.00 98.50 320 LEU A O 1
ATOM 2508 N N . ALA A 1 321 ? -23.029 1.815 40.161 1.00 98.62 321 ALA A N 1
ATOM 2509 C CA . ALA A 1 321 ? -23.394 0.465 40.586 1.00 98.62 321 ALA A CA 1
ATOM 2510 C C . ALA A 1 321 ? -22.891 0.167 42.010 1.00 98.62 321 ALA A C 1
ATOM 2512 O O . ALA A 1 321 ? -23.666 -0.309 42.831 1.00 98.62 321 ALA A O 1
ATOM 2513 N N . MET A 1 322 ? -21.639 0.525 42.322 1.00 98.50 322 MET A N 1
ATOM 2514 C CA . MET A 1 322 ? -21.082 0.377 43.672 1.00 98.50 322 MET A CA 1
ATOM 2515 C C . MET A 1 322 ? -21.842 1.217 44.709 1.00 98.50 322 MET A C 1
ATOM 2517 O O . MET A 1 322 ? -22.201 0.697 45.759 1.00 98.50 322 MET A O 1
ATOM 2521 N N . GLU A 1 323 ? -22.143 2.483 44.408 1.00 98.38 323 GLU A N 1
ATOM 2522 C CA . GLU A 1 323 ? -22.937 3.350 45.295 1.00 98.38 323 GLU A CA 1
ATOM 2523 C C . GLU A 1 323 ? -24.344 2.777 45.537 1.00 98.38 323 GLU A C 1
ATOM 2525 O O . GLU A 1 323 ? -24.862 2.823 46.652 1.00 98.38 323 GLU A O 1
ATOM 2530 N N . ASN A 1 324 ? -24.967 2.192 44.512 1.00 98.25 324 ASN A N 1
ATOM 2531 C CA . ASN A 1 324 ? -26.273 1.554 44.647 1.00 98.25 324 ASN A CA 1
ATOM 2532 C C . ASN A 1 324 ? -26.213 0.284 45.513 1.00 98.25 324 ASN A C 1
ATOM 2534 O O . ASN A 1 324 ? -27.094 0.079 46.345 1.00 98.25 324 ASN A O 1
ATOM 2538 N N . ASP A 1 325 ? -25.169 -0.536 45.365 1.00 98.38 325 ASP A N 1
ATOM 2539 C CA . ASP A 1 325 ? -24.939 -1.710 46.217 1.00 98.38 325 ASP A CA 1
ATOM 2540 C C . ASP A 1 325 ? -24.715 -1.296 47.684 1.00 98.38 325 ASP A C 1
ATOM 2542 O O . ASP A 1 325 ? -25.268 -1.906 48.602 1.00 98.38 325 ASP A O 1
ATOM 2546 N N . GLU A 1 326 ? -23.961 -0.220 47.926 1.00 98.44 326 GLU A N 1
ATOM 2547 C CA . GLU A 1 326 ? -23.773 0.360 49.261 1.00 98.44 326 GLU A CA 1
ATOM 2548 C C . GLU A 1 326 ? -25.102 0.836 49.866 1.00 98.44 326 GLU A C 1
ATOM 2550 O O . GLU A 1 326 ? -25.414 0.508 51.014 1.00 98.44 326 GLU A O 1
ATOM 2555 N N . LEU A 1 327 ? -25.926 1.551 49.095 1.00 98.38 327 LEU A N 1
ATOM 2556 C CA . LEU A 1 327 ? -27.255 1.984 49.534 1.00 98.38 327 LEU A CA 1
ATOM 2557 C C . LEU A 1 327 ? -28.189 0.798 49.801 1.00 98.38 327 LEU A C 1
ATOM 2559 O O . LEU A 1 327 ? -28.899 0.798 50.809 1.00 98.38 327 LEU A O 1
ATOM 2563 N N . ALA A 1 328 ? -28.178 -0.227 48.947 1.00 98.44 328 ALA A N 1
ATOM 2564 C CA . ALA A 1 328 ? -28.963 -1.442 49.140 1.00 98.44 328 ALA A CA 1
ATOM 2565 C C . ALA A 1 328 ? -28.564 -2.169 50.434 1.00 98.44 328 ALA A C 1
ATOM 2567 O O . ALA A 1 328 ? -29.440 -2.579 51.199 1.00 98.44 328 ALA A O 1
ATOM 2568 N N . ASN A 1 329 ? -27.262 -2.247 50.727 1.00 98.38 329 ASN A N 1
ATOM 2569 C CA . ASN A 1 329 ? -26.748 -2.797 51.981 1.00 98.38 329 ASN A CA 1
ATOM 2570 C C . ASN A 1 329 ? -27.210 -1.975 53.191 1.00 98.38 329 ASN A C 1
ATOM 2572 O O . ASN A 1 329 ? -27.710 -2.543 54.161 1.00 98.38 329 ASN A O 1
ATOM 2576 N N . MET A 1 330 ? -27.116 -0.642 53.125 1.00 98.25 330 MET A N 1
ATOM 2577 C CA . MET A 1 330 ? -27.588 0.243 54.198 1.00 98.25 330 MET A CA 1
ATOM 2578 C C . MET A 1 330 ? -29.092 0.092 54.456 1.00 98.25 330 MET A C 1
ATOM 2580 O O . MET A 1 330 ? -29.524 0.074 55.609 1.00 98.25 330 MET A O 1
ATOM 2584 N N . VAL A 1 331 ? -29.898 -0.058 53.399 1.00 98.44 331 VAL A N 1
ATOM 2585 C CA . VAL A 1 331 ? -31.339 -0.333 53.516 1.00 98.44 331 VAL A CA 1
ATOM 2586 C C . VAL A 1 331 ? -31.598 -1.711 54.127 1.00 98.44 331 VAL A C 1
ATOM 2588 O O . VAL A 1 331 ? -32.516 -1.840 54.936 1.00 98.44 331 VAL A O 1
ATOM 2591 N N . GLY A 1 332 ? -30.804 -2.726 53.773 1.00 98.38 332 GLY A N 1
ATOM 2592 C CA . GLY A 1 332 ? -30.860 -4.056 54.383 1.00 98.38 332 GLY A CA 1
ATOM 2593 C C . GLY A 1 332 ? -30.647 -3.993 55.895 1.00 98.38 332 GLY A C 1
ATOM 2594 O O . GLY A 1 332 ? -31.537 -4.370 56.652 1.00 98.38 332 GLY A O 1
ATOM 2595 N N . VAL A 1 333 ? -29.541 -3.384 56.329 1.00 98.44 333 VAL A N 1
ATOM 2596 C CA . VAL A 1 333 ? -29.229 -3.193 57.757 1.00 98.44 333 VAL A CA 1
ATOM 2597 C C . VAL A 1 333 ? -30.334 -2.411 58.473 1.00 98.44 333 VAL A C 1
ATOM 2599 O O . VAL A 1 333 ? -30.765 -2.795 59.557 1.00 98.44 333 VAL A O 1
ATOM 2602 N N . ALA A 1 334 ? -30.847 -1.335 57.867 1.00 98.06 334 ALA A N 1
ATOM 2603 C CA . ALA A 1 334 ? -31.935 -0.557 58.457 1.00 98.06 334 ALA A CA 1
ATOM 2604 C C . ALA A 1 334 ? -33.227 -1.379 58.628 1.00 98.06 334 ALA A C 1
ATOM 2606 O O . ALA A 1 334 ? -33.926 -1.218 59.631 1.00 98.06 334 ALA A O 1
ATOM 2607 N N . ARG A 1 335 ? -33.545 -2.269 57.675 1.00 98.44 335 ARG A N 1
ATOM 2608 C CA . ARG A 1 335 ? -34.684 -3.194 57.784 1.00 98.44 335 ARG A CA 1
ATOM 2609 C C . ARG A 1 335 ? -34.484 -4.212 58.897 1.00 98.44 335 ARG A C 1
ATOM 2611 O O . ARG A 1 335 ? -35.440 -4.455 59.625 1.00 98.44 335 ARG A O 1
ATOM 2618 N N . ASP A 1 336 ? -33.285 -4.761 59.049 1.00 98.38 336 ASP A N 1
ATOM 2619 C CA . ASP A 1 336 ? -32.982 -5.727 60.108 1.00 98.38 336 ASP A CA 1
ATOM 2620 C C . ASP A 1 336 ? -33.126 -5.071 61.490 1.00 98.38 336 ASP A C 1
ATOM 2622 O O . ASP A 1 336 ? -33.877 -5.564 62.331 1.00 98.38 336 ASP A O 1
ATOM 2626 N N . CYS A 1 337 ? -32.556 -3.875 61.688 1.00 98.06 337 CYS A N 1
ATOM 2627 C CA . CYS A 1 337 ? -32.755 -3.102 62.921 1.00 98.06 337 CYS A CA 1
ATOM 2628 C C . CYS A 1 337 ? -34.238 -2.778 63.178 1.00 98.06 337 CYS A C 1
ATOM 2630 O O . CYS A 1 337 ? -34.706 -2.806 64.319 1.00 98.06 337 CYS A O 1
ATOM 2632 N N . GLN A 1 338 ? -35.005 -2.460 62.128 1.00 98.06 338 GLN A N 1
ATOM 2633 C CA . GLN A 1 338 ? -36.444 -2.229 62.253 1.00 98.06 338 GLN A CA 1
ATOM 2634 C C . GLN A 1 338 ? -37.184 -3.506 62.681 1.00 98.06 338 GLN A C 1
ATOM 2636 O O . GLN A 1 338 ? -38.105 -3.428 63.499 1.00 98.06 338 GLN A O 1
ATOM 2641 N N . GLN A 1 339 ? -36.816 -4.667 62.138 1.00 98.06 339 GLN A N 1
ATOM 2642 C CA . GLN A 1 339 ? -37.405 -5.955 62.507 1.00 98.06 339 GLN A CA 1
ATOM 2643 C C . GLN A 1 339 ? -37.101 -6.306 63.965 1.00 98.06 339 GLN A C 1
ATOM 2645 O O . GLN A 1 339 ? -38.031 -6.655 64.692 1.00 98.06 339 GLN A O 1
ATOM 2650 N N . GLU A 1 340 ? -35.856 -6.126 64.411 1.00 98.25 340 GLU A N 1
ATOM 2651 C CA . GLU A 1 340 ? -35.455 -6.307 65.812 1.00 98.25 340 GLU A CA 1
ATOM 2652 C C . GLU A 1 340 ? -36.290 -5.425 66.748 1.00 98.25 340 GLU A C 1
ATOM 2654 O O . GLU A 1 340 ? -36.940 -5.930 67.661 1.00 98.25 340 GLU A O 1
ATOM 2659 N N . LEU A 1 341 ? -36.382 -4.117 66.472 1.00 98.00 341 LEU A N 1
ATOM 2660 C CA . LEU A 1 341 ? -37.197 -3.204 67.281 1.00 98.00 341 LEU A CA 1
ATOM 2661 C C . LEU A 1 341 ? -38.683 -3.598 67.286 1.00 98.00 341 LEU A C 1
ATOM 2663 O O . LEU A 1 341 ? -39.372 -3.452 68.296 1.00 98.00 341 LEU A O 1
ATOM 2667 N N . THR A 1 342 ? -39.197 -4.091 66.158 1.00 98.25 342 THR A N 1
ATOM 2668 C CA . THR A 1 342 ? -40.590 -4.548 66.052 1.00 98.25 342 THR A CA 1
ATOM 2669 C C . THR A 1 342 ? -40.835 -5.792 66.908 1.00 98.25 342 THR A C 1
ATOM 2671 O O . THR A 1 342 ? -41.887 -5.889 67.542 1.00 98.25 342 THR A O 1
ATOM 2674 N N . MET A 1 343 ? -39.869 -6.712 66.959 1.00 98.06 343 MET A N 1
ATOM 2675 C CA . MET A 1 343 ? -39.913 -7.905 67.803 1.00 98.06 343 MET A CA 1
ATOM 2676 C C . MET A 1 343 ? -39.870 -7.533 69.290 1.00 98.06 343 MET A C 1
ATOM 2678 O O . MET A 1 343 ? -40.761 -7.931 70.035 1.00 98.06 343 MET A O 1
ATOM 2682 N N . GLU A 1 344 ? -38.939 -6.667 69.695 1.00 97.81 344 GLU A N 1
ATOM 2683 C CA . GLU A 1 344 ? -38.842 -6.151 71.070 1.00 97.81 344 GLU A CA 1
ATOM 2684 C C . GLU A 1 344 ? -40.140 -5.459 71.523 1.00 97.81 344 GLU A C 1
ATOM 2686 O O . GLU A 1 344 ? -40.627 -5.656 72.639 1.00 97.81 344 GLU A O 1
ATOM 2691 N N . LEU A 1 345 ? -40.769 -4.675 70.639 1.00 98.06 345 LEU A N 1
ATOM 2692 C CA . LEU A 1 345 ? -42.072 -4.065 70.913 1.00 98.06 345 LEU A CA 1
ATOM 2693 C C . LEU A 1 345 ? -43.193 -5.099 71.077 1.00 98.06 345 LEU A C 1
ATOM 2695 O O . LEU A 1 345 ? -44.115 -4.866 71.863 1.00 98.06 345 LEU A O 1
ATOM 2699 N N . ALA A 1 346 ? -43.160 -6.204 70.331 1.00 97.62 346 ALA A N 1
ATOM 2700 C CA . ALA A 1 346 ? -44.133 -7.283 70.469 1.00 97.62 346 ALA A CA 1
ATOM 2701 C C . ALA A 1 346 ? -43.956 -8.019 71.805 1.00 97.62 346 ALA A C 1
ATOM 2703 O O . ALA A 1 346 ? -44.935 -8.175 72.534 1.00 97.62 346 ALA A O 1
ATOM 2704 N N . GLU A 1 347 ? -42.720 -8.361 72.174 1.00 97.94 347 GLU A N 1
ATOM 2705 C CA . GLU A 1 347 ? -42.407 -8.981 73.466 1.00 97.94 347 GLU A CA 1
ATOM 2706 C C . GLU A 1 347 ? -42.809 -8.094 74.646 1.00 97.94 347 GLU A C 1
ATOM 2708 O O . GLU A 1 347 ? -43.365 -8.567 75.638 1.00 97.94 347 GLU A O 1
ATOM 2713 N N . LEU A 1 348 ? -42.548 -6.786 74.559 1.00 97.69 348 LEU A N 1
ATOM 2714 C CA . LEU A 1 348 ? -42.990 -5.835 75.576 1.00 97.69 348 LEU A CA 1
ATOM 2715 C C . LEU A 1 348 ? -44.514 -5.833 75.694 1.00 97.69 348 LEU A C 1
ATOM 2717 O O . LEU A 1 348 ? -45.030 -5.890 76.807 1.00 97.69 348 LEU A O 1
ATOM 2721 N N . LYS A 1 349 ? -45.245 -5.796 74.572 1.00 97.75 349 LYS A N 1
ATOM 2722 C CA . LYS A 1 349 ? -46.717 -5.855 74.576 1.00 97.75 349 LYS A CA 1
ATOM 2723 C C . LYS A 1 349 ? -47.249 -7.139 75.210 1.00 97.75 349 LYS A C 1
ATOM 2725 O O . LYS A 1 349 ? -48.226 -7.058 75.948 1.00 97.75 349 LYS A O 1
ATOM 2730 N N . GLU A 1 350 ? -46.616 -8.281 74.953 1.00 98.00 350 GLU A N 1
ATOM 2731 C CA . GLU A 1 350 ? -46.966 -9.562 75.576 1.00 98.00 350 GLU A CA 1
ATOM 2732 C C . GLU A 1 350 ? -46.756 -9.508 77.095 1.00 98.00 350 GLU A C 1
ATOM 2734 O O . GLU A 1 350 ? -47.705 -9.717 77.848 1.00 98.00 350 GLU A O 1
ATOM 2739 N N . LYS A 1 351 ? -45.579 -9.061 77.555 1.00 97.75 351 LYS A N 1
ATOM 2740 C CA . LYS A 1 351 ? -45.289 -8.853 78.988 1.00 97.75 351 LYS A CA 1
ATOM 2741 C C . LYS A 1 351 ? -46.278 -7.877 79.647 1.00 97.75 351 LYS A C 1
ATOM 2743 O O . LYS A 1 351 ? -46.703 -8.088 80.781 1.00 97.75 351 LYS A O 1
ATOM 2748 N N . TYR A 1 352 ? -46.675 -6.802 78.959 1.00 97.69 352 TYR A N 1
ATOM 2749 C CA . TYR A 1 352 ? -47.698 -5.875 79.461 1.00 97.69 352 TYR A CA 1
ATOM 2750 C C . TYR A 1 352 ? -49.079 -6.533 79.577 1.00 97.69 352 TYR A C 1
ATOM 2752 O O . TYR A 1 352 ? -49.783 -6.276 80.554 1.00 97.69 352 TYR A O 1
ATOM 2760 N N . ALA A 1 353 ? -49.469 -7.360 78.604 1.00 97.56 353 ALA A N 1
ATOM 2761 C CA . ALA A 1 353 ? -50.725 -8.102 78.644 1.00 97.56 353 ALA A CA 1
ATOM 2762 C C . ALA A 1 353 ? -50.745 -9.101 79.810 1.00 97.56 353 ALA A C 1
ATOM 2764 O O . ALA A 1 353 ? -51.704 -9.106 80.576 1.00 97.56 353 ALA A O 1
ATOM 2765 N N . GLU A 1 354 ? -49.654 -9.839 80.029 1.00 97.12 354 GLU A N 1
ATOM 2766 C CA . GLU A 1 354 ? -49.510 -10.734 81.183 1.00 97.12 354 GLU A CA 1
ATOM 2767 C C . GLU A 1 354 ? -49.704 -9.983 82.509 1.00 97.12 354 GLU A C 1
ATOM 2769 O O . GLU A 1 354 ? -50.497 -10.392 83.356 1.00 97.12 354 GLU A O 1
ATOM 2774 N N . VAL A 1 355 ? -49.035 -8.838 82.696 1.00 97.50 355 VAL A N 1
ATOM 2775 C CA . VAL A 1 355 ? -49.183 -8.027 83.918 1.00 97.50 355 VAL A CA 1
ATOM 2776 C C . VAL A 1 355 ? -50.621 -7.531 84.096 1.00 97.50 355 VAL A C 1
ATOM 2778 O O . VAL A 1 355 ? -51.123 -7.493 85.224 1.00 97.50 355 VAL A O 1
ATOM 2781 N N . LEU A 1 356 ? -51.298 -7.160 83.006 1.00 97.69 356 LEU A N 1
ATOM 2782 C CA . LEU A 1 356 ? -52.713 -6.798 83.046 1.00 97.69 356 LEU A CA 1
ATOM 2783 C C . LEU A 1 356 ? -53.585 -7.984 83.463 1.00 97.69 356 LEU A C 1
ATOM 2785 O O . LEU A 1 356 ? -54.470 -7.790 84.294 1.00 97.69 356 LEU A O 1
ATOM 2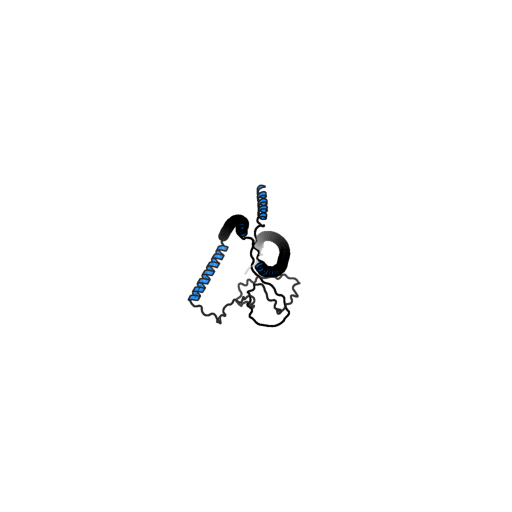789 N N . ASP A 1 357 ? -53.343 -9.188 82.954 1.00 97.25 357 ASP A N 1
ATOM 2790 C CA . ASP A 1 357 ? -54.100 -10.387 83.329 1.00 97.25 357 ASP A CA 1
ATOM 2791 C C . ASP A 1 357 ? -53.900 -10.735 84.809 1.00 97.25 357 ASP A C 1
ATOM 2793 O O . ASP A 1 357 ? -54.877 -10.908 85.539 1.00 97.25 357 ASP A O 1
ATOM 2797 N N . LEU A 1 358 ? -52.656 -10.705 85.305 1.00 96.81 358 LEU A N 1
ATOM 2798 C CA . LEU A 1 358 ? -52.358 -10.864 86.735 1.00 96.81 358 LEU A CA 1
ATOM 2799 C C . LEU A 1 358 ? -53.072 -9.807 87.600 1.00 96.81 358 LEU A C 1
ATOM 2801 O O . LEU A 1 358 ? -53.558 -10.100 88.698 1.00 96.81 358 LEU A O 1
ATOM 2805 N N . LEU A 1 359 ? -53.158 -8.563 87.126 1.00 96.81 359 LEU A N 1
ATOM 2806 C CA . LEU A 1 359 ? -53.895 -7.503 87.811 1.00 96.81 359 LEU A CA 1
ATOM 2807 C C . LEU A 1 359 ? -55.409 -7.781 87.824 1.00 96.81 359 LEU A C 1
ATOM 2809 O O . LEU A 1 359 ? -56.043 -7.616 88.867 1.00 96.81 359 LEU A O 1
ATOM 2813 N N . HIS A 1 360 ? -55.994 -8.237 86.716 1.00 96.69 360 HIS A N 1
ATOM 2814 C CA . HIS A 1 360 ? -57.405 -8.634 86.677 1.00 96.69 360 HIS A CA 1
ATOM 2815 C C . HIS A 1 360 ? -57.677 -9.823 87.608 1.00 96.69 360 HIS A C 1
ATOM 2817 O O . HIS A 1 360 ? -58.620 -9.772 88.399 1.00 96.69 360 HIS A O 1
ATOM 2823 N N . ASP A 1 361 ? -56.814 -10.839 87.600 1.00 96.19 361 ASP A N 1
ATOM 2824 C CA . ASP A 1 361 ? -56.912 -12.002 88.482 1.00 96.19 361 ASP A CA 1
ATOM 2825 C C . ASP A 1 361 ? -56.852 -11.607 89.959 1.00 96.19 361 ASP A C 1
ATOM 2827 O O . ASP A 1 361 ? -57.678 -12.051 90.763 1.00 96.19 361 ASP A O 1
ATOM 2831 N N . THR A 1 362 ? -55.907 -10.745 90.341 1.00 95.25 362 THR A N 1
ATOM 2832 C CA . THR A 1 362 ? -55.793 -10.256 91.725 1.00 95.25 362 THR A CA 1
ATOM 2833 C C . THR A 1 362 ? -56.985 -9.381 92.126 1.00 95.25 362 THR A C 1
ATOM 2835 O O . THR A 1 362 ? -57.506 -9.531 93.236 1.00 95.25 362 THR A O 1
ATOM 2838 N N . GLN A 1 363 ? -57.491 -8.523 91.233 1.00 94.69 363 GLN A N 1
ATOM 2839 C CA . GLN A 1 363 ? -58.719 -7.752 91.465 1.00 94.69 363 GLN A CA 1
ATOM 2840 C C . GLN A 1 363 ? -59.945 -8.657 91.643 1.00 94.69 363 GLN A C 1
ATOM 2842 O O . GLN A 1 363 ? -60.757 -8.434 92.546 1.00 94.69 363 GLN A O 1
ATOM 2847 N N . ASP A 1 364 ? -60.084 -9.702 90.833 1.00 92.75 364 ASP A N 1
ATOM 2848 C CA . ASP A 1 364 ? -61.183 -10.656 90.943 1.00 92.75 364 ASP A CA 1
ATOM 2849 C C . ASP A 1 364 ? -61.077 -11.517 92.200 1.00 92.75 364 ASP A C 1
ATOM 2851 O O . ASP A 1 364 ? -62.091 -11.781 92.854 1.00 92.75 364 ASP A O 1
ATOM 2855 N N . GLN A 1 365 ? -59.867 -11.903 92.606 1.00 93.44 365 GLN A N 1
ATOM 2856 C CA . GLN A 1 365 ? -59.631 -12.516 93.912 1.00 93.44 365 GLN A CA 1
ATOM 2857 C C . GLN A 1 365 ? -60.079 -11.587 95.047 1.00 93.44 365 GLN A C 1
ATOM 2859 O O . GLN A 1 365 ? -60.801 -12.033 95.943 1.00 93.44 365 GLN A O 1
ATOM 2864 N N . LEU A 1 366 ? -59.749 -10.292 94.984 1.00 90.56 366 LEU A N 1
ATOM 2865 C CA . LEU A 1 366 ? -60.178 -9.299 95.970 1.00 90.56 366 LEU A CA 1
ATOM 2866 C C . LEU A 1 366 ? -61.710 -9.173 96.017 1.00 90.56 366 LEU A C 1
ATOM 2868 O O . LEU A 1 366 ? -62.296 -9.211 97.099 1.00 90.56 366 LEU A O 1
ATOM 2872 N N . ARG A 1 367 ? -62.381 -9.126 94.857 1.00 91.38 367 ARG A N 1
ATOM 2873 C CA . ARG A 1 367 ? -63.854 -9.136 94.757 1.00 91.38 367 ARG A CA 1
ATOM 2874 C C . ARG A 1 367 ? -64.464 -10.413 95.338 1.00 91.38 367 ARG A C 1
ATOM 2876 O O . ARG A 1 367 ? -65.491 -10.346 96.011 1.00 91.38 367 ARG A O 1
ATOM 2883 N N . ARG A 1 368 ? -63.860 -11.587 95.106 1.00 89.31 368 ARG A N 1
ATOM 2884 C CA . ARG A 1 368 ? -64.304 -12.869 95.693 1.00 89.31 368 ARG A CA 1
ATOM 2885 C C . ARG A 1 368 ? -64.158 -12.859 97.214 1.00 89.31 368 ARG A C 1
ATOM 2887 O O . ARG A 1 368 ? -65.072 -13.306 97.903 1.00 89.31 368 ARG A O 1
ATOM 2894 N N . VAL A 1 369 ? -63.049 -12.336 97.739 1.00 86.44 369 VAL A N 1
ATOM 2895 C CA . VAL A 1 369 ? -62.822 -12.179 99.185 1.00 86.44 369 VAL A CA 1
ATOM 2896 C C . VAL A 1 369 ? -63.824 -11.193 99.787 1.00 86.44 369 VAL A C 1
ATOM 2898 O O . VAL A 1 369 ? -64.444 -11.509 100.795 1.00 86.44 369 VAL A O 1
ATOM 2901 N N . GLN A 1 370 ? -64.068 -10.049 99.145 1.00 82.88 370 GLN A N 1
ATOM 2902 C CA . GLN A 1 370 ? -65.091 -9.088 99.568 1.00 82.88 370 GLN A CA 1
ATOM 2903 C C . GLN A 1 370 ? -66.494 -9.702 99.571 1.00 82.88 370 GLN A C 1
ATOM 2905 O O . GLN A 1 370 ? -67.214 -9.531 100.546 1.00 82.88 370 GLN A O 1
ATOM 2910 N N . LYS A 1 371 ? -66.872 -10.473 98.539 1.00 81.56 371 LYS A N 1
ATOM 2911 C CA . LYS A 1 371 ? -68.148 -11.213 98.505 1.00 81.56 371 LYS A CA 1
ATOM 2912 C C . LYS A 1 371 ? -68.254 -12.247 99.630 1.00 81.56 371 LYS A C 1
ATOM 2914 O O . LYS A 1 371 ? -69.324 -12.384 100.207 1.00 81.56 371 LYS A O 1
ATOM 2919 N N . LYS A 1 372 ? -67.165 -12.956 99.955 1.00 77.44 372 LYS A N 1
ATOM 2920 C CA . LYS A 1 372 ? -67.114 -13.900 101.089 1.00 77.44 372 LYS A CA 1
ATOM 2921 C C . LYS A 1 372 ? -67.185 -13.198 102.450 1.00 77.44 372 LYS A C 1
ATOM 2923 O O . LYS A 1 372 ? -67.753 -13.755 103.380 1.00 77.44 372 LYS A O 1
ATOM 2928 N N . ASN A 1 373 ? -66.629 -11.994 102.553 1.00 66.38 373 ASN A N 1
ATOM 2929 C CA . ASN A 1 373 ? -66.610 -11.183 103.771 1.00 66.38 373 ASN A CA 1
ATOM 2930 C C . ASN A 1 373 ? -67.818 -10.231 103.892 1.00 66.38 373 ASN A C 1
ATOM 2932 O O . ASN A 1 373 ? -67.912 -9.498 104.875 1.00 66.38 373 ASN A O 1
ATOM 2936 N N . LEU A 1 374 ? -68.746 -10.230 102.925 1.00 54.66 374 LEU A N 1
ATOM 2937 C CA . LEU A 1 374 ? -69.990 -9.465 102.992 1.00 54.66 374 LEU A CA 1
ATOM 2938 C C . LEU A 1 374 ? -71.008 -10.240 103.855 1.00 54.66 374 LEU A C 1
ATOM 2940 O O . LEU A 1 374 ? -71.342 -11.377 103.515 1.00 54.66 374 LEU A O 1
ATOM 2944 N N . PRO A 1 375 ? -71.528 -9.676 104.960 1.00 51.44 375 PRO A N 1
ATOM 2945 C CA . PRO A 1 375 ? -72.474 -10.379 105.818 1.00 51.44 375 PRO A CA 1
ATOM 2946 C C . PRO A 1 375 ? -73.835 -10.509 105.121 1.00 51.44 375 PRO A C 1
ATOM 2948 O O . PRO A 1 375 ? -74.613 -9.560 105.041 1.00 51.44 375 PRO A O 1
ATOM 2951 N N . GLY A 1 376 ? -74.145 -11.708 104.631 1.00 49.38 376 GLY A N 1
ATOM 2952 C CA . GLY A 1 376 ? -75.493 -12.092 104.228 1.00 49.38 376 GLY A CA 1
ATOM 2953 C C . GLY A 1 376 ? -76.372 -12.333 105.453 1.00 49.38 376 GLY A C 1
ATOM 2954 O O . GLY A 1 376 ? -76.358 -13.414 106.028 1.00 49.38 376 GLY A O 1
ATOM 2955 N N . ASN A 1 377 ? -77.077 -11.280 105.858 1.00 43.75 377 ASN A N 1
ATOM 2956 C CA . ASN A 1 377 ? -78.393 -11.246 106.496 1.00 43.75 377 ASN A CA 1
ATOM 2957 C C . ASN A 1 377 ? -78.925 -12.551 107.141 1.00 43.75 377 ASN A C 1
ATOM 2959 O O . ASN A 1 377 ? -79.274 -13.521 106.469 1.00 43.75 377 ASN A O 1
ATOM 2963 N N . ARG A 1 378 ? -79.112 -12.504 108.466 1.00 49.44 378 ARG A N 1
ATOM 2964 C CA . ARG A 1 378 ? -79.979 -13.418 109.220 1.00 49.44 378 ARG A CA 1
ATOM 2965 C C . ARG A 1 378 ? -81.416 -13.385 108.672 1.00 49.44 378 ARG A C 1
ATOM 2967 O O . ARG A 1 378 ? -82.013 -12.317 108.606 1.00 49.44 378 ARG A O 1
ATOM 2974 N N . GLY A 1 379 ? -82.000 -14.572 108.496 1.00 49.62 379 GLY A N 1
ATOM 2975 C CA . GLY A 1 379 ? -83.350 -14.873 108.991 1.00 49.62 379 GLY A CA 1
ATOM 2976 C C . GLY A 1 379 ? -84.422 -15.204 107.951 1.00 49.62 379 GLY A C 1
ATOM 2977 O O . GLY A 1 379 ? -84.777 -14.347 107.150 1.00 49.62 379 GLY A O 1
ATOM 2978 N N . HIS A 1 380 ? -85.011 -16.401 108.060 1.00 41.78 380 HIS A N 1
ATOM 2979 C CA . HIS A 1 380 ? -86.391 -16.668 108.543 1.00 41.78 380 HIS A CA 1
ATOM 2980 C C . HIS A 1 380 ? -86.650 -18.194 108.452 1.00 41.78 380 HIS A C 1
ATOM 2982 O O . HIS A 1 380 ? -86.325 -18.796 107.439 1.00 41.78 380 HIS A O 1
ATOM 2988 N N . HIS A 1 381 ? -86.898 -18.928 109.547 1.00 47.69 381 HIS A N 1
ATOM 2989 C CA . HIS A 1 381 ? -88.122 -19.121 110.360 1.00 47.69 381 HIS A CA 1
ATOM 2990 C C . HIS A 1 381 ? -89.179 -20.097 109.780 1.00 47.69 381 HIS A C 1
ATOM 2992 O O . HIS A 1 381 ? -89.830 -19.774 108.800 1.00 47.69 381 HIS A O 1
ATOM 2998 N N . LEU A 1 382 ? -89.335 -21.224 110.507 1.00 49.03 382 LEU A N 1
ATOM 2999 C CA . LEU A 1 382 ? -90.514 -22.068 110.825 1.00 49.03 382 LEU A CA 1
ATOM 3000 C C . LEU A 1 382 ? -91.471 -22.561 109.716 1.00 49.03 382 LEU A C 1
ATOM 3002 O O . LEU A 1 382 ? -92.103 -21.772 109.022 1.00 49.03 382 LEU A O 1
ATOM 3006 N N . GLY A 1 383 ? -91.672 -23.886 109.712 1.00 45.81 383 GLY A N 1
ATOM 3007 C CA . GLY A 1 383 ? -92.695 -24.652 108.992 1.00 45.81 383 GLY A CA 1
ATOM 3008 C C . GLY A 1 383 ? -92.438 -26.143 109.132 1.00 45.81 383 GLY A C 1
ATOM 3009 O O . GLY A 1 383 ? -91.537 -26.616 108.410 1.00 45.81 383 GLY A O 1
#

Sequence (383 aa):
SFEAGLYRVEGLLEDKNHASASSHLRQKTSPTSKQLPSGHAAALMPKYKDAGTLTDVCTGDNVAEVELISLVQEQIPRYILRADTVTEFSGYDNADWGVSFPALKEEEAEALSPEQAEGALAYFVLRGNRVSQMTKTYNDIDAVTRLLQEKEKDLELAAKIGQQLLERNKTLEERNALLDAELSSASDKITQLKHDLQMKTDLLQIYTNDVDDTSSCETTPTGLRLINVDILQHRVKNLEDENRSLRQEASQLANDTSECEDKEKELVSDVIKQISDANLQIGQLSEELAKKVEDSLRQQEEITQLLAQVVDLLSHSKRLAMENDELANMVGVARDCQQELTMELAELKEKYAEVLDLLHDTQDQLRRVQKKNLPGNRGHHLG

InterPro domains:
  IPR006933 HAP1, N-terminal [PF04849] (73-372)
  IPR006933 HAP1, N-terminal [SM01424] (73-372)
  IPR051946 Intracellular Trafficking Regulator [PTHR15751] (51-381)

pLDDT: mean 75.8, std 24.93, range [27.61, 98.75]